Protein AF-0000000077980592 (afdb_homodimer)

Sequence (544 aa):
MLSLLWSFLLSLLRTEGAVSDSLFVTKNKSTDIAPLGNNVTLKCNLTIPADVLQITWQKVQGSIPKNIGTYSSQYGGKIFPPYDERIHHSSAELTSSSMTIYNVTLEDDACYKCLFNVFPDGIHGGQMCFSVQNVSELRIECHPRPDEGILIAICSATGKPAPHINFSHESLLMESPKEHIDENPDGIANVTKWYNISLEAMRSLKLWNVSCDMDHPLKKIKKHVCFPQESKPISYYSSLRVHKYLMASLLMCPLTFIICFLIFKIKRKACEMLSLLWSFLLSLLRTEGAVSDSLFVTKNKSTDIAPLGNNVTLKCNLTIPADVLQITWQKVQGSIPKNIGTYSSQYGGKIFPPYDERIHHSSAELTSSSMTIYNVTLEDDACYKCLFNVFPDGIHGGQMCFSVQNVSELRIECHPRPDEGILIAICSATGKPAPHINFSHESLLMESPKEHIDENPDGIANVTKWYNISLEAMRSLKLWNVSCDMDHPLKKIKKHVCFPQESKPISYYSSLRVHKYLMASLLMCPLTFIICFLIFKIKRKACE

pLDDT: mean 84.66, std 17.69, range [33.97, 98.44]

InterPro domains:
  IPR003599 Immunoglobulin domain subtype [SM00409] (29-133)
  IPR007110 Immunoglobulin-like domain [PS50835] (37-114)
  IPR013106 Immunoglobulin V-set domain [PF07686] (34-118)
  IPR013106 Immunoglobulin V-set domain [SM00406] (39-116)
  IPR013783 Immunoglobulin-like fold [G3DSA:2.60.40.10] (25-134)
  IPR033321 OX-2 membrane glycoprotein, immunoglobulin variable domain [cd05846] (22-132)
  IPR036179 Immunoglobulin-like domain superfamily [SSF48726] (25-116)
  IPR047164 OX-2 membrane glycoprotein-like [PTHR46841] (11-267)

Foldseek 3Di:
DPPVPPPVPPDPVPPPPPPVPDWAKDKDKPDQEAEAQAKIKIKIFTPDDFAFAKKWKWWDDDDDIHTQKMAGPVPGIDGDPPQVVFKDKDDPDLRMIMIMGGRDDLVQQTKMKMWTQGPPPGIYIDIDGHGYKYKDDKDWDWDDDVVVQKIKIKIKIKMAQDKDKDKPDPVQFPDDKDWDWDADPSNMIMIMIITIGGNVVCVVVVPQFMWMWIDDPVDIDTGTDDDPPVSPPPPPVVVVVVVVVVVVVVVVVVVVVVVVVVVVVVVVVVVD/DVVVVPPVVDDPVPPPPPPVPDWAKDKDKPDQEAEAQAKIKIKIFTPDDFAFAKKWKWWDDDDDIHTQWMAGPVPGIDGDPPQVVFKDKDDPDLRMIMIMGGRDDLVQQGKMKMWTQGPPPGIYIDIDGHGYKYKDDKDWDWDDDVVVQKIKIKIKIKMAQDKDKDKPDPVQFPDDKDWDWDADPSNMIMIMIITIGGNVVCVVVVPQFMWMWIDDPVDIDTDTDDDPVVSPPPPPVVVVVVVVVVVVVVVVVVVVVVVVVVVVVVVVVVVD

Nearest PDB structures (foldseek):
  5b22-assembly1_A  TM=8.225E-01  e=1.406E-14  Mus musculus
  3u82-assembly1_B  TM=8.303E-01  e=1.406E-14  Homo sapiens
  4fom-assembly1_A-2  TM=7.868E-01  e=2.258E-14  Homo sapiens
  3sku-assembly2_F  TM=8.530E-01  e=5.325E-13  Homo sapiens
  6dbd-assembly2_B  TM=8.707E-01  e=7.195E-07  Lama glama

Organism: Vombatus ursinus (NCBI:txid29139)

Radius of gyration: 49.46 Å; Cα contacts (8 Å, |Δi|>4): 1020; chains: 2; bounding box: 76×207×112 Å

Solvent-accessible surface area (backbone atoms only — not comparable to full-atom values): 30517 Å² total; per-residue (Å²): 134,74,78,80,64,62,74,72,68,66,77,79,71,69,75,69,67,75,69,71,79,73,88,44,51,46,77,49,59,74,53,60,68,39,54,64,55,37,69,45,40,41,36,40,32,48,76,56,94,69,57,49,60,34,38,32,35,28,40,39,78,72,91,64,68,42,67,38,26,22,37,27,86,88,77,42,72,47,57,35,86,80,43,47,79,45,44,46,76,48,63,92,45,88,48,33,41,32,39,34,38,47,53,36,46,74,84,62,46,36,32,36,33,44,35,40,35,27,68,73,73,22,74,45,52,46,76,48,62,37,41,50,27,44,71,58,68,81,43,76,45,76,47,77,34,72,92,76,42,32,34,36,38,37,41,33,38,39,13,28,65,64,55,41,75,43,64,71,54,66,85,34,41,76,53,81,64,49,76,46,76,54,72,45,96,86,48,42,18,37,34,37,34,41,40,43,32,32,48,62,50,29,62,76,65,67,57,73,87,43,30,46,33,38,46,41,98,90,50,72,46,79,45,70,57,81,70,75,70,84,72,58,78,75,62,66,66,59,58,52,52,54,52,52,56,53,53,52,52,63,59,50,51,61,54,54,51,52,54,53,50,52,53,52,52,55,54,55,56,67,75,97,129,75,74,73,63,63,66,71,69,60,78,78,68,68,74,70,68,74,69,69,80,72,90,44,52,47,76,49,61,75,53,61,68,38,53,62,56,38,68,45,40,40,36,42,32,47,75,54,94,70,57,50,60,36,38,30,34,28,41,39,76,73,90,63,69,40,67,37,26,22,36,26,88,88,78,42,73,46,56,36,84,81,42,47,80,44,44,46,78,48,62,93,45,87,48,32,41,32,38,35,38,47,53,36,46,74,85,61,47,36,33,35,33,45,35,39,34,28,67,72,73,21,74,46,51,46,75,50,63,37,40,51,26,46,72,58,67,80,43,77,46,76,47,78,36,72,91,75,41,31,35,36,38,37,40,35,37,39,14,29,64,63,54,42,76,43,64,72,54,64,85,36,42,74,53,83,64,48,77,46,76,53,72,45,96,86,48,41,17,39,33,37,35,40,39,44,32,31,49,62,49,27,62,75,66,67,55,74,88,43,30,45,35,38,47,42,97,89,50,75,46,78,45,69,58,82,68,72,70,83,71,53,77,72,59,66,65,59,59,51,53,54,50,53,54,53,52,52,54,62,59,48,50,61,54,53,51,52,52,53,50,54,52,52,54,55,54,56,55,66,74,99

Secondary structure (DSSP, 8-state):
--TTSGGGG---------------EEEEES-SEEETT--EEEEEEESS---EEEEEEEEESSSS-EEEEEEETTTEEEE-TTGGGTEEEE-SSTTEEEEEE-S--GGG-EEEEEEEEETTTEEEEEEEEEEEEEE---EEEEEEEGGGTEEEEEEEEEEES--EEEES-GGGBSSPPEEEEEE-TTS-EEEEEEEEEEHHHHHHHT----EEEEE-SS-EEEEEPPPPGGGS---HHHHHHHHHHHHHHHHHHHHHHHHHHHHHHHHHHHH-/--GGGSTT----------------EEEEES-SEEETT--EEEEEEESS---EEEEEEEEESSSS-EEEEEEETTTEEEE-TTGGGTEEEE-SSTTEEEEEE-S--GGG-EEEEEEEEETTTEEEEEEEEEEEEEE---EEEEEEEGGGTEEEEEEEEEEES--EEEES-GGGBSSPPEEEEEE-TTS-EEEEEEEEEEHHHHHHHT----EEEEE-SS-EEEEEPPPPGGGS---HHHHHHHHHHHHHHHHHHHHHHHHHHHHHHHHHHHH-

Structure (mmCIF, N/CA/C/O backbone):
data_AF-0000000077980592-model_v1
#
loop_
_entity.id
_entity.type
_entity.pdbx_description
1 polymer 'Ig-like domain-containing protein'
#
loop_
_atom_site.group_PDB
_atom_site.id
_atom_site.type_symbol
_atom_site.label_atom_id
_atom_site.label_alt_id
_atom_site.label_comp_id
_atom_site.label_asym_id
_atom_site.label_entity_id
_atom_site.label_seq_id
_atom_site.pdbx_PDB_ins_code
_atom_site.Cartn_x
_atom_site.Cartn_y
_atom_site.Cartn_z
_atom_site.occupancy
_atom_site.B_iso_or_equiv
_atom_site.auth_seq_id
_atom_site.auth_comp_id
_atom_site.auth_asym_id
_atom_site.auth_atom_id
_atom_site.pdbx_PDB_model_num
ATOM 1 N N . MET A 1 1 ? 19.172 -39.438 53.812 1 33.97 1 MET A N 1
ATOM 2 C CA . MET A 1 1 ? 18.203 -38.406 53.469 1 33.97 1 MET A CA 1
ATOM 3 C C . MET A 1 1 ? 18.906 -37.188 52.844 1 33.97 1 MET A C 1
ATOM 5 O O . MET A 1 1 ? 18.266 -36.188 52.531 1 33.97 1 MET A O 1
ATOM 9 N N . LEU A 1 2 ? 20.25 -37 53.031 1 39.97 2 LEU A N 1
ATOM 10 C CA . LEU A 1 2 ? 21.172 -35.969 52.531 1 39.97 2 LEU A CA 1
ATOM 11 C C . LEU A 1 2 ? 21.25 -35.969 51.031 1 39.97 2 LEU A C 1
ATOM 13 O O . LEU A 1 2 ? 21.328 -34.906 50.406 1 39.97 2 LEU A O 1
ATOM 17 N N . SER A 1 3 ? 21.516 -37.219 50.375 1 41.66 3 SER A N 1
ATOM 18 C CA . SER A 1 3 ? 22.125 -37.281 49.031 1 41.66 3 SER A CA 1
ATOM 19 C C . SER A 1 3 ? 21.109 -36.969 47.969 1 41.66 3 SER A C 1
ATOM 21 O O . SER A 1 3 ? 21.406 -37.094 46.75 1 41.66 3 SER A O 1
ATOM 23 N N . LEU A 1 4 ? 19.766 -37.031 48.25 1 43.12 4 LEU A N 1
ATOM 24 C CA . LEU A 1 4 ? 18.734 -36.812 47.219 1 43.12 4 LEU A CA 1
ATOM 25 C C . LEU A 1 4 ? 18.719 -35.375 46.781 1 43.12 4 LEU A C 1
ATOM 27 O O . LEU A 1 4 ? 17.891 -34.969 45.938 1 43.12 4 LEU A O 1
ATOM 31 N N . LEU A 1 5 ? 19.406 -34.406 47.594 1 43.72 5 LEU A N 1
ATOM 32 C CA . LEU A 1 5 ? 19.266 -33 47.312 1 43.72 5 LEU A CA 1
ATOM 33 C C . LEU A 1 5 ? 20.062 -32.594 46.094 1 43.72 5 LEU A C 1
ATOM 35 O O . LEU A 1 5 ? 19.859 -31.5 45.531 1 43.72 5 LEU A O 1
ATOM 39 N N . TRP A 1 6 ? 21.203 -33.375 45.75 1 40.56 6 TRP A N 1
ATOM 40 C CA . TRP A 1 6 ? 22.203 -32.781 44.875 1 40.56 6 TRP A CA 1
ATOM 41 C C . TRP A 1 6 ? 21.672 -32.688 43.438 1 40.56 6 TRP A C 1
ATOM 43 O O . TRP A 1 6 ? 22.078 -31.797 42.688 1 40.56 6 TRP A O 1
ATOM 53 N N . SER A 1 7 ? 21.031 -33.781 42.938 1 41 7 SER A N 1
ATOM 54 C CA . SER A 1 7 ? 21.031 -33.875 41.469 1 41 7 SER A CA 1
ATOM 55 C C . SER A 1 7 ? 20.109 -32.812 40.875 1 41 7 SER A C 1
ATOM 57 O O . SER A 1 7 ? 19.812 -32.844 39.656 1 41 7 SER A O 1
ATOM 59 N N . PHE A 1 8 ? 19.203 -32.188 41.719 1 39.88 8 PHE A N 1
ATOM 60 C CA . PHE A 1 8 ? 18.234 -31.297 41.094 1 39.88 8 PHE A CA 1
ATOM 61 C C . PHE A 1 8 ? 18.922 -30.047 40.531 1 39.88 8 PHE A C 1
ATOM 63 O O . PHE A 1 8 ? 18.25 -29.125 40.094 1 39.88 8 PHE A O 1
ATOM 70 N N . LEU A 1 9 ? 20.188 -29.797 40.938 1 37.72 9 LEU A N 1
ATOM 71 C CA . LEU A 1 9 ? 20.75 -28.562 40.406 1 37.72 9 LEU A CA 1
ATOM 72 C C . LEU A 1 9 ? 20.906 -28.641 38.875 1 37.72 9 LEU A C 1
ATOM 74 O O . LEU A 1 9 ? 21.719 -27.906 38.312 1 37.72 9 LEU A O 1
ATOM 78 N N . LEU A 1 10 ? 20.547 -29.766 38.25 1 35.56 10 LEU A N 1
ATOM 79 C CA . LEU A 1 10 ? 20.844 -29.688 36.844 1 35.56 10 LEU A CA 1
ATOM 80 C C . LEU A 1 10 ? 20.422 -28.328 36.281 1 35.56 10 LEU A C 1
ATOM 82 O O . LEU A 1 10 ? 19.438 -27.75 36.719 1 35.56 10 LEU A O 1
ATOM 86 N N . SER A 1 11 ? 21.25 -27.828 35.219 1 37.34 11 SER A N 1
ATOM 87 C CA . SER A 1 11 ? 21.594 -26.75 34.281 1 37.34 11 SER A CA 1
ATOM 88 C C . SER A 1 11 ? 20.375 -26.281 33.5 1 37.34 11 SER A C 1
ATOM 90 O O . SER A 1 11 ? 19.828 -27.031 32.688 1 37.34 11 SER A O 1
ATOM 92 N N . LEU A 1 12 ? 19.406 -25.578 34.188 1 36.91 12 LEU A N 1
ATOM 93 C CA . LEU A 1 12 ? 18.594 -24.625 33.469 1 36.91 12 LEU A CA 1
ATOM 94 C C . LEU A 1 12 ? 19.406 -23.906 32.406 1 36.91 12 LEU A C 1
ATOM 96 O O . LEU A 1 12 ? 20.062 -22.906 32.688 1 36.91 12 LEU A O 1
ATOM 100 N N . LEU A 1 13 ? 20.297 -24.609 31.641 1 35.5 13 LEU A N 1
ATOM 101 C CA . LEU A 1 13 ? 20.75 -23.922 30.438 1 35.5 13 LEU A CA 1
ATOM 102 C C . LEU A 1 13 ? 19.578 -23.297 29.703 1 35.5 13 LEU A C 1
ATOM 104 O O . LEU A 1 13 ? 18.734 -24 29.125 1 35.5 13 LEU A O 1
ATOM 108 N N . ARG A 1 14 ? 19 -22.234 30.266 1 34.66 14 ARG A N 1
ATOM 109 C CA . ARG A 1 14 ? 18.234 -21.25 29.5 1 34.66 14 ARG A CA 1
ATOM 110 C C . ARG A 1 14 ? 18.844 -21.016 28.125 1 34.66 14 ARG A C 1
ATOM 112 O O . ARG A 1 14 ? 19.969 -20.516 28.016 1 34.66 14 ARG A O 1
ATOM 119 N N . THR A 1 15 ? 18.672 -21.859 27.141 1 38.66 15 THR A N 1
ATOM 120 C CA . THR A 1 15 ? 18.812 -21.375 25.766 1 38.66 15 THR A CA 1
ATOM 121 C C . THR A 1 15 ? 18.234 -19.984 25.625 1 38.66 15 THR A C 1
ATOM 123 O O . THR A 1 15 ? 17.031 -19.781 25.781 1 38.66 15 THR A O 1
ATOM 126 N N . GLU A 1 16 ? 18.922 -18.969 26.203 1 39.03 16 GLU A N 1
ATOM 127 C CA . GLU A 1 16 ? 18.672 -17.656 25.609 1 39.03 16 GLU A CA 1
ATOM 128 C C . GLU A 1 16 ? 18.453 -17.766 24.109 1 39.03 16 GLU A C 1
ATOM 130 O O . GLU A 1 16 ? 19.391 -18.047 23.359 1 39.03 16 GLU A O 1
ATOM 135 N N . GLY A 1 17 ? 17.406 -18.359 23.672 1 35.38 17 GLY A N 1
ATOM 136 C CA . GLY A 1 17 ? 17.078 -17.984 22.312 1 35.38 17 GLY A CA 1
ATOM 137 C C . GLY A 1 17 ? 17.406 -16.547 21.984 1 35.38 17 GLY A C 1
ATOM 138 O O . GLY A 1 17 ? 16.922 -15.625 22.656 1 35.38 17 GLY A O 1
ATOM 139 N N . ALA A 1 18 ? 18.641 -16.203 21.562 1 36.25 18 ALA A N 1
ATOM 140 C CA . ALA A 1 18 ? 18.969 -14.898 20.984 1 36.25 18 ALA A CA 1
ATOM 141 C C . ALA A 1 18 ? 17.75 -14.266 20.344 1 36.25 18 ALA A C 1
ATOM 143 O O . ALA A 1 18 ? 17.234 -14.766 19.344 1 36.25 18 ALA A O 1
ATOM 144 N N . VAL A 1 19 ? 16.844 -13.766 21.078 1 40.53 19 VAL A N 1
ATOM 145 C CA . VAL A 1 19 ? 15.906 -12.812 20.484 1 40.53 19 VAL A CA 1
ATOM 146 C C . VAL A 1 19 ? 16.625 -11.977 19.422 1 40.53 19 VAL A C 1
ATOM 148 O O . VAL A 1 19 ? 17.531 -11.211 19.734 1 40.53 19 VAL A O 1
ATOM 151 N N . SER A 1 20 ? 17.047 -12.445 18.359 1 47.38 20 SER A N 1
ATOM 152 C CA . SER A 1 20 ? 17.578 -11.602 17.297 1 47.38 20 SER A CA 1
ATOM 153 C C . SER A 1 20 ? 16.938 -10.219 17.312 1 47.38 20 SER A C 1
ATOM 155 O O . SER A 1 20 ? 15.711 -10.094 17.266 1 47.38 20 SER A O 1
ATOM 157 N N . ASP A 1 21 ? 17.469 -9.398 18.125 1 55.31 21 ASP A N 1
ATOM 158 C CA . ASP A 1 21 ? 17.047 -7.996 18.203 1 55.31 21 ASP A CA 1
ATOM 159 C C . ASP A 1 21 ? 16.609 -7.484 16.828 1 55.31 21 ASP A C 1
ATOM 161 O O . ASP A 1 21 ? 17.406 -7.473 15.883 1 55.31 21 ASP A O 1
ATOM 165 N N . SER A 1 22 ? 15.398 -7.547 16.469 1 70.69 22 SER A N 1
ATOM 166 C CA . SER A 1 22 ? 14.789 -7.16 15.203 1 70.69 22 SER A CA 1
ATOM 167 C C . SER A 1 22 ? 14.984 -5.672 14.93 1 70.69 22 SER A C 1
ATOM 169 O O . SER A 1 22 ? 14.891 -4.848 15.844 1 70.69 22 SER A O 1
ATOM 171 N N . LEU A 1 23 ? 15.75 -5.293 13.859 1 83.44 23 LEU A N 1
ATOM 172 C CA . LEU A 1 23 ? 15.922 -3.92 13.391 1 83.44 23 LEU A CA 1
ATOM 173 C C . LEU A 1 23 ? 14.57 -3.248 13.18 1 83.44 23 LEU A C 1
ATOM 175 O O . LEU A 1 23 ? 13.719 -3.773 12.461 1 83.44 23 LEU A O 1
ATOM 179 N N . PHE A 1 24 ? 14.367 -2.273 14.102 1 86.81 24 PHE A N 1
ATOM 180 C CA . PHE A 1 24 ? 13.133 -1.51 13.969 1 86.81 24 PHE A CA 1
ATOM 181 C C . PHE A 1 24 ? 13.43 -0.021 13.828 1 86.81 24 PHE A C 1
ATOM 183 O O . PHE A 1 24 ? 14.484 0.449 14.266 1 86.81 24 PHE A O 1
ATOM 190 N N . VAL A 1 25 ? 12.57 0.666 13.133 1 91.06 25 VAL A N 1
ATOM 191 C CA . VAL A 1 25 ? 12.734 2.098 12.898 1 91.06 25 VAL A CA 1
ATOM 192 C C . VAL A 1 25 ? 11.633 2.865 13.625 1 91.06 25 VAL A C 1
ATOM 194 O O . VAL A 1 25 ? 10.445 2.564 13.469 1 91.06 25 VAL A O 1
ATOM 197 N N . THR A 1 26 ? 12.07 3.781 14.422 1 92.12 26 THR A N 1
ATOM 198 C CA . THR A 1 26 ? 11.117 4.688 15.055 1 92.12 26 THR A CA 1
ATOM 199 C C . THR A 1 26 ? 10.914 5.938 14.211 1 92.12 26 THR A C 1
ATOM 201 O O . THR A 1 26 ? 11.859 6.438 13.586 1 92.12 26 THR A O 1
ATOM 204 N N . LYS A 1 27 ? 9.711 6.441 14.258 1 94.56 27 LYS A N 1
ATOM 205 C CA . LYS A 1 27 ? 9.344 7.582 13.43 1 94.56 27 LYS A CA 1
ATOM 206 C C . LYS A 1 27 ? 8.75 8.703 14.281 1 94.56 27 LYS A C 1
ATOM 208 O O . LYS A 1 27 ? 8.031 8.445 15.242 1 94.56 27 LYS A O 1
ATOM 213 N N . ASN A 1 28 ? 9.141 9.852 13.898 1 95.31 28 ASN A N 1
ATOM 214 C CA . ASN A 1 28 ? 8.602 11.047 14.539 1 95.31 28 ASN A CA 1
ATOM 215 C C . ASN A 1 28 ? 8.398 12.18 13.539 1 95.31 28 ASN A C 1
ATOM 217 O O . ASN A 1 28 ? 9.219 12.367 12.633 1 95.31 28 ASN A O 1
ATOM 221 N N . LYS A 1 29 ? 7.301 12.844 13.648 1 96.5 29 LYS A N 1
ATOM 222 C CA . LYS A 1 29 ? 7.059 14.031 12.836 1 96.5 29 LYS A CA 1
ATOM 223 C C . LYS A 1 29 ? 6.684 15.227 13.711 1 96.5 29 LYS A C 1
ATOM 225 O O . LYS A 1 29 ? 6.09 15.055 14.781 1 96.5 29 LYS A O 1
ATOM 230 N N . SER A 1 30 ? 6.996 16.391 13.273 1 95.25 30 SER A N 1
ATOM 231 C CA . SER A 1 30 ? 6.766 17.594 14.062 1 95.25 30 SER A CA 1
ATOM 232 C C . SER A 1 30 ? 5.273 17.906 14.172 1 95.25 30 SER A C 1
ATOM 234 O O . SER A 1 30 ? 4.84 18.562 15.125 1 95.25 30 SER A O 1
ATOM 236 N N . THR A 1 31 ? 4.566 17.5 13.156 1 95.81 31 THR A N 1
ATOM 237 C CA . THR A 1 31 ? 3.135 17.766 13.18 1 95.81 31 THR A CA 1
ATOM 238 C C . THR A 1 31 ? 2.385 16.828 12.242 1 95.81 31 THR A C 1
ATOM 240 O O . THR A 1 31 ? 2.951 16.344 11.258 1 95.81 31 THR A O 1
ATOM 243 N N . ASP A 1 32 ? 1.123 16.609 12.594 1 96.56 32 ASP A N 1
ATOM 244 C CA . ASP A 1 32 ? 0.242 15.852 11.719 1 96.56 32 ASP A CA 1
ATOM 245 C C . ASP A 1 32 ? -0.472 16.766 10.727 1 96.56 32 ASP A C 1
ATOM 247 O O . ASP A 1 32 ? -0.877 16.328 9.648 1 96.56 32 ASP A O 1
ATOM 251 N N . ILE A 1 33 ? -0.669 17.969 11.156 1 96.56 33 ILE A N 1
ATOM 252 C CA . ILE A 1 33 ? -1.351 18.969 10.344 1 96.56 33 ILE A CA 1
ATOM 253 C C . ILE A 1 33 ? -0.481 20.219 10.234 1 96.56 33 ILE A C 1
ATOM 255 O O . ILE A 1 33 ? -0.233 20.906 11.234 1 96.56 33 ILE A O 1
ATOM 259 N N . ALA A 1 34 ? -0.073 20.516 8.984 1 97.06 34 ALA A N 1
ATOM 260 C CA . ALA A 1 34 ? 0.78 21.672 8.773 1 97.06 34 ALA A CA 1
ATOM 261 C C . ALA A 1 34 ? 0.03 22.781 8.023 1 97.06 34 ALA A C 1
ATOM 263 O O . ALA A 1 34 ? -0.468 22.562 6.918 1 97.06 34 ALA A O 1
ATOM 264 N N . PRO A 1 35 ? -0.036 23.969 8.688 1 96.81 35 PRO A N 1
ATOM 265 C CA . PRO A 1 35 ? -0.547 25.094 7.91 1 96.81 35 PRO A CA 1
ATOM 266 C C . PRO A 1 35 ? 0.327 25.422 6.703 1 96.81 35 PRO A C 1
ATOM 268 O O . PRO A 1 35 ? 1.554 25.312 6.777 1 96.81 35 PRO A O 1
ATOM 271 N N . LEU A 1 36 ? -0.359 25.891 5.684 1 96.12 36 LEU A N 1
ATOM 272 C CA . LEU A 1 36 ? 0.357 26.312 4.484 1 96.12 36 LEU A CA 1
ATOM 273 C C . LEU A 1 36 ? 1.468 27.297 4.84 1 96.12 36 LEU A C 1
ATOM 275 O O . LEU A 1 36 ? 1.258 28.234 5.629 1 96.12 36 LEU A O 1
ATOM 279 N N . GLY A 1 37 ? 2.654 27.047 4.273 1 96.19 37 GLY A N 1
ATOM 280 C CA . GLY A 1 37 ? 3.766 27.969 4.469 1 96.19 37 GLY A CA 1
ATOM 281 C C . GLY A 1 37 ? 4.633 27.609 5.664 1 96.19 37 GLY A C 1
ATOM 282 O O . GLY A 1 37 ? 5.711 28.188 5.848 1 96.19 37 GLY A O 1
ATOM 283 N N . ASN A 1 38 ? 4.203 26.781 6.469 1 97.31 38 ASN A N 1
ATOM 284 C CA . ASN A 1 38 ? 4.996 26.375 7.625 1 97.31 38 ASN A CA 1
ATOM 285 C C . ASN A 1 38 ? 6.023 25.312 7.25 1 97.31 38 ASN A C 1
ATOM 287 O O . ASN A 1 38 ? 6.145 24.938 6.082 1 97.31 38 ASN A O 1
ATOM 291 N N . ASN A 1 39 ? 6.859 24.969 8.25 1 97.94 39 ASN A N 1
ATOM 292 C CA . ASN A 1 39 ? 7.863 23.922 8.047 1 97.94 39 ASN A CA 1
ATOM 293 C C . ASN A 1 39 ? 7.473 22.625 8.75 1 97.94 39 ASN A C 1
ATOM 295 O O . ASN A 1 39 ? 6.793 22.656 9.781 1 97.94 39 ASN A O 1
ATOM 299 N N . VAL A 1 40 ? 7.824 21.547 8.164 1 98.12 40 VAL A N 1
ATOM 300 C CA . VAL A 1 40 ? 7.574 20.234 8.773 1 98.12 40 VAL A CA 1
ATOM 301 C C . VAL A 1 40 ? 8.875 19.438 8.836 1 98.12 40 VAL A C 1
ATOM 303 O O . VAL A 1 40 ? 9.633 19.391 7.859 1 98.12 40 VAL A O 1
ATOM 306 N N . THR A 1 41 ? 9.117 18.828 9.945 1 98 41 THR A N 1
ATOM 307 C CA . THR A 1 41 ? 10.305 18 10.117 1 98 41 THR A CA 1
ATOM 308 C C . THR A 1 41 ? 9.906 16.547 10.367 1 98 41 THR A C 1
ATOM 310 O O . THR A 1 41 ? 9.055 16.266 11.211 1 98 41 THR A O 1
ATOM 313 N N . LEU A 1 42 ? 10.453 15.68 9.617 1 97.56 42 LEU A N 1
ATOM 314 C CA . LEU A 1 42 ? 10.289 14.234 9.773 1 97.56 42 LEU A CA 1
ATOM 315 C C . LEU A 1 42 ? 11.586 13.586 10.234 1 97.56 42 LEU A C 1
ATOM 317 O O . LEU A 1 42 ? 12.664 13.906 9.719 1 97.56 42 LEU A O 1
ATOM 321 N N . LYS A 1 43 ? 11.445 12.688 11.195 1 96.19 43 LYS A N 1
ATOM 322 C CA . LYS A 1 43 ? 12.633 12.047 11.75 1 96.19 43 LYS A CA 1
ATOM 323 C C . LYS A 1 43 ? 12.453 10.539 11.836 1 96.19 43 LYS A C 1
ATOM 325 O O . LYS A 1 43 ? 11.367 10.055 12.172 1 96.19 43 LYS A O 1
ATOM 330 N N . CYS A 1 44 ? 13.539 9.797 11.508 1 95.06 44 CYS A N 1
ATOM 331 C CA . CYS A 1 44 ? 13.625 8.352 11.648 1 95.06 44 CYS A CA 1
ATOM 332 C C . CYS A 1 44 ? 14.875 7.941 12.414 1 95.06 44 CYS A C 1
ATOM 334 O O . CYS A 1 44 ? 15.938 8.523 12.227 1 95.06 44 CYS A O 1
ATOM 336 N N . ASN A 1 45 ? 14.695 6.926 13.281 1 93.25 45 ASN A N 1
ATOM 337 C CA . ASN A 1 45 ? 15.836 6.418 14.039 1 93.25 45 ASN A CA 1
ATOM 338 C C . ASN A 1 45 ? 15.836 4.891 14.094 1 93.25 45 ASN A C 1
ATOM 340 O O . ASN A 1 45 ? 14.812 4.277 14.398 1 93.25 45 ASN A O 1
ATOM 344 N N . LEU A 1 46 ? 17 4.383 13.688 1 90.69 46 LEU A N 1
ATOM 345 C CA . LEU A 1 46 ? 17.172 2.953 13.906 1 90.69 46 LEU A CA 1
ATOM 346 C C . LEU A 1 46 ? 17.391 2.656 15.391 1 90.69 46 LEU A C 1
ATOM 348 O O . LEU A 1 46 ? 18.141 3.361 16.062 1 90.69 46 LEU A O 1
ATOM 352 N N . THR A 1 47 ? 16.703 1.651 15.953 1 86.12 47 THR A N 1
ATOM 353 C CA . THR A 1 47 ? 16.719 1.377 17.391 1 86.12 47 THR A CA 1
ATOM 354 C C . THR A 1 47 ? 18.047 0.728 17.797 1 86.12 47 THR A C 1
ATOM 356 O O . THR A 1 47 ? 18.453 0.817 18.953 1 86.12 47 THR A O 1
ATOM 359 N N . ILE A 1 48 ? 18.672 0.058 16.953 1 85 48 ILE A N 1
ATOM 360 C CA . ILE A 1 48 ? 19.938 -0.587 17.266 1 85 48 ILE A CA 1
ATOM 361 C C . ILE A 1 48 ? 21 -0.176 16.234 1 85 48 ILE A C 1
ATOM 363 O O . ILE A 1 48 ? 20.672 0.083 15.07 1 85 48 ILE A O 1
ATOM 367 N N . PRO A 1 49 ? 22.234 -0.09 16.766 1 85.69 49 PRO A N 1
ATOM 368 C CA . PRO A 1 49 ? 23.297 0.208 15.812 1 85.69 49 PRO A CA 1
ATOM 369 C C . PRO A 1 49 ? 23.391 -0.838 14.703 1 85.69 49 PRO A C 1
ATOM 371 O O . PRO A 1 49 ? 23.203 -2.029 14.953 1 85.69 49 PRO A O 1
ATOM 374 N N . ALA A 1 50 ? 23.562 -0.416 13.469 1 88.12 50 ALA A N 1
ATOM 375 C CA . ALA A 1 50 ? 23.703 -1.288 12.305 1 88.12 50 ALA A CA 1
ATOM 376 C C . ALA A 1 50 ? 24.594 -0.65 11.242 1 88.12 50 ALA A C 1
ATOM 378 O O . ALA A 1 50 ? 24.875 0.549 11.297 1 88.12 50 ALA A O 1
ATOM 379 N N . ASP A 1 51 ? 25.062 -1.515 10.406 1 87.88 51 ASP A N 1
ATOM 380 C CA . ASP A 1 51 ? 25.891 -1.023 9.312 1 87.88 51 ASP A CA 1
ATOM 381 C C . ASP A 1 51 ? 25.016 -0.477 8.18 1 87.88 51 ASP A C 1
ATOM 383 O O . ASP A 1 51 ? 24.766 -1.171 7.191 1 87.88 51 ASP A O 1
ATOM 387 N N . VAL A 1 52 ? 24.734 0.82 8.367 1 91.31 52 VAL A N 1
ATOM 388 C CA . VAL A 1 52 ? 23.891 1.474 7.383 1 91.31 52 VAL A CA 1
ATOM 389 C C . VAL A 1 52 ? 24.734 1.953 6.203 1 91.31 52 VAL A C 1
ATOM 391 O O . VAL A 1 52 ? 25.688 2.725 6.383 1 91.31 52 VAL A O 1
ATOM 394 N N . LEU A 1 53 ? 24.359 1.48 5.043 1 90.81 53 LEU A N 1
ATOM 395 C CA . LEU A 1 53 ? 25.094 1.862 3.842 1 90.81 53 LEU A CA 1
ATOM 396 C C . LEU A 1 53 ? 24.594 3.191 3.293 1 90.81 53 LEU A C 1
ATOM 398 O O . LEU A 1 53 ? 25.375 4.031 2.857 1 90.81 53 LEU A O 1
ATOM 402 N N . GLN A 1 54 ? 23.344 3.314 3.291 1 92.19 54 GLN A N 1
ATOM 403 C CA . GLN A 1 54 ? 22.688 4.492 2.721 1 92.19 54 GLN A CA 1
ATOM 404 C C . GLN A 1 54 ? 21.297 4.691 3.314 1 92.19 54 GLN A C 1
ATOM 406 O O . GLN A 1 54 ? 20.578 3.723 3.551 1 92.19 54 GLN A O 1
ATOM 411 N N . ILE A 1 55 ? 21.031 5.934 3.541 1 94.56 55 ILE A N 1
ATOM 412 C CA . ILE A 1 55 ? 19.672 6.305 3.912 1 94.56 55 ILE A CA 1
ATOM 413 C C . ILE A 1 55 ? 18.984 6.98 2.729 1 94.56 55 ILE A C 1
ATOM 415 O O . ILE A 1 55 ? 19.562 7.84 2.068 1 94.56 55 ILE A O 1
ATOM 419 N N . THR A 1 56 ? 17.766 6.52 2.422 1 95.38 56 THR A N 1
ATOM 420 C CA . THR A 1 56 ? 17 7.102 1.317 1 95.38 56 THR A CA 1
ATOM 421 C C . THR A 1 56 ? 15.656 7.629 1.801 1 95.38 56 THR A C 1
ATOM 423 O O . THR A 1 56 ? 14.938 6.938 2.527 1 95.38 56 THR A O 1
ATOM 426 N N . TRP A 1 57 ? 15.391 8.875 1.476 1 96.5 57 TRP A N 1
ATOM 427 C CA . TRP A 1 57 ? 14.062 9.445 1.693 1 96.5 57 TRP A CA 1
ATOM 428 C C . TRP A 1 57 ? 13.25 9.43 0.407 1 96.5 57 TRP A C 1
ATOM 430 O O . TRP A 1 57 ? 13.766 9.734 -0.67 1 96.5 57 TRP A O 1
ATOM 440 N N . GLN A 1 58 ? 11.992 9.016 0.593 1 96.94 58 GLN A N 1
ATOM 441 C CA . GLN A 1 58 ? 11.117 8.945 -0.572 1 96.94 58 GLN A CA 1
ATOM 442 C C . GLN A 1 58 ? 9.766 9.602 -0.283 1 96.94 58 GLN A C 1
ATOM 444 O O . GLN A 1 58 ? 9.297 9.586 0.854 1 96.94 58 GLN A O 1
ATOM 449 N N . LYS A 1 59 ? 9.234 10.211 -1.369 1 96.88 59 LYS A N 1
ATOM 450 C CA . LYS A 1 59 ? 7.859 10.695 -1.349 1 96.88 59 LYS A CA 1
ATOM 451 C C . LYS A 1 59 ? 6.902 9.664 -1.947 1 96.88 59 LYS A C 1
ATOM 453 O O . LYS A 1 59 ? 7.184 9.086 -3 1 96.88 59 LYS A O 1
ATOM 458 N N . VAL A 1 60 ? 5.832 9.43 -1.181 1 94.69 60 VAL A N 1
ATOM 459 C CA . VAL A 1 60 ? 4.867 8.422 -1.622 1 94.69 60 VAL A CA 1
ATOM 460 C C . VAL A 1 60 ? 3.555 9.102 -1.998 1 94.69 60 VAL A C 1
ATOM 462 O O . VAL A 1 60 ? 2.754 9.445 -1.125 1 94.69 60 VAL A O 1
ATOM 465 N N . GLN A 1 61 ? 3.338 9.438 -3.219 1 87 61 GLN A N 1
ATOM 466 C CA . GLN A 1 61 ? 2.096 9.992 -3.74 1 87 61 GLN A CA 1
ATOM 467 C C . GLN A 1 61 ? 1.496 9.102 -4.816 1 87 61 GLN A C 1
ATOM 469 O O . GLN A 1 61 ? 1.812 9.242 -6 1 87 61 GLN A O 1
ATOM 474 N N . GLY A 1 62 ? 1.217 7.816 -4.719 1 77.5 62 GLY A N 1
ATOM 475 C CA . GLY A 1 62 ? 0.743 6.828 -5.672 1 77.5 62 GLY A CA 1
ATOM 476 C C . GLY A 1 62 ? 1.382 5.465 -5.484 1 77.5 62 GLY A C 1
ATOM 477 O O . GLY A 1 62 ? 1.69 5.066 -4.359 1 77.5 62 GLY A O 1
ATOM 478 N N . SER A 1 63 ? 1.518 4.809 -6.605 1 77.38 63 SER A N 1
ATOM 479 C CA . SER A 1 63 ? 1.961 3.424 -6.512 1 77.38 63 SER A CA 1
ATOM 480 C C . SER A 1 63 ? 3.482 3.332 -6.461 1 77.38 63 SER A C 1
ATOM 482 O O . SER A 1 63 ? 4.035 2.43 -5.828 1 77.38 63 SER A O 1
ATOM 484 N N . ILE A 1 64 ? 4.137 4.32 -7.055 1 82.75 64 ILE A N 1
ATOM 485 C CA . ILE A 1 64 ? 5.59 4.25 -7.121 1 82.75 64 ILE A CA 1
ATOM 486 C C . ILE A 1 64 ? 6.203 5.387 -6.305 1 82.75 64 ILE A C 1
ATOM 488 O O . ILE A 1 64 ? 5.969 6.562 -6.594 1 82.75 64 ILE A O 1
ATOM 492 N N . PRO A 1 65 ? 6.906 5.023 -5.348 1 92.44 65 PRO A N 1
ATOM 493 C CA . PRO A 1 65 ? 7.586 6.059 -4.562 1 92.44 65 PRO A CA 1
ATOM 494 C C . PRO A 1 65 ? 8.656 6.793 -5.363 1 92.44 65 PRO A C 1
ATOM 496 O O . PRO A 1 65 ? 9.305 6.199 -6.227 1 92.44 65 PRO A O 1
ATOM 499 N N . LYS A 1 66 ? 8.82 8.117 -5.062 1 94.31 66 LYS A N 1
ATOM 500 C CA . LYS A 1 66 ? 9.852 8.93 -5.703 1 94.31 66 LYS A CA 1
ATOM 501 C C . LYS A 1 66 ? 10.984 9.25 -4.73 1 94.31 66 LYS A C 1
ATOM 503 O O . LYS A 1 66 ? 10.734 9.656 -3.596 1 94.31 66 LYS A O 1
ATOM 508 N N . ASN A 1 67 ? 12.227 9.109 -5.203 1 95.88 67 ASN A N 1
ATOM 509 C CA . ASN A 1 67 ? 13.383 9.414 -4.371 1 95.88 67 ASN A CA 1
ATOM 510 C C . ASN A 1 67 ? 13.539 10.914 -4.145 1 95.88 67 ASN A C 1
ATOM 512 O O . ASN A 1 67 ? 13.523 11.695 -5.098 1 95.88 67 ASN A O 1
ATOM 516 N N . ILE A 1 68 ? 13.703 11.281 -2.949 1 96.88 68 ILE A N 1
ATOM 517 C CA . ILE A 1 68 ? 13.906 12.68 -2.59 1 96.88 68 ILE A CA 1
ATOM 518 C C . ILE A 1 68 ? 15.398 12.961 -2.436 1 96.88 68 ILE A C 1
ATOM 520 O O . ILE A 1 68 ? 15.891 13.992 -2.906 1 96.88 68 ILE A O 1
ATOM 524 N N . GLY A 1 69 ? 16.031 12.055 -1.709 1 94.94 69 GLY A N 1
ATOM 525 C CA . GLY A 1 69 ? 17.453 12.227 -1.46 1 94.94 69 GLY A CA 1
ATOM 526 C C . GLY A 1 69 ? 18.078 11.039 -0.759 1 94.94 69 GLY A C 1
ATOM 527 O O . GLY A 1 69 ? 17.391 10.102 -0.362 1 94.94 69 GLY A O 1
ATOM 528 N N . THR A 1 70 ? 19.438 11.094 -0.705 1 94 70 THR A N 1
ATOM 529 C CA . THR A 1 70 ? 20.203 10.008 -0.085 1 94 70 THR A CA 1
ATOM 530 C C . THR A 1 70 ? 21.297 10.562 0.809 1 94 70 THR A C 1
ATOM 532 O O . THR A 1 70 ? 21.719 11.711 0.645 1 94 70 THR A O 1
ATOM 535 N N . TYR A 1 71 ? 21.609 9.758 1.77 1 91.94 71 TYR A N 1
ATOM 536 C CA . TYR A 1 71 ? 22.75 10.07 2.643 1 91.94 71 TYR A CA 1
ATOM 537 C C . TYR A 1 71 ? 23.578 8.828 2.916 1 91.94 71 TYR A C 1
ATOM 539 O O . TYR A 1 71 ? 23.031 7.75 3.186 1 91.94 71 TYR A O 1
ATOM 547 N N . SER A 1 72 ? 24.875 8.93 2.775 1 88.69 72 SER 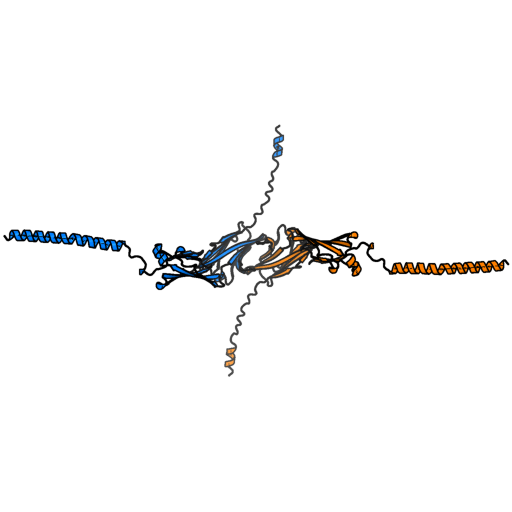A N 1
ATOM 548 C CA . SER A 1 72 ? 25.812 7.863 3.107 1 88.69 72 SER A CA 1
ATOM 549 C C . SER A 1 72 ? 27 8.398 3.902 1 88.69 72 SER A C 1
ATOM 551 O O . SER A 1 72 ? 27.328 9.586 3.797 1 88.69 72 SER A O 1
ATOM 553 N N . SER A 1 73 ? 27.547 7.613 4.766 1 81.31 73 SER A N 1
ATOM 554 C CA . SER A 1 73 ? 28.672 8.047 5.578 1 81.31 73 SER A CA 1
ATOM 555 C C . SER A 1 73 ? 29.875 8.383 4.707 1 81.31 73 SER A C 1
ATOM 557 O O . SER A 1 73 ? 30.625 9.32 5.008 1 81.31 73 SER A O 1
ATOM 559 N N . GLN A 1 74 ? 29.953 7.695 3.697 1 78.88 74 GLN A N 1
ATOM 560 C CA . GLN A 1 74 ? 31.141 7.836 2.857 1 78.88 74 GLN A CA 1
ATOM 561 C C . GLN A 1 74 ? 31.016 9.055 1.946 1 78.88 74 GLN A C 1
ATOM 563 O O . GLN A 1 74 ? 32 9.758 1.713 1 78.88 74 GLN A O 1
ATOM 568 N N . TYR A 1 75 ? 29.844 9.375 1.484 1 81.56 75 TYR A N 1
ATOM 569 C CA . TYR A 1 75 ? 29.75 10.336 0.396 1 81.56 75 TYR A CA 1
ATOM 570 C C . TYR A 1 75 ? 28.906 11.539 0.804 1 81.56 75 TYR A C 1
ATOM 572 O O . TYR A 1 75 ? 28.781 12.508 0.052 1 81.56 75 TYR A O 1
ATOM 580 N N . GLY A 1 76 ? 28.328 11.445 1.953 1 86 76 GLY A N 1
ATOM 581 C CA . GLY A 1 76 ? 27.5 12.547 2.398 1 86 76 GLY A CA 1
ATOM 582 C C . GLY A 1 76 ? 26.078 12.469 1.878 1 86 76 GLY A C 1
ATOM 583 O O . GLY A 1 76 ? 25.531 11.375 1.688 1 86 76 GLY A O 1
ATOM 584 N N . GLY A 1 77 ? 25.391 13.688 1.837 1 88.5 77 GLY A N 1
ATOM 585 C CA . GLY A 1 77 ? 23.984 13.727 1.457 1 88.5 77 GLY A CA 1
ATOM 586 C C . GLY A 1 77 ? 23.75 14.461 0.154 1 88.5 77 GLY A C 1
ATOM 587 O O . GLY A 1 77 ? 24.516 15.359 -0.211 1 88.5 77 GLY A O 1
ATOM 588 N N . LYS A 1 78 ? 22.719 13.969 -0.548 1 91.06 78 LYS A N 1
ATOM 589 C CA . LYS A 1 78 ? 22.266 14.617 -1.774 1 91.06 78 LYS A CA 1
ATOM 590 C C . LYS A 1 78 ? 20.734 14.672 -1.838 1 91.06 78 LYS A C 1
ATOM 592 O O . LYS A 1 78 ? 20.078 13.648 -1.687 1 91.06 78 LYS A O 1
ATOM 597 N N . ILE A 1 79 ? 20.188 15.812 -2.041 1 94.81 79 ILE A N 1
ATOM 598 C CA . ILE A 1 79 ? 18.766 15.984 -2.301 1 94.81 79 ILE A CA 1
ATOM 599 C C . ILE A 1 79 ? 18.547 16.266 -3.785 1 94.81 79 ILE A C 1
ATOM 601 O O . ILE A 1 79 ? 19.25 17.078 -4.387 1 94.81 79 ILE A O 1
ATOM 605 N N . PHE A 1 80 ? 17.594 15.609 -4.352 1 94.5 80 PHE A N 1
ATOM 606 C CA . PHE A 1 80 ? 17.391 15.688 -5.793 1 94.5 80 PHE A CA 1
ATOM 607 C C . PHE A 1 80 ? 16.422 16.812 -6.141 1 94.5 80 PHE A C 1
ATOM 609 O O . PHE A 1 80 ? 15.516 17.125 -5.363 1 94.5 80 PHE A O 1
ATOM 616 N N . PRO A 1 81 ? 16.688 17.359 -7.379 1 92.62 81 PRO A N 1
ATOM 617 C CA . PRO A 1 81 ? 15.633 18.25 -7.871 1 92.62 81 PRO A CA 1
ATOM 618 C C . PRO A 1 81 ? 14.289 17.531 -8.047 1 92.62 81 PRO A C 1
ATOM 620 O O . PRO A 1 81 ? 14.258 16.359 -8.43 1 92.62 81 PRO A O 1
ATOM 623 N N . PRO A 1 82 ? 13.273 18.344 -7.766 1 93.62 82 PRO A N 1
ATOM 624 C CA . PRO A 1 82 ? 13.102 19.75 -7.355 1 93.62 82 PRO A CA 1
ATOM 625 C C . PRO A 1 82 ? 13.094 19.922 -5.84 1 93.62 82 PRO A C 1
ATOM 627 O O . PRO A 1 82 ? 12.82 21.016 -5.34 1 93.62 82 PRO A O 1
ATOM 630 N N . TYR A 1 83 ? 13.414 18.859 -5.164 1 94.62 83 TYR A N 1
ATOM 631 C CA . TYR A 1 83 ? 13.297 18.859 -3.709 1 94.62 83 TYR A CA 1
ATOM 632 C C . TYR A 1 83 ? 14.414 19.672 -3.064 1 94.62 83 TYR A C 1
ATOM 634 O O . TYR A 1 83 ? 14.281 20.141 -1.935 1 94.62 83 TYR A O 1
ATOM 642 N N . ASP A 1 84 ? 15.445 19.828 -3.713 1 94.75 84 ASP A N 1
ATOM 643 C CA . ASP A 1 84 ? 16.641 20.438 -3.154 1 94.75 84 ASP A CA 1
ATOM 644 C C . ASP A 1 84 ? 16.438 21.922 -2.867 1 94.75 84 ASP A C 1
ATOM 646 O O . ASP A 1 84 ? 17.219 22.531 -2.141 1 94.75 84 ASP A O 1
ATOM 650 N N . GLU A 1 85 ? 15.414 22.484 -3.338 1 93.19 85 GLU A N 1
ATOM 651 C CA . GLU A 1 85 ? 15.125 23.891 -3.117 1 93.19 85 GLU A CA 1
ATOM 652 C C . GLU A 1 85 ? 14.578 24.141 -1.715 1 93.19 85 GLU A C 1
ATOM 654 O O . GLU A 1 85 ? 14.883 25.156 -1.088 1 93.19 85 GLU A O 1
ATOM 659 N N . ARG A 1 86 ? 13.797 23.188 -1.213 1 96.12 86 ARG A N 1
ATOM 660 C CA . ARG A 1 86 ? 13.07 23.5 0.015 1 96.12 86 ARG A CA 1
ATOM 661 C C . ARG A 1 86 ? 13.25 22.391 1.054 1 96.12 86 ARG A C 1
ATOM 663 O O . ARG A 1 86 ? 12.742 22.5 2.172 1 96.12 86 ARG A O 1
ATOM 670 N N . ILE A 1 87 ? 13.938 21.359 0.677 1 95 87 ILE A N 1
ATOM 671 C CA . ILE A 1 87 ? 14.094 20.25 1.611 1 95 87 ILE A CA 1
ATOM 672 C C . ILE A 1 87 ? 15.547 20.172 2.068 1 95 87 ILE A C 1
ATOM 674 O O . ILE A 1 87 ? 16.469 20.25 1.252 1 95 87 ILE A O 1
ATOM 678 N N . HIS A 1 88 ? 15.68 20.094 3.35 1 93.25 88 HIS A N 1
ATOM 679 C CA . HIS A 1 88 ? 17 19.938 3.951 1 93.25 88 HIS A CA 1
ATOM 680 C C . HIS A 1 88 ? 17.078 18.656 4.781 1 93.25 88 HIS A C 1
ATOM 682 O O . HIS A 1 88 ? 16.125 18.312 5.484 1 93.25 88 HIS A O 1
ATOM 688 N N . HIS A 1 89 ? 18.188 18.016 4.559 1 89.88 89 HIS A N 1
ATOM 689 C CA . HIS A 1 89 ? 18.422 16.781 5.293 1 89.88 89 HIS A CA 1
ATOM 690 C C . HIS A 1 89 ? 19.531 16.969 6.336 1 89.88 89 HIS A C 1
ATOM 692 O O . HIS A 1 89 ? 20.453 17.734 6.129 1 89.88 89 HIS A O 1
ATOM 698 N N . SER A 1 90 ? 19.234 16.406 7.496 1 85.19 90 SER A N 1
ATOM 699 C CA . SER A 1 90 ? 20.281 16.344 8.516 1 85.19 90 SER A CA 1
ATOM 700 C C . SER A 1 90 ? 20.391 14.961 9.125 1 85.19 90 SER A C 1
ATOM 702 O O . SER A 1 90 ? 19.375 14.281 9.336 1 85.19 90 SER A O 1
ATOM 704 N N . SER A 1 91 ? 21.656 14.453 9.172 1 78.94 91 SER A N 1
ATOM 705 C CA . SER A 1 91 ? 21.922 13.18 9.82 1 78.94 91 SER A CA 1
ATOM 706 C C . SER A 1 91 ? 23.078 13.289 10.812 1 78.94 91 SER A C 1
ATOM 708 O O . SER A 1 91 ? 24.125 13.859 10.492 1 78.94 91 SER A O 1
ATOM 710 N N . ALA A 1 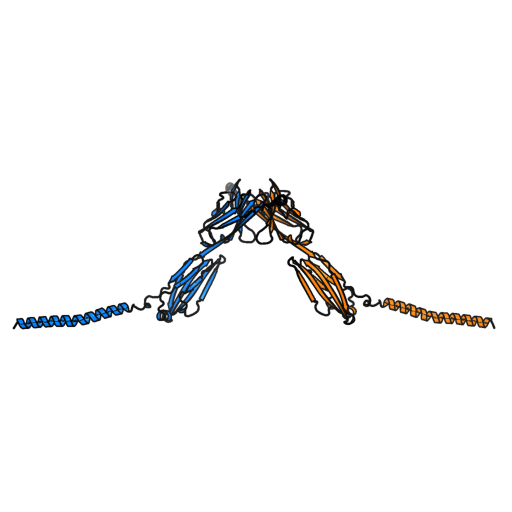92 ? 22.688 13.141 12.156 1 68.56 92 ALA A N 1
ATOM 711 C CA . ALA A 1 92 ? 23.75 13.156 13.156 1 68.56 92 ALA A CA 1
ATOM 712 C C . ALA A 1 92 ? 24.625 11.906 13.047 1 68.56 92 ALA A C 1
ATOM 714 O O . ALA A 1 92 ? 25.844 11.984 13.109 1 68.56 92 ALA A O 1
ATOM 715 N N . GLU A 1 93 ? 23.969 10.758 13.023 1 78.5 93 GLU A N 1
ATOM 716 C CA . GLU A 1 93 ? 24.578 9.438 12.828 1 78.5 93 GLU A CA 1
ATOM 717 C C . GLU A 1 93 ? 23.844 8.656 11.742 1 78.5 93 GLU A C 1
ATOM 719 O O . GLU A 1 93 ? 22.781 9.055 11.289 1 78.5 93 GLU A O 1
ATOM 724 N N . LEU A 1 94 ? 24.516 7.648 11.203 1 82.75 94 LEU A N 1
ATOM 725 C CA . LEU A 1 94 ? 23.906 6.863 10.133 1 82.75 94 LEU A CA 1
ATOM 726 C C . LEU A 1 94 ? 22.719 6.078 10.648 1 82.75 94 LEU A C 1
ATOM 728 O O . LEU A 1 94 ? 22 5.438 9.867 1 82.75 94 LEU A O 1
ATOM 732 N N . THR A 1 95 ? 22.406 6.227 11.898 1 88.06 95 THR A N 1
ATOM 733 C CA . THR A 1 95 ? 21.25 5.535 12.445 1 88.06 95 THR A CA 1
ATOM 734 C C . THR A 1 95 ? 20.094 6.508 12.695 1 88.06 95 THR A C 1
ATOM 736 O O . THR A 1 95 ? 19.047 6.117 13.195 1 88.06 95 THR A O 1
ATOM 739 N N . SER A 1 96 ? 20.391 7.738 12.406 1 91.06 96 SER A N 1
ATOM 740 C CA . SER A 1 96 ? 19.359 8.766 12.586 1 91.06 96 SER A CA 1
ATOM 741 C C . SER A 1 96 ? 19.312 9.719 11.398 1 91.06 96 SER A C 1
ATOM 743 O O . SER A 1 96 ? 20.359 10.109 10.867 1 91.06 96 SER A O 1
ATOM 745 N N . SER A 1 97 ? 18.109 9.984 10.977 1 93.44 97 SER A N 1
ATOM 746 C CA . SER A 1 97 ? 17.938 10.891 9.844 1 93.44 97 SER A CA 1
ATOM 747 C C . SER A 1 97 ? 16.719 11.789 10.031 1 93.44 97 SER A C 1
ATOM 749 O O . SER A 1 97 ? 15.688 11.344 10.547 1 93.44 97 SER A O 1
ATOM 751 N N . SER A 1 98 ? 17 13.055 9.648 1 95 98 SER A N 1
ATOM 752 C CA . SER A 1 98 ? 15.898 14.016 9.719 1 95 98 SER A CA 1
ATOM 753 C C . SER A 1 98 ? 15.781 14.812 8.43 1 95 98 SER A C 1
ATOM 755 O O . SER A 1 98 ? 16.781 15.156 7.809 1 95 98 SER A O 1
ATOM 757 N N . MET A 1 99 ? 14.617 15.016 8.078 1 95.88 99 MET A N 1
ATOM 758 C CA . MET A 1 99 ? 14.328 15.82 6.891 1 95.88 99 MET A CA 1
ATOM 759 C C . MET A 1 99 ? 13.328 16.922 7.211 1 95.88 99 MET A C 1
ATOM 761 O O . MET A 1 99 ? 12.281 16.672 7.805 1 95.88 99 MET A O 1
ATOM 765 N N . THR A 1 100 ? 13.711 18.141 6.832 1 97.5 100 THR A N 1
ATOM 766 C CA . THR A 1 100 ? 12.828 19.281 7.051 1 97.5 100 THR A CA 1
ATOM 767 C C . THR A 1 100 ? 12.344 19.859 5.723 1 97.5 100 THR A C 1
ATOM 769 O O . THR A 1 100 ? 13.156 20.156 4.84 1 97.5 100 THR A O 1
ATOM 772 N N . ILE A 1 101 ? 11.109 19.938 5.578 1 97.88 101 ILE A N 1
ATOM 773 C CA . ILE A 1 101 ? 10.492 20.578 4.43 1 97.88 101 ILE A CA 1
ATOM 774 C C . ILE A 1 101 ? 10.117 22.016 4.793 1 97.88 101 ILE A C 1
ATOM 776 O O . ILE A 1 101 ? 9.25 22.25 5.641 1 97.88 101 ILE A O 1
ATOM 780 N N . TYR A 1 102 ? 10.672 22.922 4.117 1 97.56 102 TYR A N 1
ATOM 781 C CA . TYR A 1 102 ? 10.43 24.328 4.418 1 97.56 102 TYR A CA 1
ATOM 782 C C . TYR A 1 102 ? 9.312 24.891 3.553 1 97.56 102 TYR A C 1
ATOM 784 O O . TYR A 1 102 ? 9.211 24.562 2.369 1 97.56 102 TYR A O 1
ATOM 792 N N . ASN A 1 103 ? 8.5 25.734 4.125 1 97.5 103 ASN A N 1
ATOM 793 C CA . ASN A 1 103 ? 7.438 26.422 3.395 1 97.5 103 ASN A CA 1
ATOM 794 C C . ASN A 1 103 ? 6.555 25.438 2.631 1 97.5 103 ASN A C 1
ATOM 796 O O . ASN A 1 103 ? 6.426 25.531 1.409 1 97.5 103 ASN A O 1
ATOM 800 N N . VAL A 1 104 ? 5.938 24.578 3.352 1 97.5 104 VAL A N 1
ATOM 801 C CA . VAL A 1 104 ? 5.188 23.484 2.752 1 97.5 104 VAL A CA 1
ATOM 802 C C . VAL A 1 104 ? 4.07 24.031 1.872 1 97.5 104 VAL A C 1
ATOM 804 O O . VAL A 1 104 ? 3.455 25.047 2.207 1 97.5 104 VAL A O 1
ATOM 807 N N . THR A 1 105 ? 3.875 23.453 0.769 1 96.12 105 THR A N 1
ATOM 808 C CA . THR A 1 105 ? 2.789 23.734 -0.164 1 96.12 105 THR A CA 1
ATOM 809 C C . THR A 1 105 ? 1.778 22.594 -0.177 1 96.12 105 THR A C 1
ATOM 811 O O . THR A 1 105 ? 1.986 21.562 0.469 1 96.12 105 THR A O 1
ATOM 814 N N . LEU A 1 106 ? 0.742 22.766 -0.993 1 94.75 106 LEU A N 1
ATOM 815 C CA . LEU A 1 106 ? -0.276 21.719 -1.084 1 94.75 106 LEU A CA 1
ATOM 816 C C . LEU A 1 106 ? 0.301 20.453 -1.697 1 94.75 106 LEU A C 1
ATOM 818 O O . LEU A 1 106 ? -0.184 19.344 -1.425 1 94.75 106 LEU A O 1
ATOM 822 N N . GLU A 1 107 ? 1.341 20.562 -2.447 1 93.06 107 GLU A N 1
ATOM 823 C CA . GLU A 1 107 ? 1.967 19.422 -3.107 1 93.06 107 GLU A CA 1
ATOM 824 C C . GLU A 1 107 ? 2.729 18.562 -2.107 1 93.06 107 GLU A C 1
ATOM 826 O O . GLU A 1 107 ? 3.055 17.406 -2.396 1 93.06 107 GLU A O 1
ATOM 831 N N . ASP A 1 108 ? 2.961 19.109 -0.999 1 96.06 108 ASP A N 1
ATOM 832 C CA . ASP A 1 108 ? 3.719 18.391 0.011 1 96.06 108 ASP A CA 1
ATOM 833 C C . ASP A 1 108 ? 2.801 17.5 0.851 1 96.06 108 ASP A C 1
ATOM 835 O O . ASP A 1 108 ? 3.273 16.703 1.672 1 96.06 108 ASP A O 1
ATOM 839 N N . ASP A 1 109 ? 1.463 17.703 0.644 1 95.69 109 ASP A N 1
ATOM 840 C CA . ASP A 1 109 ? 0.49 16.828 1.28 1 95.69 109 ASP A CA 1
ATOM 841 C C . ASP A 1 109 ? 0.626 15.398 0.766 1 95.69 109 ASP A C 1
ATOM 843 O O . ASP A 1 109 ? 0.034 15.039 -0.254 1 95.69 109 ASP A O 1
ATOM 847 N N . ALA A 1 110 ? 1.38 14.578 1.51 1 96.31 110 ALA A N 1
ATOM 848 C CA . ALA A 1 110 ? 1.718 13.219 1.084 1 96.31 110 ALA A CA 1
ATOM 849 C C . ALA A 1 110 ? 2.301 12.414 2.24 1 96.31 110 ALA A C 1
ATOM 851 O O . ALA A 1 110 ? 2.307 12.867 3.385 1 96.31 110 ALA A O 1
ATOM 852 N N . CYS A 1 111 ? 2.568 11.203 1.873 1 96.56 111 CYS A N 1
ATOM 853 C CA . CYS A 1 111 ? 3.35 10.375 2.785 1 96.56 111 CYS A CA 1
ATOM 854 C C . CYS A 1 111 ? 4.812 10.336 2.369 1 96.56 111 CYS A C 1
ATOM 856 O O . CYS A 1 111 ? 5.137 10.523 1.194 1 96.56 111 CYS A O 1
ATOM 858 N N . TYR A 1 112 ? 5.633 10.086 3.375 1 97 112 TYR A N 1
ATOM 859 C CA . TYR A 1 112 ? 7.074 10.055 3.168 1 97 112 TYR A CA 1
ATOM 860 C C . TYR A 1 112 ? 7.695 8.836 3.848 1 97 112 TYR A C 1
ATOM 862 O O . TYR A 1 112 ? 7.266 8.438 4.934 1 97 112 TYR A O 1
ATOM 870 N N . LYS A 1 113 ? 8.734 8.312 3.197 1 95.81 113 LYS A N 1
ATOM 871 C CA . LYS A 1 113 ? 9.406 7.129 3.719 1 95.81 113 LYS A CA 1
ATOM 872 C C . LYS A 1 113 ? 10.883 7.398 3.969 1 95.81 113 LYS A C 1
ATOM 874 O O . LYS A 1 113 ? 11.539 8.07 3.168 1 95.81 113 LYS A O 1
ATOM 879 N N . CYS A 1 114 ? 11.328 6.926 5.098 1 96.12 114 CYS A N 1
ATOM 880 C CA . CYS A 1 114 ? 12.766 6.801 5.332 1 96.12 114 CYS A CA 1
ATOM 881 C C . CYS A 1 114 ? 13.203 5.344 5.258 1 96.12 114 CYS A C 1
ATOM 883 O O . CYS A 1 114 ? 12.547 4.465 5.812 1 96.12 114 CYS A O 1
ATOM 885 N N . LEU A 1 115 ? 14.258 5.113 4.516 1 95.62 115 LEU A N 1
ATOM 886 C CA . LEU A 1 115 ? 14.711 3.748 4.281 1 95.62 115 LEU A CA 1
ATOM 887 C C . LEU A 1 115 ? 16.188 3.604 4.621 1 95.62 115 LEU A C 1
ATOM 889 O O . LEU A 1 115 ? 17.047 4.223 3.984 1 95.62 115 LEU A O 1
ATOM 893 N N . PHE A 1 116 ? 16.438 2.803 5.609 1 94.88 116 PHE A N 1
ATOM 894 C CA . PHE A 1 116 ? 17.812 2.457 5.973 1 94.88 116 PHE A CA 1
ATOM 895 C C . PHE A 1 116 ? 18.25 1.188 5.254 1 94.88 116 PHE A C 1
ATOM 897 O O . PHE A 1 116 ? 17.688 0.115 5.469 1 94.88 116 PHE A O 1
ATOM 904 N N . ASN A 1 117 ? 19.172 1.351 4.328 1 93.81 117 ASN A N 1
ATOM 905 C CA . ASN A 1 117 ? 19.781 0.188 3.699 1 93.81 117 ASN A CA 1
ATOM 906 C C . ASN A 1 117 ? 20.906 -0.392 4.566 1 93.81 117 ASN A C 1
ATOM 908 O O . ASN A 1 117 ? 21.984 0.188 4.66 1 93.81 117 ASN A O 1
ATOM 912 N N . VAL A 1 118 ? 20.578 -1.593 5.113 1 91.69 118 VAL A N 1
ATOM 913 C CA . VAL A 1 118 ? 21.484 -2.189 6.082 1 91.69 118 VAL A CA 1
ATOM 914 C C . VAL A 1 118 ? 22.062 -3.486 5.52 1 91.69 118 VAL A C 1
ATOM 916 O O . VAL A 1 118 ? 21.328 -4.352 5.047 1 91.69 118 VAL A O 1
ATOM 919 N N . PHE A 1 119 ? 23.391 -3.617 5.594 1 87.44 119 PHE A N 1
ATOM 920 C CA . PHE A 1 119 ? 24 -4.879 5.18 1 87.44 119 PHE A CA 1
ATOM 921 C C . PHE A 1 119 ? 24.266 -5.77 6.387 1 87.44 119 PHE A C 1
ATOM 923 O O . PHE A 1 119 ? 24.844 -5.32 7.383 1 87.44 119 PHE A O 1
ATOM 930 N N . PRO A 1 120 ? 23.953 -6.926 6.262 1 89.62 120 PRO A N 1
ATOM 931 C CA . PRO A 1 120 ? 23.234 -7.664 5.215 1 89.62 120 PRO A CA 1
ATOM 932 C C . PRO A 1 120 ? 21.734 -7.793 5.504 1 89.62 120 PRO A C 1
ATOM 934 O O . PRO A 1 120 ? 21.078 -8.703 4.992 1 89.62 120 PRO A O 1
ATOM 937 N N . ASP A 1 121 ? 21.234 -6.902 6.309 1 91.69 121 ASP A N 1
ATOM 938 C CA . ASP A 1 121 ? 19.922 -7.145 6.867 1 91.69 121 ASP A CA 1
ATOM 939 C C . ASP A 1 121 ? 18.828 -6.59 5.957 1 91.69 121 ASP A C 1
ATOM 941 O O . ASP A 1 121 ? 17.641 -6.777 6.219 1 91.69 121 ASP A O 1
ATOM 945 N N . GLY A 1 122 ? 19.188 -5.91 4.914 1 93.69 122 GLY A N 1
ATOM 946 C CA . GLY A 1 122 ? 18.188 -5.438 3.971 1 93.69 122 GLY A CA 1
ATOM 947 C C . GLY A 1 122 ? 17.703 -4.027 4.258 1 93.69 122 GLY A C 1
ATOM 948 O O . GLY A 1 122 ? 18.5 -3.174 4.676 1 93.69 122 GLY A O 1
ATOM 949 N N . ILE A 1 123 ? 16.5 -3.752 3.904 1 94.81 123 ILE A N 1
ATOM 950 C CA . ILE A 1 123 ? 15.953 -2.404 4.004 1 94.81 123 ILE A CA 1
ATOM 951 C C . ILE A 1 123 ? 14.977 -2.33 5.176 1 94.81 123 ILE A C 1
ATOM 953 O O . ILE A 1 123 ? 14.094 -3.182 5.312 1 94.81 123 ILE A O 1
ATOM 957 N N . HIS A 1 124 ? 15.219 -1.337 6 1 94.06 124 HIS A N 1
ATOM 958 C CA . HIS A 1 124 ? 14.32 -1.046 7.113 1 94.06 124 HIS A CA 1
ATOM 959 C C . HIS A 1 124 ? 13.891 0.416 7.105 1 94.06 124 HIS A C 1
ATOM 961 O O . HIS A 1 124 ? 14.695 1.303 6.805 1 94.06 124 HIS A O 1
ATOM 967 N N . GLY A 1 125 ? 12.617 0.594 7.391 1 93.25 125 GLY A N 1
ATOM 968 C CA . GLY A 1 125 ? 12.195 1.984 7.352 1 93.25 125 GLY A CA 1
ATOM 969 C C . GLY A 1 125 ? 10.797 2.199 7.895 1 93.25 125 GLY A C 1
ATOM 970 O O . GLY A 1 125 ? 10.266 1.348 8.609 1 93.25 125 GLY A O 1
ATOM 971 N N . GLY A 1 126 ? 10.391 3.385 7.727 1 90.94 126 GLY A N 1
ATOM 972 C CA . GLY A 1 126 ? 9.062 3.781 8.156 1 90.94 126 GLY A CA 1
ATOM 973 C C . GLY A 1 126 ? 8.406 4.793 7.234 1 90.94 126 GLY A C 1
ATOM 974 O O . GLY A 1 126 ? 9.094 5.438 6.434 1 90.94 126 GLY A O 1
ATOM 975 N N . GLN A 1 127 ? 7.137 4.836 7.426 1 93.62 127 GLN A N 1
ATOM 976 C CA . GLN A 1 127 ? 6.352 5.781 6.637 1 93.62 127 GLN A CA 1
ATOM 977 C C . GLN A 1 127 ? 5.594 6.754 7.535 1 93.62 127 GLN A C 1
ATOM 979 O O . GLN A 1 127 ? 5.047 6.355 8.562 1 93.62 127 GLN A O 1
ATOM 984 N N . MET A 1 128 ? 5.691 8.023 7.188 1 96.5 128 MET A N 1
ATOM 985 C CA . MET A 1 128 ? 4.961 9.078 7.891 1 96.5 128 MET A CA 1
ATOM 986 C C . MET A 1 128 ? 4.172 9.938 6.91 1 96.5 128 MET A C 1
ATOM 988 O O . MET A 1 128 ? 4.641 10.227 5.809 1 96.5 128 MET A O 1
ATOM 992 N N . CYS A 1 129 ? 2.992 10.289 7.438 1 96.88 129 CYS A N 1
ATOM 993 C CA . CYS A 1 129 ? 2.164 11.141 6.594 1 96.88 129 CYS A CA 1
ATOM 994 C C . CYS A 1 129 ? 1.731 12.391 7.34 1 96.88 129 CYS A C 1
ATOM 996 O O . CYS A 1 129 ? 1.593 12.375 8.562 1 96.88 129 CYS A O 1
ATOM 998 N N . PHE A 1 130 ? 1.668 13.477 6.699 1 97.19 130 PHE A N 1
ATOM 999 C CA . PHE A 1 130 ? 1.068 14.672 7.27 1 97.19 130 PHE A CA 1
ATOM 1000 C C . PHE A 1 130 ? 0.187 15.375 6.242 1 97.19 130 PHE A C 1
ATOM 1002 O O . PHE A 1 130 ? 0.273 15.094 5.047 1 97.19 130 PHE A O 1
ATOM 1009 N N . SER A 1 131 ? -0.644 16.203 6.773 1 96.69 131 SER A N 1
ATOM 1010 C CA . SER A 1 131 ? -1.549 16.938 5.898 1 96.69 131 SER A CA 1
ATOM 1011 C C . SER A 1 131 ? -1.206 18.422 5.879 1 96.69 131 SER A C 1
ATOM 1013 O O . SER A 1 131 ? -0.81 18.984 6.902 1 96.69 131 SER A O 1
ATOM 1015 N N . VAL A 1 132 ? -1.336 19.016 4.742 1 97.5 132 VAL A N 1
ATOM 1016 C CA . VAL A 1 132 ? -1.204 20.453 4.605 1 97.5 132 VAL A CA 1
ATOM 1017 C C . VAL A 1 132 ? -2.588 21.094 4.508 1 97.5 132 VAL A C 1
ATOM 1019 O O . VAL A 1 132 ? -3.391 20.719 3.648 1 97.5 132 VAL A O 1
ATOM 1022 N N . GLN A 1 133 ? -2.758 22.047 5.336 1 97.88 133 GLN A N 1
ATOM 1023 C CA . GLN A 1 133 ? -4.082 22.656 5.402 1 97.88 133 GLN A CA 1
ATOM 1024 C C . GLN A 1 133 ? -3.984 24.172 5.387 1 97.88 133 GLN A C 1
ATOM 1026 O O . GLN A 1 133 ? -2.898 24.734 5.555 1 97.88 133 GLN A O 1
ATOM 1031 N N . ASN A 1 134 ? -5.074 24.781 5.031 1 96.06 134 ASN A N 1
ATOM 1032 C CA . ASN A 1 134 ? -5.219 26.234 5.004 1 96.06 134 ASN A CA 1
ATOM 1033 C C . ASN A 1 134 ? -6.668 26.656 5.23 1 96.06 134 ASN A C 1
ATOM 1035 O O . ASN A 1 134 ? -7.594 25.953 4.836 1 96.06 134 ASN A O 1
ATOM 1039 N N . VAL A 1 135 ? -6.773 27.797 5.957 1 97.12 135 VAL A N 1
ATOM 1040 C CA . VAL A 1 135 ? -8.125 28.328 6.164 1 97.12 135 VAL A CA 1
ATOM 1041 C C . VAL A 1 135 ? -8.094 29.844 6.148 1 97.12 135 VAL A C 1
ATOM 1043 O O . VAL A 1 135 ? -7.172 30.469 6.68 1 97.12 135 VAL A O 1
ATOM 1046 N N . SER A 1 136 ? -8.992 30.484 5.508 1 97 136 SER A N 1
ATOM 1047 C CA . SER A 1 136 ? -9.102 31.938 5.406 1 97 136 SER A CA 1
ATOM 1048 C C . SER A 1 136 ? -9.797 32.531 6.621 1 97 136 SER A C 1
ATOM 1050 O O . SER A 1 136 ? -10.164 31.797 7.547 1 97 136 SER A O 1
ATOM 1052 N N . GLU A 1 137 ? -9.93 33.781 6.547 1 96.56 137 GLU A N 1
ATOM 1053 C CA . GLU A 1 137 ? -10.789 34.469 7.508 1 96.56 137 GLU A CA 1
ATOM 1054 C C . GLU A 1 137 ? -12.266 34.219 7.203 1 96.56 137 GLU A C 1
ATOM 1056 O O . GLU A 1 137 ? -12.609 33.812 6.094 1 96.56 137 GLU A O 1
ATOM 1061 N N . LEU A 1 138 ? -12.992 34.312 8.266 1 98.06 138 LEU A N 1
ATOM 1062 C CA . LEU A 1 138 ? -14.438 34.25 8.125 1 98.06 138 LEU A CA 1
ATOM 1063 C C . LEU A 1 138 ? -15.016 35.594 7.695 1 98.06 138 LEU A C 1
ATOM 1065 O O . LEU A 1 138 ? -14.773 36.625 8.344 1 98.06 138 LEU A O 1
ATOM 1069 N N . ARG A 1 139 ? -15.727 35.594 6.582 1 97.38 139 ARG A N 1
ATOM 1070 C CA . ARG A 1 139 ? -16.344 36.812 6.062 1 97.38 139 ARG A CA 1
ATOM 1071 C C . ARG A 1 139 ? -17.859 36.781 6.301 1 97.38 139 ARG A C 1
ATOM 1073 O O . ARG A 1 139 ? -18.516 35.781 6.125 1 97.38 139 ARG A O 1
ATOM 1080 N N . ILE A 1 140 ? -18.312 37.969 6.691 1 96.94 140 ILE A N 1
ATOM 1081 C CA . ILE A 1 140 ? -19.734 38.094 6.906 1 96.94 140 ILE A CA 1
ATOM 1082 C C . ILE A 1 140 ? -20.266 39.281 6.094 1 96.94 140 ILE A C 1
ATOM 1084 O O . ILE A 1 140 ? -19.672 40.375 6.113 1 96.94 140 ILE A O 1
ATOM 1088 N N . GLU A 1 141 ? -21.234 39.094 5.398 1 95 141 GLU A N 1
ATOM 1089 C CA . GLU A 1 141 ? -21.984 40.156 4.711 1 95 141 GLU A CA 1
ATOM 1090 C C . GLU A 1 141 ? -23.422 40.219 5.191 1 95 141 GLU A C 1
ATOM 1092 O O . GLU A 1 141 ? -24.125 39.188 5.215 1 95 141 GLU A O 1
ATOM 1097 N N . CYS A 1 142 ? -23.859 41.406 5.551 1 93.25 142 CYS A N 1
ATOM 1098 C CA . CYS A 1 142 ? -25.219 41.562 6.047 1 93.25 142 CYS A CA 1
ATOM 1099 C C . CYS A 1 142 ? -26.062 42.344 5.055 1 93.25 142 CYS A C 1
ATOM 1101 O O . CYS A 1 142 ? -25.641 43.375 4.535 1 93.25 142 CYS A O 1
ATOM 1103 N N . HIS A 1 143 ? -27.234 41.812 4.883 1 91.62 143 HIS A N 1
ATOM 1104 C CA . HIS A 1 143 ? -28.219 42.438 4.004 1 91.62 143 HIS A CA 1
ATOM 1105 C C . HIS A 1 143 ? -29.562 42.562 4.695 1 91.62 143 HIS A C 1
ATOM 1107 O O . HIS A 1 143 ? -30.406 41.688 4.617 1 91.62 143 HIS A O 1
ATOM 1113 N N . PRO A 1 144 ? -29.75 43.75 5.254 1 90.94 144 PRO A N 1
ATOM 1114 C CA . PRO A 1 144 ? -31.047 43.938 5.93 1 90.94 144 PRO A CA 1
ATOM 1115 C C . PRO A 1 144 ? -32.188 44.125 4.957 1 90.94 144 PRO A C 1
ATOM 1117 O O . PRO A 1 144 ? -32.031 44.75 3.906 1 90.94 144 PRO A O 1
ATOM 1120 N N . ARG A 1 145 ? -33.188 43.5 5.355 1 90 145 ARG A N 1
ATOM 1121 C CA . ARG A 1 145 ? -34.469 43.688 4.684 1 90 145 ARG A CA 1
ATOM 1122 C C . ARG A 1 145 ? -35.562 44.031 5.684 1 90 145 ARG A C 1
ATOM 1124 O O . ARG A 1 145 ? -36.469 43.219 5.945 1 90 145 ARG A O 1
ATOM 1131 N N . PRO A 1 146 ? -35.594 45.25 6.102 1 86.5 146 PRO A N 1
ATOM 1132 C CA . PRO A 1 146 ? -36.531 45.656 7.172 1 86.5 146 PRO A CA 1
ATOM 1133 C C . PRO A 1 146 ? -38 45.469 6.785 1 86.5 146 PRO A C 1
ATOM 1135 O O . PRO A 1 146 ? -38.812 45.156 7.633 1 86.5 146 PRO A O 1
ATOM 1138 N N . ASP A 1 147 ? -38.25 45.688 5.551 1 89.62 147 ASP A N 1
ATOM 1139 C CA . ASP A 1 147 ? -39.656 45.562 5.105 1 89.62 147 ASP A CA 1
ATOM 1140 C C . ASP A 1 147 ? -40.125 44.125 5.297 1 89.62 147 ASP A C 1
ATOM 1142 O O . ASP A 1 147 ? -41.312 43.875 5.57 1 89.62 147 ASP A O 1
ATOM 1146 N N . GLU A 1 148 ? -39.219 43.25 5.191 1 90.75 148 GLU A N 1
ATOM 1147 C CA . GLU A 1 148 ? -39.562 41.844 5.355 1 90.75 148 GLU A CA 1
ATOM 1148 C C . GLU A 1 148 ? -39.312 41.344 6.781 1 90.75 148 GLU A C 1
ATOM 1150 O O . GLU A 1 148 ? -39.625 40.219 7.137 1 90.75 148 GLU A O 1
ATOM 1155 N N . GLY A 1 149 ? -38.844 42.219 7.602 1 88.94 149 GLY A N 1
ATOM 1156 C CA . GLY A 1 149 ? -38.531 41.875 8.977 1 88.94 149 GLY A CA 1
ATOM 1157 C C . GLY A 1 149 ? -37.375 40.906 9.109 1 88.94 149 GLY A C 1
ATOM 1158 O O . GLY A 1 149 ? -37.312 40.125 10.055 1 88.94 149 GLY A O 1
ATOM 1159 N N . ILE A 1 150 ? -36.531 40.906 8.055 1 92.44 150 ILE A N 1
ATOM 1160 C CA . ILE A 1 150 ? -35.469 39.906 8.102 1 92.44 150 ILE A CA 1
ATOM 1161 C C . ILE A 1 150 ? -34.125 40.562 7.855 1 92.44 150 ILE A C 1
ATOM 1163 O O . ILE A 1 150 ? -34.062 41.688 7.305 1 92.44 150 ILE A O 1
ATOM 1167 N N . LEU A 1 151 ? -33.125 39.875 8.438 1 93.25 151 LEU A N 1
ATOM 1168 C CA . LEU A 1 151 ? -31.719 40.156 8.109 1 93.25 151 LEU A CA 1
ATOM 1169 C C . LEU A 1 151 ? -31.047 38.938 7.465 1 93.25 151 LEU A C 1
ATOM 1171 O O . LEU A 1 151 ? -31.078 37.844 8.023 1 93.25 151 LEU A O 1
ATOM 1175 N N . ILE A 1 152 ? -30.531 39.219 6.281 1 95 152 ILE A N 1
ATOM 1176 C CA . ILE A 1 152 ? -29.812 38.125 5.625 1 95 152 ILE A CA 1
ATOM 1177 C C . ILE A 1 152 ? -28.328 38.25 5.914 1 95 152 ILE A C 1
ATOM 1179 O O . ILE A 1 152 ? -27.703 39.25 5.562 1 95 152 ILE A O 1
ATOM 1183 N N . ALA A 1 153 ? -27.828 37.188 6.574 1 95.81 153 ALA A N 1
ATOM 1184 C CA . ALA A 1 153 ? -26.391 37.125 6.82 1 95.81 153 ALA A CA 1
ATOM 1185 C C . ALA A 1 153 ? -25.734 36.062 5.934 1 95.81 153 ALA A C 1
ATOM 1187 O O . ALA A 1 153 ? -26.156 34.906 5.902 1 95.81 153 ALA A O 1
ATOM 1188 N N . ILE A 1 154 ? -24.781 36.531 5.195 1 97.31 154 ILE A N 1
ATOM 1189 C CA . ILE A 1 154 ? -24 35.625 4.359 1 97.31 154 ILE A CA 1
ATOM 1190 C C . ILE A 1 154 ? -22.625 35.438 4.969 1 97.31 154 ILE A C 1
ATOM 1192 O O . ILE A 1 154 ? -21.844 36.375 5.09 1 97.31 154 ILE A O 1
ATOM 1196 N N . CYS A 1 155 ? -22.344 34.156 5.348 1 98.19 155 CYS A N 1
ATOM 1197 C CA . CYS A 1 155 ? -21.062 33.844 5.945 1 98.19 155 CYS A CA 1
ATOM 1198 C C . CYS A 1 155 ? -20.25 32.938 5.016 1 98.19 155 CYS A C 1
ATOM 1200 O O . CYS A 1 155 ? -20.766 31.938 4.504 1 98.19 155 CYS A O 1
ATOM 1202 N N . SER A 1 156 ? -19.031 33.281 4.805 1 98.19 156 SER A N 1
ATOM 1203 C CA . SER A 1 156 ? -18.234 32.5 3.863 1 98.19 156 SER A CA 1
ATOM 1204 C C . SER A 1 156 ? -16.797 32.375 4.348 1 98.19 156 SER A C 1
ATOM 1206 O O . SER A 1 156 ? -16.297 33.219 5.094 1 98.19 156 SER A O 1
ATOM 1208 N N . ALA A 1 157 ? -16.203 31.266 3.967 1 98.25 157 ALA A N 1
ATOM 1209 C CA . ALA A 1 157 ? -14.797 30.984 4.262 1 98.25 157 ALA A CA 1
ATOM 1210 C C . ALA A 1 157 ? -14.219 29.969 3.27 1 98.25 157 ALA A C 1
ATOM 1212 O O . ALA A 1 157 ? -14.961 29.219 2.639 1 98.25 157 ALA A O 1
ATOM 1213 N N . THR A 1 158 ? -12.938 30.062 3.076 1 97.62 158 THR A N 1
ATOM 1214 C CA . THR A 1 158 ? -12.211 29.188 2.178 1 97.62 158 THR A CA 1
ATOM 1215 C C . THR A 1 158 ? -11.133 28.406 2.938 1 97.62 158 THR A C 1
ATOM 1217 O O . THR A 1 158 ? -10.461 28.969 3.807 1 97.62 158 THR A O 1
ATOM 1220 N N . GLY A 1 159 ? -11.078 27.062 2.566 1 97.69 159 GLY A N 1
ATOM 1221 C CA . GLY A 1 159 ? -10.023 26.328 3.242 1 97.69 159 GLY A CA 1
ATOM 1222 C C . GLY A 1 159 ? -9.875 24.891 2.744 1 97.69 159 GLY A C 1
ATOM 1223 O O . GLY A 1 159 ? -10.656 24.438 1.907 1 97.69 159 GLY A O 1
ATOM 1224 N N . LYS A 1 160 ? -8.883 24.219 3.227 1 97.25 160 LYS A N 1
ATOM 1225 C CA . LYS A 1 160 ? -8.617 22.781 3.078 1 97.25 160 LYS A CA 1
ATOM 1226 C C . LYS A 1 160 ? -8.367 22.125 4.434 1 97.25 160 LYS A C 1
ATOM 1228 O O . LYS A 1 160 ? -7.355 22.406 5.082 1 97.25 160 LYS A O 1
ATOM 1233 N N . PRO A 1 161 ? -9.094 21.266 4.922 1 96.62 161 PRO A N 1
ATOM 1234 C CA . PRO A 1 161 ? -10.359 20.859 4.312 1 96.62 161 PRO A CA 1
ATOM 1235 C C . PRO A 1 161 ? -11.414 21.969 4.363 1 96.62 161 PRO A C 1
ATOM 1237 O O . PRO A 1 161 ? -11.164 23.047 4.902 1 96.62 161 PRO A O 1
ATOM 1240 N N . ALA A 1 162 ? -12.508 21.672 3.781 1 97.69 162 ALA A N 1
ATOM 1241 C CA . ALA A 1 162 ? -13.586 22.656 3.754 1 97.69 162 ALA A CA 1
ATOM 1242 C C . ALA A 1 162 ? -14.016 23.031 5.168 1 97.69 162 ALA A C 1
ATOM 1244 O O . ALA A 1 162 ? -14.328 22.156 5.984 1 97.69 162 ALA A O 1
ATOM 1245 N N . PRO A 1 163 ? -14.07 24.359 5.441 1 97.75 163 PRO A N 1
ATOM 1246 C CA . PRO A 1 163 ? -14.5 24.766 6.785 1 97.75 163 PRO A CA 1
ATOM 1247 C C . PRO A 1 163 ? -15.977 24.5 7.039 1 97.75 163 PRO A C 1
ATOM 1249 O O . PRO A 1 163 ? -16.781 24.5 6.102 1 97.75 163 PRO A O 1
ATOM 1252 N N . HIS A 1 164 ? -16.266 24.422 8.289 1 98 164 HIS A N 1
ATOM 1253 C CA . HIS A 1 164 ? -17.656 24.312 8.719 1 98 164 HIS A CA 1
ATOM 1254 C C . HIS A 1 164 ? -18.141 25.609 9.328 1 98 164 HIS A C 1
ATOM 1256 O O . HIS A 1 164 ? -17.531 26.156 10.242 1 98 164 HIS A O 1
ATOM 1262 N N . ILE A 1 165 ? -19.219 26.031 8.82 1 97.94 165 ILE A N 1
ATOM 1263 C CA . ILE A 1 165 ? -19.766 27.297 9.297 1 97.94 165 ILE A CA 1
ATOM 1264 C C . ILE A 1 165 ? -21.141 27.047 9.922 1 97.94 165 ILE A C 1
ATOM 1266 O O . ILE A 1 165 ? -22 26.391 9.328 1 97.94 165 ILE A O 1
ATOM 1270 N N . ASN A 1 166 ? -21.281 27.594 11.102 1 97.25 166 ASN A N 1
ATOM 1271 C CA . ASN A 1 166 ? -22.547 27.5 11.82 1 97.25 166 ASN A CA 1
ATOM 1272 C C . ASN A 1 166 ? -23 28.859 12.352 1 97.25 166 ASN A C 1
ATOM 1274 O O . ASN A 1 166 ? -22.172 29.766 12.508 1 97.25 166 ASN A O 1
ATOM 1278 N N . PHE A 1 167 ? -24.297 28.875 12.602 1 96.44 167 PHE A N 1
ATOM 1279 C CA . PHE A 1 167 ? -24.891 30.062 13.211 1 96.44 167 PHE A CA 1
ATOM 1280 C C . PHE A 1 167 ? -25.156 29.828 14.695 1 96.44 167 PHE A C 1
ATOM 1282 O O . PHE A 1 167 ? -25.594 28.75 15.094 1 96.44 167 PHE A O 1
ATOM 1289 N N . SER A 1 168 ? -24.828 30.812 15.461 1 94.81 168 SER A N 1
ATOM 1290 C CA . SER A 1 168 ? -24.797 30.641 16.906 1 94.81 168 SER A CA 1
ATOM 1291 C C . SER A 1 168 ? -26.188 30.375 17.469 1 94.81 168 SER A C 1
ATOM 1293 O O . SER A 1 168 ? -26.328 29.703 18.5 1 94.81 168 SER A O 1
ATOM 1295 N N . HIS A 1 169 ? -27.266 30.969 16.891 1 93.69 169 HIS A N 1
ATOM 1296 C CA . HIS A 1 169 ? -28.625 30.859 17.406 1 93.69 169 HIS A CA 1
ATOM 1297 C C . HIS A 1 169 ? -29.609 30.438 16.312 1 93.69 169 HIS A C 1
ATOM 1299 O O . HIS A 1 169 ? -30.328 31.266 15.766 1 93.69 169 HIS A O 1
ATOM 1305 N N . GLU A 1 170 ? -29.703 29.219 16.344 1 92.12 170 GLU A N 1
ATOM 1306 C CA . GLU A 1 170 ? -30.531 28.672 15.266 1 92.12 170 GLU A CA 1
ATOM 1307 C C . GLU A 1 170 ? -32 29 15.469 1 92.12 170 GLU A C 1
ATOM 1309 O O . GLU A 1 170 ? -32.781 29.016 14.516 1 92.12 170 GLU A O 1
ATOM 1314 N N . SER A 1 171 ? -32.312 29.281 16.625 1 92 171 SER A N 1
ATOM 1315 C CA . SER A 1 171 ? -33.719 29.594 16.938 1 92 171 SER A CA 1
ATOM 1316 C C . SER A 1 171 ? -34.156 30.875 16.25 1 92 171 SER A C 1
ATOM 1318 O O . SER A 1 171 ? -35.344 31.125 16.078 1 92 171 SER A O 1
ATOM 1320 N N . LEU A 1 172 ? -33.25 31.656 15.836 1 94.06 172 LEU A N 1
ATOM 1321 C CA . LEU A 1 172 ? -33.562 32.938 15.219 1 94.06 172 LEU A CA 1
ATOM 1322 C C . LEU A 1 172 ? -33.781 32.781 13.719 1 94.06 172 LEU A C 1
ATOM 1324 O O . LEU A 1 172 ? -34.219 33.719 13.047 1 94.06 172 LEU A O 1
ATOM 1328 N N . LEU A 1 173 ? -33.562 31.609 13.18 1 95.38 173 LEU A N 1
ATOM 1329 C CA . LEU A 1 173 ? -33.594 31.422 11.734 1 95.38 173 LEU A CA 1
ATOM 1330 C C . LEU A 1 173 ? -35 31.141 11.242 1 95.38 173 LEU A C 1
ATOM 1332 O O . LEU A 1 173 ? -35.75 30.406 11.883 1 95.38 173 LEU A O 1
ATOM 1336 N N . MET A 1 174 ? -35.25 31.797 10.109 1 93.38 174 MET A N 1
ATOM 1337 C CA . MET A 1 174 ? -36.594 31.625 9.508 1 93.38 174 MET A CA 1
ATOM 1338 C C . MET A 1 174 ? -36.656 30.281 8.781 1 93.38 174 MET A C 1
ATOM 1340 O O . MET A 1 174 ? -37.75 29.688 8.68 1 93.38 174 MET A O 1
ATOM 1344 N N . GLU A 1 175 ? -35.719 29.859 8.234 1 93.44 175 GLU A N 1
ATOM 1345 C CA . GLU A 1 175 ? -35.594 28.609 7.48 1 93.44 175 GLU A CA 1
ATOM 1346 C C . GLU A 1 175 ? -34.219 28 7.625 1 93.44 175 GLU A C 1
ATOM 1348 O O . GLU A 1 175 ? -33.312 28.609 8.188 1 93.44 175 GLU A O 1
ATOM 1353 N N . SER A 1 176 ? -34.188 26.781 7.172 1 94.5 176 SER A N 1
ATOM 1354 C CA . SER A 1 176 ? -32.875 26.125 7.184 1 94.5 176 SER A CA 1
ATOM 1355 C C . SER A 1 176 ? -31.875 26.875 6.305 1 94.5 176 SER A C 1
ATOM 1357 O O . SER A 1 176 ? -32.219 27.344 5.219 1 94.5 176 SER A O 1
ATOM 1359 N N . PRO A 1 177 ? -30.766 26.922 6.793 1 95.75 177 PRO A N 1
ATOM 1360 C CA . PRO A 1 177 ? -29.766 27.672 6.035 1 95.75 177 PRO A CA 1
ATOM 1361 C C . PRO A 1 177 ? -29.422 27.016 4.695 1 95.75 177 PRO A C 1
ATOM 1363 O O . PRO A 1 177 ? -29.438 25.797 4.582 1 95.75 177 PRO A O 1
ATOM 1366 N N . LYS A 1 178 ? -29.078 27.797 3.721 1 95.81 178 LYS A N 1
ATOM 1367 C CA . LYS A 1 178 ? -28.562 27.328 2.441 1 95.81 178 LYS A CA 1
ATOM 1368 C C . LYS A 1 178 ? -27.031 27.312 2.438 1 95.81 178 LYS A C 1
ATOM 1370 O O . LYS A 1 178 ? -26.391 28.219 2.977 1 95.81 178 LYS A O 1
ATOM 1375 N N . GLU A 1 179 ? -26.484 26.203 1.838 1 97 179 GLU A N 1
ATOM 1376 C CA . GLU A 1 179 ? -25.031 26.062 1.787 1 97 179 GLU A CA 1
ATOM 1377 C C . GLU A 1 179 ? -24.547 25.797 0.362 1 97 179 GLU A C 1
ATOM 1379 O O . GLU A 1 179 ? -25.156 25.031 -0.375 1 97 179 GLU A O 1
ATOM 1384 N N . HIS A 1 180 ? -23.531 26.531 -0.033 1 97.5 180 HIS A N 1
ATOM 1385 C CA . HIS A 1 180 ? -22.844 26.281 -1.301 1 97.5 180 HIS A CA 1
ATOM 1386 C C . HIS A 1 180 ? -21.359 26.016 -1.088 1 97.5 180 HIS A C 1
ATOM 1388 O O . HIS A 1 180 ? -20.672 26.797 -0.433 1 97.5 180 HIS A O 1
ATOM 1394 N N . ILE A 1 181 ? -20.891 24.859 -1.652 1 97.31 181 ILE A N 1
ATOM 1395 C CA . ILE A 1 181 ? -19.484 24.5 -1.527 1 97.31 181 ILE A CA 1
ATOM 1396 C C . ILE A 1 181 ? -18.859 24.391 -2.914 1 97.31 181 ILE A C 1
ATOM 1398 O O . ILE A 1 181 ? -19.281 23.594 -3.742 1 97.31 181 ILE A O 1
ATOM 1402 N N . ASP A 1 182 ? -17.906 25.234 -3.225 1 96.62 182 ASP A N 1
ATOM 1403 C CA . ASP A 1 182 ? -17.109 25.172 -4.441 1 96.62 182 ASP A CA 1
ATOM 1404 C C . ASP A 1 182 ? -15.734 24.562 -4.164 1 96.62 182 ASP A C 1
ATOM 1406 O O . ASP A 1 182 ? -14.852 25.234 -3.635 1 96.62 182 ASP A O 1
ATOM 1410 N N . GLU A 1 183 ? -15.562 23.266 -4.641 1 94.12 183 GLU A N 1
ATOM 1411 C CA . GLU A 1 183 ? -14.328 22.531 -4.328 1 94.12 183 GLU A CA 1
ATOM 1412 C C . GLU A 1 183 ? -13.391 22.5 -5.531 1 94.12 183 GLU A C 1
ATOM 1414 O O . GLU A 1 183 ? -13.812 22.141 -6.637 1 94.12 183 GLU A O 1
ATOM 1419 N N . ASN A 1 184 ? -12.242 22.781 -5.309 1 92.38 184 ASN A N 1
ATOM 1420 C CA . ASN A 1 184 ? -11.203 22.734 -6.336 1 92.38 184 ASN A CA 1
ATOM 1421 C C . ASN A 1 184 ? -10.438 21.422 -6.293 1 92.38 184 ASN A C 1
ATOM 1423 O O . ASN A 1 184 ? -10.477 20.703 -5.293 1 92.38 184 ASN A O 1
ATOM 1427 N N . PRO A 1 185 ? -9.68 21.062 -7.375 1 89.81 185 PRO A N 1
ATOM 1428 C CA . PRO A 1 185 ? -8.93 19.797 -7.43 1 89.81 185 PRO A CA 1
ATOM 1429 C C . PRO A 1 185 ? -7.832 19.719 -6.367 1 89.81 185 PRO A C 1
ATOM 1431 O O . PRO A 1 185 ? -7.43 18.625 -5.969 1 89.81 185 PRO A O 1
ATOM 1434 N N . ASP A 1 186 ? -7.434 20.891 -5.926 1 89 186 ASP A N 1
ATOM 1435 C CA . ASP A 1 186 ? -6.348 20.891 -4.949 1 89 186 ASP A CA 1
ATOM 1436 C C . ASP A 1 186 ? -6.875 20.641 -3.539 1 89 186 ASP A C 1
ATOM 1438 O O . ASP A 1 186 ? -6.094 20.547 -2.588 1 89 186 ASP A O 1
ATOM 1442 N N . GLY A 1 187 ? -8.102 20.562 -3.434 1 92.06 187 GLY A N 1
ATOM 1443 C CA . GLY A 1 187 ? -8.703 20.266 -2.143 1 92.06 187 GLY A CA 1
ATOM 1444 C C . GLY A 1 187 ? -9.227 21.5 -1.433 1 92.06 187 GLY A C 1
ATOM 1445 O O . GLY A 1 187 ? -9.898 21.391 -0.407 1 92.06 187 GLY A O 1
ATOM 1446 N N . ILE A 1 188 ? -8.914 22.656 -2.02 1 95.38 188 ILE A N 1
ATOM 1447 C CA . ILE A 1 188 ? -9.406 23.891 -1.442 1 95.38 188 ILE A CA 1
ATOM 1448 C C . ILE A 1 188 ? -10.883 24.078 -1.785 1 95.38 188 ILE A C 1
ATOM 1450 O O . ILE A 1 188 ? -11.281 23.906 -2.939 1 95.38 188 ILE A O 1
ATOM 1454 N N . ALA A 1 189 ? -11.602 24.453 -0.745 1 97.69 189 ALA A N 1
ATOM 1455 C CA . ALA A 1 189 ? -13.039 24.609 -0.945 1 97.69 189 ALA A CA 1
ATOM 1456 C C . ALA A 1 189 ? -13.523 25.953 -0.39 1 97.69 189 ALA A C 1
ATOM 1458 O O . ALA A 1 189 ? -13.078 26.391 0.669 1 97.69 189 ALA A O 1
ATOM 1459 N N . ASN A 1 190 ? -14.414 26.562 -1.176 1 97.81 190 ASN A N 1
ATOM 1460 C CA . ASN A 1 190 ? -15.125 27.75 -0.716 1 97.81 190 ASN A CA 1
ATOM 1461 C C . ASN A 1 190 ? -16.516 27.406 -0.192 1 97.81 190 ASN A C 1
ATOM 1463 O O . ASN A 1 190 ? -17.328 26.844 -0.914 1 97.81 190 ASN A O 1
ATOM 1467 N N . VAL A 1 191 ? -16.719 27.781 1.002 1 98.44 191 VAL A N 1
ATOM 1468 C CA . VAL A 1 191 ? -18.016 27.5 1.615 1 98.44 191 VAL A CA 1
ATOM 1469 C C . VAL A 1 191 ? -18.766 28.797 1.866 1 98.44 191 VAL A C 1
ATOM 1471 O O . VAL A 1 191 ? -18.219 29.734 2.443 1 98.44 191 VAL A O 1
ATOM 1474 N N . THR A 1 192 ? -19.953 28.844 1.411 1 98.19 192 THR A N 1
ATOM 1475 C CA . THR A 1 192 ? -20.844 29.984 1.635 1 98.19 192 THR A CA 1
ATOM 1476 C C . THR A 1 192 ? -22.172 29.516 2.234 1 98.19 192 THR A C 1
ATOM 1478 O O . THR A 1 192 ? -22.797 28.578 1.729 1 98.19 192 THR A O 1
ATOM 1481 N N . LYS A 1 193 ? -22.578 30.156 3.258 1 97.94 193 LYS A N 1
ATOM 1482 C CA . LYS A 1 193 ? -23.859 29.859 3.896 1 97.94 193 LYS A CA 1
ATOM 1483 C C . LYS A 1 193 ? -24.719 31.109 4.02 1 97.94 193 LYS A C 1
ATOM 1485 O O . LYS A 1 193 ? -24.219 32.188 4.32 1 97.94 193 LYS A O 1
ATOM 1490 N N . TRP A 1 194 ? -25.969 30.891 3.848 1 96.69 194 TRP A N 1
ATOM 1491 C CA . TRP A 1 194 ? -26.953 31.969 3.961 1 96.69 194 TRP A CA 1
ATOM 1492 C C . TRP A 1 194 ? -27.859 31.734 5.164 1 96.69 194 TRP A C 1
ATOM 1494 O O . TRP A 1 194 ? -28.469 30.672 5.301 1 96.69 194 TRP A O 1
ATOM 1504 N N . TYR A 1 195 ? -27.938 32.781 5.93 1 96.31 195 TYR A N 1
ATOM 1505 C CA . TYR A 1 195 ? -28.797 32.719 7.098 1 96.31 195 TYR A CA 1
ATOM 1506 C C . TYR A 1 195 ? -29.859 33.812 7.055 1 96.31 195 TYR A C 1
ATOM 1508 O O . TYR A 1 195 ? -29.531 35 7.031 1 96.31 195 TYR A O 1
ATOM 1516 N N . ASN A 1 196 ? -31.062 33.344 7.09 1 95.81 196 ASN A N 1
ATOM 1517 C CA . ASN A 1 196 ? -32.188 34.281 7.195 1 95.81 196 ASN A CA 1
ATOM 1518 C C . ASN A 1 196 ? -32.625 34.469 8.648 1 95.81 196 ASN A C 1
ATOM 1520 O O . ASN A 1 196 ? -33.312 33.594 9.211 1 95.81 196 ASN A O 1
ATOM 1524 N N . ILE A 1 197 ? -32.375 35.656 9.133 1 94.81 197 ILE A N 1
ATOM 1525 C CA . ILE A 1 197 ? -32.562 35.906 10.562 1 94.81 197 ILE A CA 1
ATOM 1526 C C . ILE A 1 197 ? -33.844 36.719 10.758 1 94.81 197 ILE A C 1
ATOM 1528 O O . ILE A 1 197 ? -34.031 37.75 10.102 1 94.81 197 ILE A O 1
ATOM 1532 N N . SER A 1 198 ? -34.594 36.312 11.758 1 93.56 198 SER A N 1
ATOM 1533 C CA . SER A 1 198 ? -35.812 37.062 12.109 1 93.56 198 SER A CA 1
ATOM 1534 C C . SER A 1 198 ? -35.5 38.188 13.078 1 93.56 198 SER A C 1
ATOM 1536 O O . SER A 1 198 ? -35.062 37.969 14.211 1 93.56 198 SER A O 1
ATOM 1538 N N . LEU A 1 199 ? -35.875 39.312 12.609 1 89.81 199 LEU A N 1
ATOM 1539 C CA . LEU A 1 199 ? -35.688 40.469 13.484 1 89.81 199 LEU A CA 1
ATOM 1540 C C . LEU A 1 199 ? -36.688 40.469 14.641 1 89.81 199 LEU A C 1
ATOM 1542 O O . LEU A 1 199 ? -36.344 40.875 15.75 1 89.81 199 LEU A O 1
ATOM 1546 N N . GLU A 1 200 ? -37.781 40 14.406 1 90.81 200 GLU A N 1
ATOM 1547 C CA . GLU A 1 200 ? -38.781 39.875 15.453 1 90.81 200 GLU A CA 1
ATOM 1548 C C . GLU A 1 200 ? -38.312 38.906 16.547 1 90.81 200 GLU A C 1
ATOM 1550 O O . GLU A 1 200 ? -38.438 39.219 17.734 1 90.81 200 GLU A O 1
ATOM 1555 N N . ALA A 1 201 ? -37.844 37.812 16.047 1 91.94 201 ALA A N 1
ATOM 1556 C CA . ALA A 1 201 ? -37.344 36.812 17 1 91.94 201 ALA A CA 1
ATOM 1557 C C . ALA A 1 201 ? -36.188 37.375 17.812 1 91.94 201 ALA A C 1
ATOM 1559 O O . ALA A 1 201 ? -36.062 37.094 19.016 1 91.94 201 ALA A O 1
ATOM 1560 N N . MET A 1 202 ? -35.406 38.094 17.203 1 89.62 202 MET A N 1
ATOM 1561 C CA . MET A 1 202 ? -34.25 38.688 17.891 1 89.62 202 MET A CA 1
ATOM 1562 C C . MET A 1 202 ? -34.719 39.625 19.016 1 89.62 202 MET A C 1
ATOM 1564 O O . MET A 1 202 ? -34.156 39.594 20.109 1 89.62 202 MET A O 1
ATOM 1568 N N . ARG A 1 203 ? -35.688 40.375 18.781 1 88.19 203 ARG A N 1
ATOM 1569 C CA . ARG A 1 203 ? -36.25 41.312 19.781 1 88.19 203 ARG A CA 1
ATOM 1570 C C . ARG A 1 203 ? -36.938 40.562 20.891 1 88.19 203 ARG A C 1
ATOM 1572 O O . ARG A 1 203 ? -36.719 40.844 22.078 1 88.19 203 ARG A O 1
ATOM 1579 N N . SER A 1 204 ? -37.688 39.656 20.516 1 90.56 204 SER A N 1
ATOM 1580 C CA . SER A 1 204 ? -38.5 38.906 21.484 1 90.56 204 SER A CA 1
ATOM 1581 C C . SER A 1 204 ? -37.594 38.125 22.438 1 90.56 204 SER A C 1
ATOM 1583 O O . SER A 1 204 ? -37.875 38.062 23.641 1 90.56 204 SER A O 1
ATOM 1585 N N . LEU A 1 205 ? -36.562 37.625 21.922 1 92.12 205 LEU A N 1
ATOM 1586 C CA . LEU A 1 205 ? -35.719 36.75 22.719 1 92.12 205 LEU A CA 1
ATOM 1587 C C . LEU A 1 205 ? -34.531 37.531 23.297 1 92.12 205 LEU A C 1
ATOM 1589 O O . LEU A 1 205 ? -33.75 37 24.078 1 92.12 205 LEU A O 1
ATOM 1593 N N . LYS A 1 206 ? -34.344 38.719 22.984 1 88.44 206 LYS A N 1
ATOM 1594 C CA . LYS A 1 206 ? -33.281 39.594 23.453 1 88.44 206 LYS A CA 1
ATOM 1595 C C . LYS A 1 206 ? -31.906 39.031 23.125 1 88.44 206 LYS A C 1
ATOM 1597 O O . LYS A 1 206 ? -31.031 39 23.984 1 88.44 206 LYS A O 1
ATOM 1602 N N . LEU A 1 207 ? -31.859 38.5 22 1 88.56 207 LEU A N 1
ATOM 1603 C CA . LEU A 1 207 ? -30.594 37.938 21.516 1 88.56 207 LEU A CA 1
ATOM 1604 C C . LEU A 1 207 ? -29.953 38.875 20.5 1 88.56 207 LEU A C 1
ATOM 1606 O O . LEU A 1 207 ? -30.281 38.812 19.312 1 88.56 207 LEU A O 1
ATOM 1610 N N . TRP A 1 208 ? -29.031 39.625 20.984 1 83.88 208 TRP A N 1
ATOM 1611 C CA . TRP A 1 208 ? -28.438 40.625 20.109 1 83.88 208 TRP A CA 1
ATOM 1612 C C . TRP A 1 208 ? -27.016 40.219 19.719 1 83.88 208 TRP A C 1
ATOM 1614 O O . TRP A 1 208 ? -26.469 40.75 18.75 1 83.88 208 TRP A O 1
ATOM 1624 N N . ASN A 1 209 ? -26.547 39.344 20.531 1 88.62 209 ASN A N 1
ATOM 1625 C CA . ASN A 1 209 ? -25.172 38.906 20.297 1 88.62 209 ASN A CA 1
ATOM 1626 C C . ASN A 1 209 ? -25.109 37.594 19.531 1 88.62 209 ASN A C 1
ATOM 1628 O O . ASN A 1 209 ? -24.844 36.562 20.125 1 88.62 209 ASN A O 1
ATOM 1632 N N . VAL A 1 210 ? -25.375 37.688 18.172 1 94 210 VAL A N 1
ATOM 1633 C CA . VAL A 1 210 ? -25.344 36.5 17.359 1 94 210 VAL A CA 1
ATOM 1634 C C . VAL A 1 210 ? -24.062 36.469 16.516 1 94 210 VAL A C 1
ATOM 1636 O O . VAL A 1 210 ? -23.453 37.5 16.297 1 94 210 VAL A O 1
ATOM 1639 N N . SER A 1 211 ? -23.641 35.25 16.141 1 96.06 211 SER A N 1
ATOM 1640 C CA . SER A 1 211 ? -22.375 35.125 15.422 1 96.06 211 SER A CA 1
ATOM 1641 C C . SER A 1 211 ? -22.406 34 14.414 1 96.06 211 SER A C 1
ATOM 1643 O O . SER A 1 211 ? -23.234 33.094 14.523 1 96.06 211 SER A O 1
ATOM 1645 N N . CYS A 1 212 ? -21.656 34.188 13.367 1 97.25 212 CYS A N 1
ATOM 1646 C CA . CYS A 1 212 ? -21.25 33.062 12.555 1 97.25 212 CYS A CA 1
ATOM 1647 C C . CYS A 1 212 ? -19.984 32.406 13.125 1 97.25 212 CYS A C 1
ATOM 1649 O O . CYS A 1 212 ? -19.016 33.094 13.422 1 97.25 212 CYS A O 1
ATOM 1651 N N . ASP A 1 213 ? -20.062 31.125 13.266 1 98 213 ASP A N 1
ATOM 1652 C CA . ASP A 1 213 ? -18.953 30.375 13.852 1 98 213 ASP A CA 1
ATOM 1653 C C . ASP A 1 213 ? -18.328 29.422 12.828 1 98 213 ASP A C 1
ATOM 1655 O O . ASP A 1 213 ? -19.031 28.594 12.242 1 98 213 ASP A O 1
ATOM 1659 N N . MET A 1 214 ? -17.031 29.562 12.648 1 98 214 MET A N 1
ATOM 1660 C CA . MET A 1 214 ? -16.297 28.688 11.742 1 98 214 MET A CA 1
ATOM 1661 C C . MET A 1 214 ? -15.477 27.672 12.516 1 98 214 MET A C 1
ATOM 1663 O O . MET A 1 214 ? -14.75 28.031 13.445 1 98 214 MET A O 1
ATOM 1667 N N . ASP A 1 215 ? -15.672 26.469 12.125 1 97.75 215 ASP A N 1
ATOM 1668 C CA . ASP A 1 215 ? -14.891 25.375 12.703 1 97.75 215 ASP A CA 1
ATOM 1669 C C . ASP A 1 215 ? -13.953 24.75 11.664 1 97.75 215 ASP A C 1
ATOM 1671 O O . ASP A 1 215 ? -14.406 24.312 10.602 1 97.75 215 ASP A O 1
ATOM 1675 N N . HIS A 1 216 ? -12.688 24.781 11.969 1 97.19 216 HIS A N 1
ATOM 1676 C CA . HIS A 1 216 ? -11.633 24.188 11.148 1 97.19 216 HIS A CA 1
ATOM 1677 C C . HIS A 1 216 ? -10.523 23.609 12.016 1 97.19 216 HIS A C 1
ATOM 1679 O O . HIS A 1 216 ? -10.242 24.125 13.102 1 97.19 216 HIS A O 1
ATOM 1685 N N . PRO A 1 217 ? -9.836 22.5 11.539 1 95.62 217 PRO A N 1
ATOM 1686 C CA . PRO A 1 217 ? -8.797 21.875 12.359 1 95.62 217 PRO A CA 1
ATOM 1687 C C . PRO A 1 217 ? -7.68 22.844 12.734 1 95.62 217 PRO A C 1
ATOM 1689 O O . PRO A 1 217 ? -7.078 22.719 13.805 1 95.62 217 PRO A O 1
ATOM 1692 N N . LEU A 1 218 ? -7.422 23.828 11.93 1 95.44 218 LEU A N 1
ATOM 1693 C CA . LEU A 1 218 ? -6.348 24.781 12.211 1 95.44 218 LEU A CA 1
ATOM 1694 C C . LEU A 1 218 ? -6.805 25.844 13.203 1 95.44 218 LEU A C 1
ATOM 1696 O O . LEU A 1 218 ? -6.008 26.344 14 1 95.44 218 LEU A O 1
ATOM 1700 N N . LYS A 1 219 ? -8.094 26.219 13.078 1 94 219 LYS A N 1
ATOM 1701 C CA . LYS A 1 219 ? -8.57 27.281 13.945 1 94 219 LYS A CA 1
ATOM 1702 C C . LYS A 1 219 ? -10.094 27.328 13.984 1 94 219 LYS A C 1
ATOM 1704 O O . LYS A 1 219 ? -10.758 26.875 13.055 1 94 219 LYS A O 1
ATOM 1709 N N . LYS A 1 220 ? -10.555 27.891 15.062 1 96.5 220 LYS A N 1
ATOM 1710 C CA . LYS A 1 220 ? -11.961 28.219 15.242 1 96.5 220 LYS A CA 1
ATOM 1711 C C . LYS A 1 220 ? -12.156 29.734 15.328 1 96.5 220 LYS A C 1
ATOM 1713 O O . LYS A 1 220 ? -11.391 30.422 16 1 96.5 220 LYS A O 1
ATOM 1718 N N . ILE A 1 221 ? -13.148 30.172 14.594 1 96.81 221 ILE A N 1
ATOM 1719 C CA . ILE A 1 221 ? -13.375 31.609 14.562 1 96.81 221 ILE A CA 1
ATOM 1720 C C . ILE A 1 221 ? -14.852 31.906 14.812 1 96.81 221 ILE A C 1
ATOM 1722 O O . ILE A 1 221 ? -15.727 31.281 14.227 1 96.81 221 ILE A O 1
ATOM 1726 N N . LYS A 1 222 ? -15.055 32.844 15.672 1 96.12 222 LYS A N 1
ATOM 1727 C CA . LYS A 1 222 ? -16.391 33.375 15.914 1 96.12 222 LYS A CA 1
ATOM 1728 C C . LYS A 1 222 ? -16.469 34.844 15.5 1 96.12 222 LYS A C 1
ATOM 1730 O O . LYS A 1 222 ? -15.68 35.688 15.961 1 96.12 222 LYS A O 1
ATOM 1735 N N . LYS A 1 223 ? -17.344 35.125 14.625 1 96.25 223 LYS A N 1
ATOM 1736 C CA . LYS A 1 223 ? -17.516 36.531 14.18 1 96.25 223 LYS A CA 1
ATOM 1737 C C . LYS A 1 223 ? -18.953 36.969 14.383 1 96.25 223 LYS A C 1
ATOM 1739 O O . LYS A 1 223 ? -19.891 36.312 13.93 1 96.25 223 LYS A O 1
ATOM 1744 N N . HIS A 1 224 ? -19.125 38.125 14.922 1 94.62 224 HIS A N 1
ATOM 1745 C CA . HIS A 1 224 ? -20.453 38.625 15.258 1 94.62 224 HIS A CA 1
ATOM 1746 C C . HIS A 1 224 ? -21.109 39.281 14.062 1 94.62 224 HIS A C 1
ATOM 1748 O O . HIS A 1 224 ? -20.453 39.969 13.289 1 94.62 224 HIS A O 1
ATOM 1754 N N . VAL A 1 225 ? -22.344 39.062 14.062 1 91.19 225 VAL A N 1
ATOM 1755 C CA . VAL A 1 225 ? -23.156 39.688 13.039 1 91.19 225 VAL A CA 1
ATOM 1756 C C . VAL A 1 225 ? -23.547 41.094 13.5 1 91.19 225 VAL A C 1
ATOM 1758 O O . VAL A 1 225 ? -23.922 41.312 14.656 1 91.19 225 VAL A O 1
ATOM 1761 N N . CYS A 1 226 ? -23.312 42.156 12.648 1 78.94 226 CYS A N 1
ATOM 1762 C CA . CYS A 1 226 ? -23.625 43.531 13.008 1 78.94 226 CYS A CA 1
ATOM 1763 C C . CYS A 1 226 ? -25.062 43.875 12.602 1 78.94 226 CYS A C 1
ATOM 1765 O O . CYS A 1 226 ? -25.5 43.562 11.5 1 78.94 226 CYS A O 1
ATOM 1767 N N . PHE A 1 227 ? -25.781 44.312 13.586 1 77.06 227 PHE A N 1
ATOM 1768 C CA . PHE A 1 227 ? -27.156 44.719 13.336 1 77.06 227 PHE A CA 1
ATOM 1769 C C . PHE A 1 227 ? -27.234 46.25 13.18 1 77.06 227 PHE A C 1
ATOM 1771 O O . PHE A 1 227 ? -26.453 46.969 13.805 1 77.06 227 PHE A O 1
ATOM 1778 N N . PRO A 1 228 ? -27.875 46.844 12.258 1 62.03 228 PRO A N 1
ATOM 1779 C CA . PRO A 1 228 ? -28.047 48.312 12.195 1 62.03 228 PRO A CA 1
ATOM 1780 C C . PRO A 1 228 ? -28.547 48.906 13.508 1 62.03 228 PRO A C 1
ATOM 1782 O O . PRO A 1 228 ? -29.266 48.219 14.258 1 62.03 228 PRO A O 1
ATOM 1785 N N . GLN A 1 229 ? -27.844 49.875 14.18 1 56.75 229 GLN A N 1
ATOM 1786 C CA . GLN A 1 229 ? -28.031 50.625 15.422 1 56.75 229 GLN A CA 1
ATOM 1787 C C . GLN A 1 229 ? -29.516 50.812 15.727 1 56.75 229 GLN A C 1
ATOM 1789 O O . GLN A 1 229 ? -29.906 50.812 16.891 1 56.75 229 GLN A O 1
ATOM 1794 N N . GLU A 1 230 ? -30.328 51.125 14.898 1 53.91 230 GLU A N 1
ATOM 1795 C CA . GLU A 1 230 ? -31.641 51.562 15.359 1 53.91 230 GLU A CA 1
ATOM 1796 C C . GLU A 1 230 ? -32.344 50.438 16.109 1 53.91 230 GLU A C 1
ATOM 1798 O O . GLU A 1 230 ? -33.375 50.656 16.75 1 53.91 230 GLU A O 1
ATOM 1803 N N . SER A 1 231 ? -31.969 49.312 16.047 1 51.75 231 SER A N 1
ATOM 1804 C CA . SER A 1 231 ? -32.781 48.188 16.531 1 51.75 231 SER A CA 1
ATOM 1805 C C . SER A 1 231 ? -32.438 47.812 17.969 1 51.75 231 SER A C 1
ATOM 1807 O O . SER A 1 231 ? -33 46.906 18.547 1 51.75 231 SER A O 1
ATOM 1809 N N . LYS A 1 232 ? -31.312 48.281 18.625 1 50.41 232 LYS A N 1
ATOM 1810 C CA . LYS A 1 232 ? -31.078 48.125 20.047 1 50.41 232 LYS A CA 1
ATOM 1811 C C . LYS A 1 232 ? -32.062 48.938 20.859 1 50.41 232 LYS A C 1
ATOM 1813 O O . LYS A 1 232 ? -32.25 50.125 20.578 1 50.41 232 LYS A O 1
ATOM 1818 N N . PRO A 1 233 ? -33 48.406 21.641 1 46.12 233 PRO A N 1
ATOM 1819 C CA . PRO A 1 233 ? -33.812 49.312 22.484 1 46.12 233 PRO A CA 1
ATOM 1820 C C . PRO A 1 233 ? -32.969 50.344 23.219 1 46.12 233 PRO A C 1
ATOM 1822 O O . PRO A 1 233 ? -31.859 50.031 23.656 1 46.12 233 PRO A O 1
ATOM 1825 N N . ILE A 1 234 ? -33.062 51.656 23.031 1 42.56 234 ILE A N 1
ATOM 1826 C CA . ILE A 1 234 ? -32.625 52.719 23.938 1 42.56 234 ILE A CA 1
ATOM 1827 C C . ILE A 1 234 ? -32.75 52.25 25.375 1 42.56 234 ILE A C 1
ATOM 1829 O O . ILE A 1 234 ? -33.812 51.844 25.812 1 42.56 234 ILE A O 1
ATOM 1833 N N . SER A 1 235 ? -31.688 51.875 26.109 1 44.41 235 SER A N 1
ATOM 1834 C CA . SER A 1 235 ? -31.766 51.469 27.516 1 44.41 235 SER A CA 1
ATOM 1835 C C . SER A 1 235 ? -32.812 52.281 28.266 1 44.41 235 SER A C 1
ATOM 1837 O O . SER A 1 235 ? -32.844 53.531 28.188 1 44.41 235 SER A O 1
ATOM 1839 N N . TYR A 1 236 ? -33.938 51.719 28.594 1 41.94 236 TYR A N 1
ATOM 1840 C CA . TYR A 1 236 ? -34.938 52.219 29.516 1 41.94 236 TYR A CA 1
ATOM 1841 C C . TYR A 1 236 ? -34.281 53 30.656 1 41.94 236 TYR A C 1
ATOM 1843 O O . TYR A 1 236 ? -34.906 53.938 31.188 1 41.94 236 TYR A O 1
ATOM 1851 N N . TYR A 1 237 ? -33.031 52.75 31.016 1 45.88 237 TYR A N 1
ATOM 1852 C CA . TYR A 1 237 ? -32.406 53.406 32.125 1 45.88 237 TYR A CA 1
ATOM 1853 C C . TYR A 1 237 ? -32.125 54.875 31.812 1 45.88 237 TYR A C 1
ATOM 1855 O O . TYR A 1 237 ? -32.125 55.75 32.688 1 45.88 237 TYR A O 1
ATOM 1863 N N . SER A 1 238 ? -31.938 55.156 30.562 1 49.28 238 SER A N 1
ATOM 1864 C CA . SER A 1 238 ? -31.703 56.562 30.25 1 49.28 238 SER A CA 1
ATOM 1865 C C . SER A 1 238 ? -33 57.375 30.297 1 49.28 238 SER A C 1
ATOM 1867 O O . SER A 1 238 ? -33 58.562 30.656 1 49.28 238 SER A O 1
ATOM 1869 N N . SER A 1 239 ? -34.094 56.688 29.938 1 51.28 239 SER A N 1
ATOM 1870 C CA . SER A 1 239 ? -35.375 57.375 30.047 1 51.28 239 SER A CA 1
ATOM 1871 C C . SER A 1 239 ? -35.75 57.625 31.516 1 51.28 239 SER A C 1
ATOM 1873 O O . SER A 1 239 ? -36.344 58.656 31.844 1 51.28 239 SER A O 1
ATOM 1875 N N . LEU A 1 240 ? -35.344 56.688 32.375 1 53.84 240 LEU A N 1
ATOM 1876 C CA . LEU A 1 240 ? -35.625 56.844 33.781 1 53.84 240 LEU A CA 1
ATOM 1877 C C . LEU A 1 240 ? -34.812 57.969 34.406 1 53.84 240 LEU A C 1
ATOM 1879 O O . LEU A 1 240 ? -35.281 58.719 35.281 1 53.84 240 LEU A O 1
ATOM 1883 N N . ARG A 1 241 ? -33.594 58.312 33.875 1 52.28 241 ARG A N 1
ATOM 1884 C CA . ARG A 1 241 ? -32.781 59.406 34.375 1 52.28 241 ARG A CA 1
ATOM 1885 C C . ARG A 1 241 ? -33.375 60.75 33.969 1 52.28 241 ARG A C 1
ATOM 1887 O O . ARG A 1 241 ? -33.375 61.688 34.781 1 52.28 241 ARG A O 1
ATOM 1894 N N . VAL A 1 242 ? -34 60.812 32.844 1 55.22 242 VAL A N 1
ATOM 1895 C CA . VAL A 1 242 ? -34.625 62.062 32.406 1 55.22 242 VAL A CA 1
ATOM 1896 C C . VAL A 1 242 ? -35.875 62.344 33.25 1 55.22 242 VAL A C 1
ATOM 1898 O O . VAL A 1 242 ? -36.125 63.469 33.656 1 55.22 242 VAL A O 1
ATOM 1901 N N . HIS A 1 243 ? -36.594 61.219 33.688 1 58.53 243 HIS A N 1
ATOM 1902 C CA . HIS A 1 243 ? -37.781 61.406 34.531 1 58.53 243 HIS A CA 1
ATOM 1903 C C . HIS A 1 243 ? -37.375 61.875 35.938 1 58.53 243 HIS A C 1
ATOM 1905 O O . HIS A 1 243 ? -38.094 62.688 36.531 1 58.53 243 HIS A O 1
ATOM 1911 N N . LYS A 1 244 ? -36.188 61.531 36.562 1 60.34 244 LYS A N 1
ATOM 1912 C CA . LYS A 1 244 ? -35.75 61.969 37.875 1 60.34 244 LYS A CA 1
ATOM 1913 C C . LYS A 1 244 ? -35.375 63.438 37.875 1 60.34 244 LYS A C 1
ATOM 1915 O O . LYS A 1 244 ? -35.719 64.188 38.812 1 60.34 244 LYS A O 1
ATOM 1920 N N . TYR A 1 245 ? -34.75 63.875 36.75 1 62.22 245 TYR A N 1
ATOM 1921 C CA . TYR A 1 245 ? -34.375 65.312 36.688 1 62.22 245 TYR A CA 1
ATOM 1922 C C . TYR A 1 245 ? -35.594 66.188 36.469 1 62.22 245 TYR A C 1
ATOM 1924 O O . TYR A 1 245 ? -35.688 67.25 37.031 1 62.22 245 TYR A O 1
ATOM 1932 N N . LEU A 1 246 ? -36.656 65.625 35.781 1 63.44 246 LEU A N 1
ATOM 1933 C CA . LEU A 1 246 ? -37.906 66.375 35.594 1 63.44 246 LEU A CA 1
ATOM 1934 C C . LEU A 1 246 ? -38.688 66.438 36.875 1 63.44 246 LEU A C 1
ATOM 1936 O O . LEU A 1 246 ? -39.219 67.5 37.219 1 63.44 246 LEU A O 1
ATOM 1940 N N . MET A 1 247 ? -38.719 65.438 37.719 1 68.75 247 MET A N 1
ATOM 1941 C CA . MET A 1 247 ? -39.406 65.438 39.031 1 68.75 247 MET A CA 1
ATOM 1942 C C . MET A 1 247 ? -38.656 66.375 40 1 68.75 247 MET A C 1
ATOM 1944 O O . MET A 1 247 ? -39.312 67.125 40.75 1 68.75 247 MET A O 1
ATOM 1948 N N . ALA A 1 248 ? -37.281 66.438 40.062 1 73.25 248 ALA A N 1
ATOM 1949 C CA . ALA A 1 248 ? -36.5 67.312 40.938 1 73.25 248 ALA A CA 1
ATOM 1950 C C . ALA A 1 248 ? -36.688 68.812 40.562 1 73.25 248 ALA A C 1
ATOM 1952 O O . ALA A 1 248 ? -36.812 69.625 41.438 1 73.25 248 ALA A O 1
ATOM 1953 N N . SER A 1 249 ? -36.906 69.125 39.281 1 70.38 249 SER A N 1
ATOM 1954 C CA . SER A 1 249 ? -37.156 70.438 38.812 1 70.38 249 SER A CA 1
ATOM 1955 C C . SER A 1 249 ? -38.562 70.938 39.219 1 70.38 249 SER A C 1
ATOM 1957 O O . SER A 1 249 ? -38.75 72.062 39.625 1 70.38 249 SER A O 1
ATOM 1959 N N . LEU A 1 250 ? -39.562 70.062 39.344 1 72.31 250 LEU A N 1
ATOM 1960 C CA . LEU A 1 250 ? -40.938 70.375 39.75 1 72.31 250 LEU A CA 1
ATOM 1961 C C . LEU A 1 250 ? -41 70.625 41.25 1 72.31 250 LEU A C 1
ATOM 1963 O O . LEU A 1 250 ? -41.781 71.5 41.688 1 72.31 250 LEU A O 1
ATOM 1967 N N . LEU A 1 251 ? -40.094 70 42.062 1 74.38 251 LEU A N 1
ATOM 1968 C CA . LEU A 1 251 ? -40.062 70.188 43.5 1 74.38 251 LEU A CA 1
ATOM 1969 C C . LEU A 1 251 ? -39.312 71.438 43.875 1 74.38 251 LEU A C 1
ATOM 1971 O O . LEU A 1 251 ? -39.656 72.125 44.844 1 74.38 251 LEU A O 1
ATOM 1975 N N . MET A 1 252 ? -38.344 71.875 43.094 1 73.56 252 MET A N 1
ATOM 1976 C CA . MET A 1 252 ? -37.531 73.062 43.406 1 73.56 252 MET A CA 1
ATOM 1977 C C . MET A 1 252 ? -38.25 74.375 43.031 1 73.56 252 MET A C 1
ATOM 1979 O O . MET A 1 252 ? -38.062 75.375 43.688 1 73.56 252 MET A O 1
ATOM 1983 N N . CYS A 1 253 ? -39.25 74.375 42.156 1 74.12 253 CYS A N 1
ATOM 1984 C CA . CYS A 1 253 ? -39.969 75.562 41.719 1 74.12 253 CYS A CA 1
ATOM 1985 C C . CYS A 1 253 ? -40.875 76.062 42.844 1 74.12 253 CYS A C 1
ATOM 1987 O O . CYS A 1 253 ? -40.844 77.312 43.125 1 74.12 253 CYS A O 1
ATOM 1989 N N . PRO A 1 254 ? -41.719 75.25 43.531 1 80.12 254 PRO A N 1
ATOM 1990 C CA . PRO A 1 254 ? -42.531 75.875 44.625 1 80.12 254 PRO A CA 1
ATOM 1991 C C . PRO A 1 254 ? -41.656 76.375 45.75 1 80.12 254 PRO A C 1
ATOM 1993 O O . PRO A 1 254 ? -42 77.375 46.375 1 80.12 254 PRO A O 1
ATOM 1996 N N . LEU A 1 255 ? -40.469 75.812 46.062 1 76.88 255 LEU A N 1
ATOM 1997 C CA . LEU A 1 255 ? -39.594 76.188 47.156 1 76.88 255 LEU A CA 1
ATOM 1998 C C . LEU A 1 255 ? -38.969 77.562 46.844 1 76.88 255 LEU A C 1
ATOM 2000 O O . LEU A 1 255 ? -38.906 78.438 47.75 1 76.88 255 LEU A O 1
ATOM 2004 N N . THR A 1 256 ? -38.625 77.875 45.656 1 78.31 256 THR A N 1
ATOM 2005 C CA . THR A 1 256 ? -38.094 79.188 45.281 1 78.31 256 THR A CA 1
ATOM 2006 C C . THR A 1 256 ? -39.219 80.25 45.312 1 78.31 256 THR A C 1
ATOM 2008 O O . THR A 1 256 ? -39 81.375 45.75 1 78.31 256 THR A O 1
ATOM 2011 N N . PHE A 1 257 ? -40.469 79.875 45.031 1 78.56 257 PHE A N 1
ATOM 2012 C CA . PHE A 1 257 ? -41.594 80.812 45.094 1 78.56 257 PHE A CA 1
ATOM 2013 C C . PHE A 1 257 ? -41.906 81.125 46.531 1 78.56 257 PHE A C 1
ATOM 2015 O O . PHE A 1 257 ? -42.188 82.312 46.844 1 78.56 257 PHE A O 1
ATOM 2022 N N . ILE A 1 258 ? -41.812 80.188 47.469 1 80.25 258 ILE A N 1
ATOM 2023 C CA . ILE A 1 258 ? -42.062 80.438 48.875 1 80.25 258 ILE A CA 1
ATOM 2024 C C . ILE A 1 258 ? -41 81.312 49.469 1 80.25 258 ILE A C 1
ATOM 2026 O O . ILE A 1 258 ? -41.281 82.25 50.219 1 80.25 258 ILE A O 1
ATOM 2030 N N . ILE A 1 259 ? -39.75 81.188 49.031 1 82 259 ILE A N 1
ATOM 2031 C CA . ILE A 1 259 ? -38.625 82 49.531 1 82 259 ILE A CA 1
ATOM 2032 C C . ILE A 1 259 ? -38.781 83.438 49 1 82 259 ILE A C 1
ATOM 2034 O O . ILE A 1 259 ? -38.656 84.438 49.75 1 82 259 ILE A O 1
ATOM 2038 N N . CYS A 1 260 ? -39.219 83.625 47.781 1 80.56 260 CYS A N 1
ATOM 2039 C CA . CYS A 1 260 ? -39.438 84.938 47.219 1 80.56 260 CYS A CA 1
ATOM 2040 C C . CYS A 1 260 ? -40.625 85.688 47.875 1 80.56 260 CYS A C 1
ATOM 2042 O O . CYS A 1 260 ? -40.562 86.875 48.156 1 80.56 260 CYS A O 1
ATOM 2044 N N . PHE A 1 261 ? -41.656 84.875 48.25 1 81.25 261 PHE A N 1
ATOM 2045 C CA . PHE A 1 261 ? -42.844 85.438 48.938 1 81.25 261 PHE A CA 1
ATOM 2046 C C . PHE A 1 261 ? -42.5 85.875 50.344 1 81.25 261 PHE A C 1
ATOM 2048 O O . PHE A 1 261 ? -42.938 86.938 50.812 1 81.25 261 PHE A O 1
ATOM 2055 N N . LEU A 1 262 ? -41.688 85.125 51.094 1 84.44 262 LEU A N 1
ATO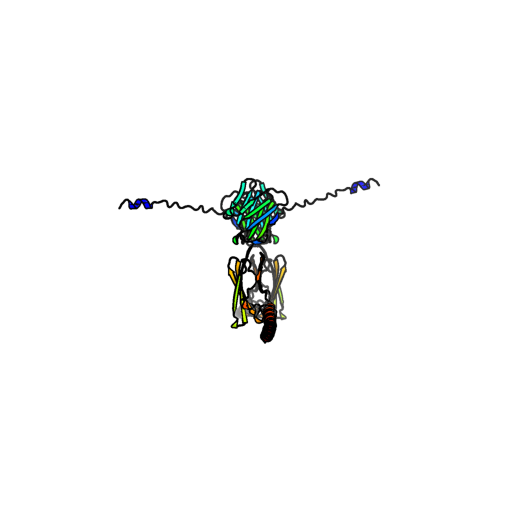M 2056 C CA . LEU A 1 262 ? -41.281 85.438 52.469 1 84.44 262 LEU A CA 1
ATOM 2057 C C . LEU A 1 262 ? -40.375 86.688 52.469 1 84.44 262 LEU A C 1
ATOM 2059 O O . LEU A 1 262 ? -40.5 87.562 53.344 1 84.44 262 LEU A O 1
ATOM 2063 N N . ILE A 1 263 ? -39.562 86.812 51.469 1 84.12 263 ILE A N 1
ATOM 2064 C CA . ILE A 1 263 ? -38.688 88 51.344 1 84.12 263 ILE A CA 1
ATOM 2065 C C . ILE A 1 263 ? -39.531 89.188 51.031 1 84.12 263 ILE A C 1
ATOM 2067 O O . ILE A 1 263 ? -39.344 90.25 51.594 1 84.12 263 ILE A O 1
ATOM 2071 N N . PHE A 1 264 ? -40.594 89 50.219 1 83.62 264 PHE A N 1
ATOM 2072 C CA . PHE A 1 264 ? -41.5 90.125 49.844 1 83.62 264 PHE A CA 1
ATOM 2073 C C . PHE A 1 264 ? -42.312 90.562 51.062 1 83.62 264 PHE A C 1
ATOM 2075 O O . PHE A 1 264 ? -42.469 91.75 51.281 1 83.62 264 PHE A O 1
ATOM 2082 N N . LYS A 1 265 ? -42.719 89.562 52 1 84.44 265 LYS A N 1
ATOM 2083 C CA . LYS A 1 265 ? -43.469 89.938 53.188 1 84.44 265 LYS A CA 1
ATOM 2084 C C . LYS A 1 265 ? -42.594 90.625 54.219 1 84.44 265 LYS A C 1
ATOM 2086 O O . LYS A 1 265 ? -43.031 91.562 54.875 1 84.44 265 LYS A O 1
ATOM 2091 N N . ILE A 1 266 ? -41.375 90.312 54.312 1 83.19 266 ILE A N 1
ATOM 2092 C CA . ILE A 1 266 ? -40.469 90.875 55.281 1 83.19 266 ILE A CA 1
ATOM 2093 C C . ILE A 1 266 ? -40.094 92.312 54.844 1 83.19 266 ILE A C 1
ATOM 2095 O O . ILE A 1 266 ? -40.094 93.25 55.656 1 83.19 266 ILE A O 1
ATOM 2099 N N . LYS A 1 267 ? -40.062 92.562 53.594 1 80.88 267 LYS A N 1
ATOM 2100 C CA . LYS A 1 267 ? -39.75 93.875 53.094 1 80.88 267 LYS A CA 1
ATOM 2101 C C . LYS A 1 267 ? -40.969 94.812 53.219 1 80.88 267 LYS A C 1
ATOM 2103 O O . LYS A 1 267 ? -40.812 96 53.469 1 80.88 267 LYS A O 1
ATOM 2108 N N . ARG A 1 268 ? -42.219 94.312 53.125 1 76.44 268 ARG A N 1
ATOM 2109 C CA . ARG A 1 268 ? -43.406 95.125 53.281 1 76.44 268 ARG A CA 1
ATOM 2110 C C . ARG A 1 268 ? -43.594 95.562 54.75 1 76.44 268 ARG A C 1
ATOM 2112 O O . ARG A 1 268 ? -44.094 96.625 55.031 1 76.44 268 ARG A O 1
ATOM 2119 N N . LYS A 1 269 ? -43.188 94.625 55.625 1 71.75 269 LYS A N 1
ATOM 2120 C CA . LYS A 1 269 ? -43.344 95 57.031 1 71.75 269 LYS A CA 1
ATOM 2121 C C . LYS A 1 269 ? -42.312 96.062 57.438 1 71.75 269 LYS A C 1
ATOM 2123 O O . LYS A 1 269 ? -42.562 96.875 58.281 1 71.75 269 LYS A O 1
ATOM 2128 N N . ALA A 1 270 ? -41.219 96.188 56.75 1 68.19 270 ALA A N 1
ATOM 2129 C CA . ALA A 1 270 ? -40.219 97.188 57.094 1 68.19 270 ALA A CA 1
ATOM 2130 C C . ALA A 1 270 ? -40.594 98.562 56.562 1 68.19 270 ALA A C 1
ATOM 2132 O O . ALA A 1 270 ? -40.094 99.625 57.062 1 68.19 270 ALA A O 1
ATOM 2133 N N . CYS A 1 271 ? -41.281 98.625 55.531 1 64.88 271 CYS A N 1
ATOM 2134 C CA . CYS A 1 271 ? -41.625 99.938 55 1 64.88 271 CYS A CA 1
ATOM 2135 C C . CYS A 1 271 ? -42.844 100.562 55.719 1 64.88 271 CYS A C 1
ATOM 2137 O O . CYS A 1 271 ? -43.125 101.75 55.594 1 64.88 271 CYS A O 1
ATOM 2139 N N . GLU A 1 272 ? -43.594 99.75 56.438 1 58.19 272 GLU A N 1
ATOM 2140 C CA . GLU A 1 272 ? -44.562 100.438 57.281 1 58.19 272 GLU A CA 1
ATOM 2141 C C . GLU A 1 272 ? -44 100.75 58.656 1 58.19 272 GLU A C 1
ATOM 2143 O O . GLU A 1 272 ? -43.219 100 59.219 1 58.19 272 GLU A O 1
ATOM 2148 N N . MET B 1 1 ? 29.234 40.688 -50.969 1 35.5 1 MET B N 1
ATOM 2149 C CA . MET B 1 1 ? 28.141 39.719 -50.781 1 35.5 1 MET B CA 1
ATOM 2150 C C . MET B 1 1 ? 28.625 38.5 -50.031 1 35.5 1 MET B C 1
ATOM 2152 O O . MET B 1 1 ? 27.828 37.594 -49.75 1 35.5 1 MET B O 1
ATOM 2156 N N . LEU B 1 2 ? 29.953 38.219 -50.031 1 44.97 2 LEU B N 1
ATOM 2157 C CA . LEU B 1 2 ? 30.578 37.062 -49.406 1 44.97 2 LEU B CA 1
ATOM 2158 C C . LEU B 1 2 ? 30.484 37.156 -47.875 1 44.97 2 LEU B C 1
ATOM 2160 O O . LEU B 1 2 ? 30.578 36.125 -47.188 1 44.97 2 LEU B O 1
ATOM 2164 N N . SER B 1 3 ? 30.578 38.406 -47.281 1 45.75 3 SER B N 1
ATOM 2165 C CA . SER B 1 3 ? 30.797 38.594 -45.875 1 45.75 3 SER B CA 1
ATOM 2166 C C . SER B 1 3 ? 29.562 38.188 -45.062 1 45.75 3 SER B C 1
ATOM 2168 O O . SER B 1 3 ? 29.641 38.094 -43.844 1 45.75 3 SER B O 1
ATOM 2170 N N . LEU B 1 4 ? 28.344 38.375 -45.625 1 44.12 4 LEU B N 1
ATOM 2171 C CA . LEU B 1 4 ? 27.141 38.188 -44.844 1 44.12 4 LEU B CA 1
ATOM 2172 C C . LEU B 1 4 ? 26.922 36.719 -44.5 1 44.12 4 LEU B C 1
ATOM 2174 O O . LEU B 1 4 ? 25.984 36.375 -43.781 1 44.12 4 LEU B O 1
ATOM 2178 N N . LEU B 1 5 ? 27.641 35.812 -45.281 1 45.12 5 LEU B N 1
ATOM 2179 C CA . LEU B 1 5 ? 27.312 34.406 -45.062 1 45.12 5 LEU B CA 1
ATOM 2180 C C . LEU B 1 5 ? 27.906 33.906 -43.781 1 45.12 5 LEU B C 1
ATOM 2182 O O . LEU B 1 5 ? 27.578 32.812 -43.312 1 45.12 5 LEU B O 1
ATOM 2186 N N . TRP B 1 6 ? 29.016 34.594 -43.281 1 44.69 6 TRP B N 1
ATOM 2187 C CA . TRP B 1 6 ? 29.719 33.969 -42.156 1 44.69 6 TRP B CA 1
ATOM 2188 C C . TRP B 1 6 ? 28.875 33.969 -40.906 1 44.69 6 TRP B C 1
ATOM 2190 O O . TRP B 1 6 ? 29.094 33.188 -39.969 1 44.69 6 TRP B O 1
ATOM 2200 N N . SER B 1 7 ? 28.109 35.094 -40.688 1 43.91 7 SER B N 1
ATOM 2201 C CA . SER B 1 7 ? 27.609 35.219 -39.312 1 43.91 7 SER B CA 1
ATOM 2202 C C . SER B 1 7 ? 26.578 34.156 -39 1 43.91 7 SER B C 1
ATOM 2204 O O . SER B 1 7 ? 26.062 34.094 -37.875 1 43.91 7 SER B O 1
ATOM 2206 N N . PHE B 1 8 ? 25.875 33.719 -40.062 1 40.69 8 PHE B N 1
ATOM 2207 C CA . PHE B 1 8 ? 24.75 32.875 -39.656 1 40.69 8 PHE B CA 1
ATOM 2208 C C . PHE B 1 8 ? 25.234 31.531 -39.125 1 40.69 8 PHE B C 1
ATOM 2210 O O . PHE B 1 8 ? 24.438 30.625 -38.906 1 40.69 8 PHE B O 1
ATOM 2217 N N . LEU B 1 9 ? 26.562 31.234 -39.281 1 39.69 9 LEU B N 1
ATOM 2218 C CA . LEU B 1 9 ? 26.906 29.969 -38.656 1 39.69 9 LEU B CA 1
ATOM 2219 C C . LEU B 1 9 ? 26.719 30.031 -37.156 1 39.69 9 LEU B C 1
ATOM 2221 O O . LEU B 1 9 ? 27.688 30 -36.406 1 39.69 9 LEU B O 1
ATOM 2225 N N . LEU B 1 10 ? 26.141 31.109 -36.594 1 34.56 10 LEU B N 1
ATOM 2226 C CA . LEU B 1 10 ? 25.969 31.047 -35.156 1 34.56 10 LEU B CA 1
ATOM 2227 C C . LEU B 1 10 ? 25.5 29.656 -34.75 1 34.56 10 LEU B C 1
ATOM 2229 O O . LEU B 1 10 ? 24.891 28.922 -35.531 1 34.56 10 LEU B O 1
ATOM 2233 N N . SER B 1 11 ? 25.75 29.359 -33.344 1 37.94 11 SER B N 1
ATOM 2234 C CA . SER B 1 11 ? 25.797 28.391 -32.281 1 37.94 11 SER B CA 1
ATOM 2235 C C . SER B 1 11 ? 24.438 27.703 -32.094 1 37.94 11 SER B C 1
ATOM 2237 O O . SER B 1 11 ? 23.484 28.312 -31.594 1 37.94 11 SER B O 1
ATOM 2239 N N . LEU B 1 12 ? 23.906 27.109 -33.156 1 36.94 12 LEU B N 1
ATOM 2240 C CA . LEU B 1 12 ? 23 26.047 -32.688 1 36.94 12 LEU B CA 1
ATOM 2241 C C . LEU B 1 12 ? 23.594 25.281 -3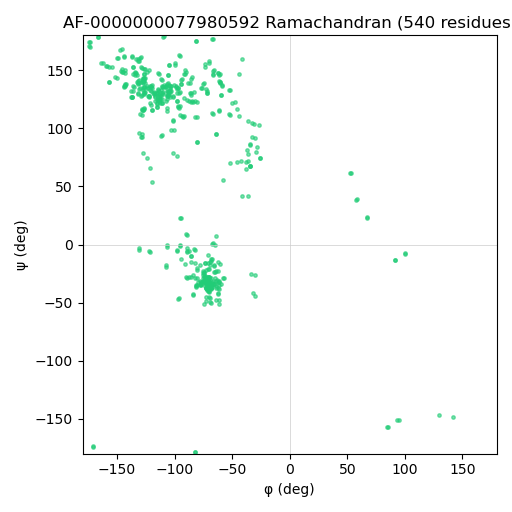1.516 1 36.94 12 LEU B C 1
ATOM 2243 O O . LEU B 1 12 ? 24.359 24.344 -31.719 1 36.94 12 LEU B O 1
ATOM 2247 N N . LEU B 1 13 ? 24.25 25.969 -30.531 1 36.12 13 LEU B N 1
ATOM 2248 C CA . LEU B 1 13 ? 24.391 25.234 -29.266 1 36.12 13 LEU B CA 1
ATOM 2249 C C . LEU B 1 13 ? 23.094 24.516 -28.922 1 36.12 13 LEU B C 1
ATOM 2251 O O . LEU B 1 13 ? 22.094 25.141 -28.594 1 36.12 13 LEU B O 1
ATOM 2255 N N . ARG B 1 14 ? 22.797 23.469 -29.656 1 35.34 14 ARG B N 1
ATOM 2256 C CA . ARG B 1 14 ? 21.922 22.438 -29.109 1 35.34 14 ARG B CA 1
ATOM 2257 C C . ARG B 1 14 ? 22.188 22.219 -27.625 1 35.34 14 ARG B C 1
ATOM 2259 O O . ARG B 1 14 ? 23.281 21.797 -27.25 1 35.34 14 ARG B O 1
ATOM 2266 N N . THR B 1 15 ? 21.688 22.984 -26.703 1 38.84 15 THR B N 1
ATOM 2267 C CA . THR B 1 15 ? 21.469 22.469 -25.359 1 38.84 15 THR B CA 1
ATOM 2268 C C . THR B 1 15 ? 20.984 21.016 -25.422 1 38.84 15 THR B C 1
ATOM 2270 O O . THR B 1 15 ? 19.875 20.75 -25.859 1 38.84 15 THR B O 1
ATOM 2273 N N . GLU B 1 16 ? 21.844 20.125 -25.922 1 39.22 16 GLU B N 1
ATOM 2274 C CA . GLU B 1 16 ? 21.516 18.781 -25.422 1 39.22 16 GLU B CA 1
ATOM 2275 C C . GLU B 1 16 ? 21.031 18.844 -23.984 1 39.22 16 GLU B C 1
ATOM 2277 O O . GLU B 1 16 ? 21.797 19.156 -23.062 1 39.22 16 GLU B O 1
ATOM 2282 N N . GLY B 1 17 ? 19.891 19.328 -23.734 1 35.34 17 GLY B N 1
ATOM 2283 C CA . GLY B 1 17 ? 19.328 18.891 -22.469 1 35.34 17 GLY B CA 1
ATOM 2284 C C . GLY B 1 17 ? 19.703 17.453 -22.125 1 35.34 17 GLY B C 1
ATOM 2285 O O . GLY B 1 17 ? 19.438 16.531 -22.891 1 35.34 17 GLY B O 1
ATOM 2286 N N . ALA B 1 18 ? 20.875 17.203 -21.5 1 36.41 18 ALA B N 1
ATOM 2287 C CA . ALA B 1 18 ? 21.156 15.906 -20.891 1 36.41 18 ALA B CA 1
ATOM 2288 C C . ALA B 1 18 ? 19.859 15.188 -20.5 1 36.41 18 ALA B C 1
ATOM 2290 O O . ALA B 1 18 ? 19.141 15.641 -19.609 1 36.41 18 ALA B O 1
ATOM 2291 N N . VAL B 1 19 ? 19.141 14.664 -21.406 1 41.16 19 VAL B N 1
ATOM 2292 C CA . VAL B 1 19 ? 18.188 13.641 -20.984 1 41.16 19 VAL B CA 1
ATOM 2293 C C . VAL B 1 19 ? 18.781 12.836 -19.828 1 41.16 19 VAL B C 1
ATOM 2295 O O . VAL B 1 19 ? 19.781 12.133 -20 1 41.16 19 VAL B O 1
ATOM 2298 N N . SER B 1 20 ? 18.984 13.305 -18.703 1 47.47 20 SER B N 1
ATOM 2299 C CA . SER B 1 20 ? 19.375 12.469 -17.562 1 47.47 20 SER B CA 1
ATOM 2300 C C . SER B 1 20 ? 18.828 11.055 -17.703 1 47.47 20 SER B C 1
ATOM 2302 O O . SER B 1 20 ? 17.609 10.875 -17.859 1 47.47 20 SER B O 1
ATOM 2304 N N . ASP B 1 21 ? 19.453 10.258 -18.469 1 55.56 21 ASP B N 1
ATOM 2305 C CA . ASP B 1 21 ? 19.109 8.844 -18.578 1 55.56 21 ASP B CA 1
ATOM 2306 C C . ASP B 1 21 ? 18.531 8.305 -17.281 1 55.56 21 ASP B C 1
ATOM 2308 O O . ASP B 1 21 ? 19.203 8.32 -16.25 1 55.56 21 ASP B O 1
ATOM 2312 N N . SER B 1 22 ? 17.266 8.305 -17.062 1 71.25 22 SER B N 1
ATOM 2313 C CA . SER B 1 22 ? 16.516 7.883 -15.883 1 71.25 22 SER B CA 1
ATOM 2314 C C . SER B 1 22 ? 16.734 6.402 -15.586 1 71.25 22 SER B C 1
ATOM 2316 O O . SER B 1 22 ? 16.797 5.582 -16.5 1 71.25 22 SER B O 1
ATOM 2318 N N . LEU B 1 23 ? 17.359 6.047 -14.406 1 83.5 23 LEU B N 1
ATOM 2319 C CA . LEU B 1 23 ? 17.516 4.68 -13.922 1 83.5 23 LEU B CA 1
ATOM 2320 C C . LEU B 1 23 ? 16.188 3.953 -13.891 1 83.5 23 LEU B C 1
ATOM 2322 O O . LEU B 1 23 ? 15.219 4.441 -13.289 1 83.5 23 LEU B O 1
ATOM 2326 N N . PHE B 1 24 ? 16.156 2.941 -14.828 1 86.94 24 PHE B N 1
ATOM 2327 C CA . PHE B 1 24 ? 14.945 2.129 -14.852 1 86.94 24 PHE B CA 1
ATOM 2328 C C . PHE B 1 24 ? 15.281 0.653 -14.68 1 86.94 24 PHE B C 1
ATOM 2330 O O . PHE B 1 24 ? 16.391 0.224 -14.984 1 86.94 24 PHE B O 1
ATOM 2337 N N . VAL B 1 25 ? 14.352 -0.057 -14.055 1 91.31 25 VAL B N 1
ATOM 2338 C CA . VAL B 1 25 ? 14.539 -1.48 -13.797 1 91.31 25 VAL B CA 1
ATOM 2339 C C . VAL B 1 25 ? 13.57 -2.295 -14.656 1 91.31 25 VAL B C 1
ATOM 2341 O O . VAL B 1 25 ? 12.367 -2.041 -14.656 1 91.31 25 VAL B O 1
ATOM 2344 N N . THR B 1 26 ? 14.141 -3.197 -15.406 1 92.12 26 THR B N 1
ATOM 2345 C CA . THR B 1 26 ? 13.32 -4.141 -16.156 1 92.12 26 THR B CA 1
ATOM 2346 C C . THR B 1 26 ? 13.055 -5.398 -15.336 1 92.12 26 THR B C 1
ATOM 2348 O O . THR B 1 26 ? 13.93 -5.855 -14.594 1 92.12 26 THR B O 1
ATOM 2351 N N . LYS B 1 27 ? 11.906 -5.973 -15.531 1 94.81 27 LYS B N 1
ATOM 2352 C CA . LYS B 1 27 ? 11.484 -7.133 -14.75 1 94.81 27 LYS B CA 1
ATOM 2353 C C . LYS B 1 27 ? 11.055 -8.281 -15.664 1 94.81 27 LYS B C 1
ATOM 2355 O O . LYS B 1 27 ? 10.453 -8.055 -16.719 1 94.81 27 LYS B O 1
ATOM 2360 N N . ASN B 1 28 ? 11.438 -9.414 -15.234 1 95.56 28 ASN B N 1
ATOM 2361 C CA . ASN B 1 28 ? 11.039 -10.633 -15.938 1 95.56 28 ASN B CA 1
ATOM 2362 C C . ASN B 1 28 ? 10.766 -11.773 -14.961 1 95.56 28 ASN B C 1
ATOM 2364 O O . ASN B 1 28 ? 11.469 -11.922 -13.961 1 95.56 28 ASN B O 1
ATOM 2368 N N . LYS B 1 29 ? 9.703 -12.492 -15.195 1 96.56 29 LYS B N 1
ATOM 2369 C CA . LYS B 1 29 ? 9.414 -13.695 -14.414 1 96.56 29 LYS B CA 1
ATOM 2370 C C . LYS B 1 29 ? 9.211 -14.898 -15.32 1 96.56 29 LYS B C 1
ATOM 2372 O O . LYS B 1 29 ? 8.75 -14.758 -16.453 1 96.56 29 LYS B O 1
ATOM 2377 N N . SER B 1 30 ? 9.523 -16.062 -14.844 1 95.38 30 SER B N 1
ATOM 2378 C CA . SER B 1 30 ? 9.453 -17.266 -15.641 1 95.38 30 SER B CA 1
ATOM 2379 C C . SER B 1 30 ? 8 -17.656 -15.938 1 95.38 30 SER B C 1
ATOM 2381 O O . SER B 1 30 ? 7.723 -18.328 -16.922 1 95.38 30 SER B O 1
ATOM 2383 N N . THR B 1 31 ? 7.148 -17.266 -15.023 1 95.88 31 THR B N 1
ATOM 2384 C CA . THR B 1 31 ? 5.746 -17.609 -15.227 1 95.88 31 THR B CA 1
ATOM 2385 C C . THR B 1 31 ? 4.84 -16.703 -14.398 1 95.88 31 THR B C 1
ATOM 2387 O O . THR B 1 31 ? 5.258 -16.188 -13.359 1 95.88 31 THR B O 1
ATOM 2390 N N . ASP B 1 32 ? 3.623 -16.562 -14.914 1 96.56 32 ASP B N 1
ATOM 2391 C CA . ASP B 1 32 ? 2.609 -15.836 -14.156 1 96.56 32 ASP B CA 1
ATOM 2392 C C . ASP B 1 32 ? 1.816 -16.781 -13.258 1 96.56 32 ASP B C 1
ATOM 2394 O O . ASP B 1 32 ? 1.255 -16.344 -12.242 1 96.56 32 ASP B O 1
ATOM 2398 N N . ILE B 1 33 ? 1.727 -18 -13.68 1 96.56 33 ILE B N 1
ATOM 2399 C CA . ILE B 1 33 ? 0.992 -19.031 -12.953 1 96.56 33 ILE B CA 1
ATOM 2400 C C . ILE B 1 33 ? 1.895 -20.234 -12.719 1 96.56 33 ILE B C 1
ATOM 2402 O O . ILE B 1 33 ? 2.293 -20.922 -13.672 1 96.56 33 ILE B O 1
ATOM 2406 N N . ALA B 1 34 ? 2.137 -20.5 -11.422 1 97.06 34 ALA B N 1
ATOM 2407 C CA . ALA B 1 34 ? 3.006 -21.625 -11.094 1 97.06 34 ALA B CA 1
ATOM 2408 C C . ALA B 1 34 ? 2.219 -22.75 -10.438 1 97.06 34 ALA B C 1
ATOM 2410 O O . ALA B 1 34 ? 1.585 -22.547 -9.398 1 97.06 34 ALA B O 1
ATOM 2411 N N . PRO B 1 35 ? 2.295 -23.953 -11.109 1 96.88 35 PRO B N 1
ATOM 2412 C CA . PRO B 1 35 ? 1.741 -25.109 -10.383 1 96.88 35 PRO B CA 1
ATOM 2413 C C . PRO B 1 35 ? 2.475 -25.391 -9.078 1 96.88 35 PRO B C 1
ATOM 2415 O O . PRO B 1 35 ? 3.695 -25.234 -9 1 96.88 35 PRO B O 1
ATOM 2418 N N . LEU B 1 36 ? 1.688 -25.891 -8.125 1 96.06 36 LEU B N 1
ATOM 2419 C CA . LEU B 1 36 ? 2.271 -26.281 -6.848 1 96.06 36 LEU B CA 1
ATOM 2420 C C . LEU B 1 36 ? 3.459 -27.219 -7.055 1 96.06 36 LEU B C 1
ATOM 2422 O O . LEU B 1 36 ? 3.391 -28.141 -7.855 1 96.06 36 LEU B O 1
ATOM 2426 N N . GLY B 1 37 ? 4.543 -26.906 -6.355 1 96.19 37 GLY B N 1
ATOM 2427 C CA . GLY B 1 37 ? 5.711 -27.766 -6.406 1 96.19 37 GLY B CA 1
ATOM 2428 C C . GLY B 1 37 ? 6.703 -27.375 -7.484 1 96.19 37 GLY B C 1
ATOM 2429 O O . GLY B 1 37 ? 7.816 -27.906 -7.531 1 96.19 37 GLY B O 1
ATOM 2430 N N . ASN B 1 38 ? 6.348 -26.562 -8.367 1 97.31 38 ASN B N 1
ATOM 2431 C CA . ASN B 1 38 ? 7.258 -26.125 -9.414 1 97.31 38 ASN B CA 1
ATOM 2432 C C . ASN B 1 38 ? 8.18 -25.016 -8.922 1 97.31 38 ASN B C 1
ATOM 2434 O O . ASN B 1 38 ? 8.141 -24.641 -7.746 1 97.31 38 ASN B O 1
ATOM 2438 N N . ASN B 1 39 ? 9.117 -24.625 -9.805 1 97.94 39 ASN B N 1
ATOM 2439 C CA . ASN B 1 39 ? 10.039 -23.547 -9.484 1 97.94 39 ASN B CA 1
ATOM 2440 C C . ASN B 1 39 ? 9.688 -22.266 -10.242 1 97.94 39 ASN B C 1
ATOM 2442 O O . ASN B 1 39 ? 9.148 -22.328 -11.352 1 97.94 39 ASN B O 1
ATOM 2446 N N . VAL B 1 40 ? 9.914 -21.172 -9.625 1 98.12 40 VAL B N 1
ATOM 2447 C CA . VAL B 1 40 ? 9.688 -19.875 -10.273 1 98.12 40 VAL B CA 1
ATOM 2448 C C . VAL B 1 40 ? 10.945 -19.016 -10.172 1 98.12 40 VAL B C 1
ATOM 2450 O O . VAL B 1 40 ? 11.57 -18.938 -9.109 1 98.12 40 VAL B O 1
ATOM 2453 N N . THR B 1 41 ? 11.297 -18.391 -11.266 1 98 41 THR B N 1
ATOM 2454 C CA . THR B 1 41 ? 12.461 -17.516 -11.289 1 98 41 THR B CA 1
ATOM 2455 C C . THR B 1 41 ? 12.039 -16.078 -11.594 1 98 41 THR B C 1
ATOM 2457 O O . THR B 1 41 ? 11.281 -15.836 -12.539 1 98 41 THR B O 1
ATOM 2460 N N . LEU B 1 42 ? 12.453 -15.188 -10.758 1 97.5 42 LEU B N 1
ATOM 2461 C CA . LEU B 1 42 ? 12.25 -13.758 -10.945 1 97.5 42 LEU B CA 1
ATOM 2462 C C . LEU B 1 42 ? 13.562 -13.047 -11.242 1 97.5 42 LEU B C 1
ATOM 2464 O O . LEU B 1 42 ? 14.578 -13.328 -10.594 1 97.5 42 LEU B O 1
ATOM 2468 N N . LYS B 1 43 ? 13.492 -12.141 -12.258 1 96.25 43 LYS B N 1
ATOM 2469 C CA . LYS B 1 43 ? 14.711 -11.453 -12.656 1 96.25 43 LYS B CA 1
ATOM 2470 C C . LYS B 1 43 ? 14.484 -9.945 -12.773 1 96.25 43 LYS B C 1
ATOM 2472 O O . LYS B 1 43 ? 13.43 -9.508 -13.234 1 96.25 43 LYS B O 1
ATOM 2477 N N . CYS B 1 44 ? 15.5 -9.172 -12.289 1 95.12 44 CYS B N 1
ATOM 2478 C CA . CYS B 1 44 ? 15.539 -7.715 -12.422 1 95.12 44 CYS B CA 1
ATOM 2479 C C . CYS B 1 44 ? 16.859 -7.258 -13.031 1 95.12 44 CYS B C 1
ATOM 2481 O O . CYS B 1 44 ? 17.922 -7.801 -12.703 1 95.12 44 CYS B O 1
ATOM 2483 N N . ASN B 1 45 ? 16.734 -6.234 -13.93 1 93.38 45 ASN B N 1
ATOM 2484 C CA . ASN B 1 45 ? 17.938 -5.676 -14.531 1 93.38 45 ASN B CA 1
ATOM 2485 C C . ASN B 1 45 ? 17.891 -4.152 -14.594 1 93.38 45 ASN B C 1
ATOM 2487 O O . ASN B 1 45 ? 16.891 -3.578 -15.039 1 93.38 45 ASN B O 1
ATOM 2491 N N . LEU B 1 46 ? 18.969 -3.592 -14.039 1 90.88 46 LEU B N 1
ATOM 2492 C CA . LEU B 1 46 ? 19.125 -2.154 -14.234 1 90.88 46 LEU B CA 1
ATOM 2493 C C . LEU B 1 46 ? 19.516 -1.84 -15.672 1 90.88 46 LEU B C 1
ATOM 2495 O O . LEU B 1 46 ? 20.391 -2.504 -16.234 1 90.88 46 LEU B O 1
ATOM 2499 N N . THR B 1 47 ? 18.844 -0.874 -16.328 1 86.12 47 THR B N 1
ATOM 2500 C CA . THR B 1 47 ? 19.047 -0.596 -17.75 1 86.12 47 THR B CA 1
ATOM 2501 C C . THR B 1 47 ? 20.375 0.111 -17.984 1 86.12 47 THR B C 1
ATOM 2503 O O . THR B 1 47 ? 20.938 0.039 -19.078 1 86.12 47 THR B O 1
ATOM 2506 N N . ILE B 1 48 ? 20.859 0.813 -17.078 1 85 48 ILE B N 1
ATOM 2507 C CA . ILE B 1 48 ? 22.141 1.515 -17.219 1 85 48 ILE B CA 1
ATOM 2508 C C . ILE B 1 48 ? 23.062 1.15 -16.062 1 85 48 ILE B C 1
ATOM 2510 O O . ILE B 1 48 ? 22.609 0.873 -14.953 1 85 48 ILE B O 1
ATOM 2514 N N . PRO B 1 49 ? 24.344 1.136 -16.438 1 85.88 49 PRO B N 1
ATOM 2515 C CA . PRO B 1 49 ? 25.297 0.889 -15.344 1 85.88 49 PRO B CA 1
ATOM 2516 C C . PRO B 1 49 ? 25.203 1.935 -14.234 1 85.88 49 PRO B C 1
ATOM 2518 O O . PRO B 1 49 ? 24.969 3.115 -14.516 1 85.88 49 PRO B O 1
ATOM 2521 N N . ALA B 1 50 ? 25.25 1.491 -12.992 1 88.19 50 ALA B N 1
ATOM 2522 C CA . ALA B 1 50 ? 25.188 2.365 -11.82 1 88.19 50 ALA B CA 1
ATOM 2523 C C . ALA B 1 50 ? 25.969 1.763 -10.648 1 88.19 50 ALA B C 1
ATOM 2525 O O . ALA B 1 50 ? 26.297 0.578 -10.664 1 88.19 50 ALA B O 1
ATOM 2526 N N . ASP B 1 51 ? 26.281 2.662 -9.758 1 88.06 51 ASP B N 1
ATOM 2527 C CA . ASP B 1 51 ? 26.969 2.205 -8.562 1 88.06 51 ASP B CA 1
ATOM 2528 C C . ASP B 1 51 ? 25.984 1.619 -7.547 1 88.06 51 ASP B C 1
ATOM 2530 O O . ASP B 1 51 ? 25.578 2.301 -6.602 1 88.06 51 ASP B O 1
ATOM 2534 N N . VAL B 1 52 ? 25.797 0.316 -7.766 1 91.31 52 VAL B N 1
ATOM 2535 C CA . VAL B 1 52 ? 24.859 -0.376 -6.895 1 91.31 52 VAL B CA 1
ATOM 2536 C C . VAL B 1 52 ? 25.562 -0.821 -5.617 1 91.31 52 VAL B C 1
ATOM 2538 O O . VAL B 1 52 ? 26.547 -1.552 -5.672 1 91.31 52 VAL B O 1
ATOM 2541 N N . LEU B 1 53 ? 25.016 -0.383 -4.523 1 90.81 53 LEU B N 1
ATOM 2542 C CA . LEU B 1 53 ? 25.594 -0.735 -3.236 1 90.81 53 LEU B CA 1
ATOM 2543 C C . LEU B 1 53 ? 25.094 -2.092 -2.76 1 90.81 53 LEU B C 1
ATOM 2545 O O . LEU B 1 53 ? 25.859 -2.895 -2.227 1 90.81 53 LEU B O 1
ATOM 2549 N N . GLN B 1 54 ? 23.859 -2.27 -2.918 1 92.31 54 GLN B N 1
ATOM 2550 C CA . GLN B 1 54 ? 23.203 -3.477 -2.434 1 92.31 54 GLN B CA 1
ATOM 2551 C C . GLN B 1 54 ? 21.906 -3.738 -3.197 1 92.31 54 GLN B C 1
ATOM 2553 O O . GLN B 1 54 ? 21.172 -2.803 -3.525 1 92.31 54 GLN B O 1
ATOM 2558 N N . ILE B 1 55 ? 21.719 -4.973 -3.459 1 94.56 55 ILE B N 1
ATOM 2559 C CA . ILE B 1 55 ? 20.438 -5.402 -4 1 94.56 55 ILE B CA 1
ATOM 2560 C C . ILE B 1 55 ? 19.625 -6.109 -2.912 1 94.56 55 ILE B C 1
ATOM 2562 O O . ILE B 1 55 ? 20.156 -6.941 -2.178 1 94.56 55 ILE B O 1
ATOM 2566 N N . THR B 1 56 ? 18.359 -5.711 -2.768 1 95.44 56 THR B N 1
ATOM 2567 C CA . THR B 1 56 ? 17.484 -6.328 -1.767 1 95.44 56 THR B CA 1
ATOM 2568 C C . THR B 1 56 ? 16.234 -6.914 -2.418 1 95.44 56 THR B C 1
ATOM 2570 O O . THR B 1 56 ? 15.594 -6.25 -3.23 1 95.44 56 THR B O 1
ATOM 2573 N N . TRP B 1 57 ? 16 -8.148 -2.117 1 96.5 57 TRP B N 1
ATOM 2574 C CA . TRP B 1 57 ? 14.742 -8.773 -2.5 1 96.5 57 TRP B CA 1
ATOM 2575 C C . TRP B 1 57 ? 13.758 -8.797 -1.329 1 96.5 57 TRP B C 1
ATOM 2577 O O . TRP B 1 57 ? 14.148 -9.078 -0.193 1 96.5 57 TRP B O 1
ATOM 2587 N N . GLN B 1 58 ? 12.523 -8.453 -1.684 1 96.94 58 GLN B N 1
ATOM 2588 C CA . GLN B 1 58 ? 11.508 -8.43 -0.639 1 96.94 58 GLN B CA 1
ATOM 2589 C C . GLN B 1 58 ? 10.234 -9.141 -1.092 1 96.94 58 GLN B C 1
ATOM 2591 O O . GLN B 1 58 ? 9.906 -9.141 -2.279 1 96.94 58 GLN B O 1
ATOM 2596 N N . LYS B 1 59 ? 9.594 -9.758 -0.074 1 96.75 59 LYS B N 1
ATOM 2597 C CA . LYS B 1 59 ? 8.258 -10.305 -0.266 1 96.75 59 LYS B CA 1
ATOM 2598 C C . LYS B 1 59 ? 7.191 -9.312 0.203 1 96.75 59 LYS B C 1
ATOM 2600 O O . LYS B 1 59 ? 7.309 -8.727 1.281 1 96.75 59 LYS B O 1
ATOM 2605 N N . VAL B 1 60 ? 6.238 -9.125 -0.697 1 94.56 60 VAL B N 1
ATOM 2606 C CA . VAL B 1 60 ? 5.18 -8.164 -0.388 1 94.56 60 VAL B CA 1
ATOM 2607 C C . VAL B 1 60 ? 3.859 -8.906 -0.173 1 94.56 60 VAL B C 1
ATOM 2609 O O . VAL B 1 60 ? 3.191 -9.289 -1.136 1 94.56 60 VAL B O 1
ATOM 2612 N N . GLN B 1 61 ? 3.543 -9.211 1.014 1 87.06 61 GLN B N 1
ATOM 2613 C CA . GLN B 1 61 ? 2.271 -9.812 1.393 1 87.06 61 GLN B CA 1
ATOM 2614 C C . GLN B 1 61 ? 1.526 -8.945 2.402 1 87.06 61 GLN B C 1
ATOM 2616 O O . GLN B 1 61 ? 1.866 -8.938 3.588 1 87.06 61 GLN B O 1
ATOM 2621 N N . GLY B 1 62 ? 1.037 -7.75 2.166 1 77.44 62 GLY B N 1
ATOM 2622 C CA . GLY B 1 62 ? 0.407 -6.785 3.055 1 77.44 62 GLY B CA 1
ATOM 2623 C C . GLY B 1 62 ? 1.009 -5.395 2.953 1 77.44 62 GLY B C 1
ATOM 2624 O O . GLY B 1 62 ? 1.452 -4.984 1.879 1 77.44 62 GLY B O 1
ATOM 2625 N N . SER B 1 63 ? 1.004 -4.746 4.086 1 77.25 63 SER B N 1
ATOM 2626 C CA . SER B 1 63 ? 1.392 -3.34 4.047 1 77.25 63 SER B CA 1
ATOM 2627 C C . SER B 1 63 ? 2.9 -3.18 4.195 1 77.25 63 SER B C 1
ATOM 2629 O O . SER B 1 63 ? 3.488 -2.246 3.641 1 77.25 63 SER B O 1
ATOM 2631 N N . ILE B 1 64 ? 3.523 -4.117 4.867 1 82.62 64 ILE B N 1
ATOM 2632 C CA . ILE B 1 64 ? 4.953 -3.975 5.121 1 82.62 64 ILE B CA 1
ATOM 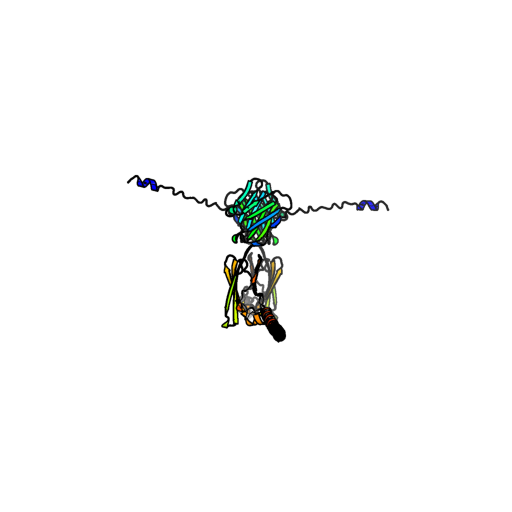2633 C C . ILE B 1 64 ? 5.715 -5.082 4.398 1 82.62 64 ILE B C 1
ATOM 2635 O O . ILE B 1 64 ? 5.504 -6.27 4.668 1 82.62 64 ILE B O 1
ATOM 2639 N N . PRO B 1 65 ? 6.531 -4.715 3.539 1 92.31 65 PRO B N 1
ATOM 2640 C CA . PRO B 1 65 ? 7.352 -5.715 2.854 1 92.31 65 PRO B CA 1
ATOM 2641 C C . PRO B 1 65 ? 8.352 -6.398 3.787 1 92.31 65 PRO B C 1
ATOM 2643 O O . PRO B 1 65 ? 8.852 -5.773 4.723 1 92.31 65 PRO B O 1
ATOM 2646 N N . LYS B 1 66 ? 8.617 -7.68 3.518 1 94.19 66 LYS B N 1
ATOM 2647 C CA . LYS B 1 66 ? 9.586 -8.453 4.285 1 94.19 66 LYS B CA 1
ATOM 2648 C C . LYS B 1 66 ? 10.852 -8.719 3.467 1 94.19 66 LYS B C 1
ATOM 2650 O O . LYS B 1 66 ? 10.766 -9.141 2.312 1 94.19 66 LYS B O 1
ATOM 2655 N N . ASN B 1 67 ? 12.023 -8.531 4.109 1 95.69 67 ASN B N 1
ATOM 2656 C CA . ASN B 1 67 ? 13.289 -8.781 3.43 1 95.69 67 ASN B CA 1
ATOM 2657 C C . ASN B 1 67 ? 13.531 -10.273 3.232 1 95.69 67 ASN B C 1
ATOM 2659 O O . ASN B 1 67 ? 13.438 -11.055 4.184 1 95.69 67 ASN B O 1
ATOM 2663 N N . ILE B 1 68 ? 13.859 -10.664 2.035 1 96.88 68 ILE B N 1
ATOM 2664 C CA . ILE B 1 68 ? 14.164 -12.055 1.713 1 96.88 68 ILE B CA 1
ATOM 2665 C C . ILE B 1 68 ? 15.672 -12.273 1.758 1 96.88 68 ILE B C 1
ATOM 2667 O O . ILE B 1 68 ? 16.141 -13.281 2.295 1 96.88 68 ILE B O 1
ATOM 2671 N N . GLY B 1 69 ? 16.344 -11.312 1.132 1 94.94 69 GLY B N 1
ATOM 2672 C CA . GLY B 1 69 ? 17.797 -11.422 1.067 1 94.94 69 GLY B CA 1
ATOM 2673 C C . GLY B 1 69 ? 18.453 -10.211 0.447 1 94.94 69 GLY B C 1
ATOM 2674 O O . GLY B 1 69 ? 17.781 -9.305 -0.039 1 94.94 69 GLY B O 1
ATOM 2675 N N . THR B 1 70 ? 19.828 -10.219 0.566 1 93.94 70 THR B N 1
ATOM 2676 C CA . THR B 1 70 ? 20.609 -9.102 0.043 1 93.94 70 THR B CA 1
ATOM 2677 C C . THR B 1 70 ? 21.844 -9.602 -0.702 1 93.94 70 THR B C 1
ATOM 2679 O O . THR B 1 70 ? 22.281 -10.734 -0.485 1 93.94 70 THR B O 1
ATOM 2682 N N . TYR B 1 71 ? 22.234 -8.781 -1.626 1 92.12 71 TYR B N 1
ATOM 2683 C CA . TYR B 1 71 ? 23.484 -9.031 -2.342 1 92.12 71 TYR B CA 1
ATOM 2684 C C . TYR B 1 71 ? 24.297 -7.754 -2.502 1 92.12 71 TYR B C 1
ATOM 2686 O O . TYR B 1 71 ? 23.734 -6.703 -2.842 1 92.12 71 TYR B O 1
ATOM 2694 N N . SER B 1 72 ? 25.562 -7.805 -2.203 1 88.75 72 SER B N 1
ATOM 2695 C CA . SER B 1 72 ? 26.5 -6.703 -2.418 1 88.75 72 SER B CA 1
ATOM 2696 C C . SER B 1 72 ? 27.797 -7.191 -3.049 1 88.75 72 SER B C 1
ATOM 2698 O O . SER B 1 72 ? 28.172 -8.359 -2.893 1 88.75 72 SER B O 1
ATOM 2700 N N . SER B 1 73 ? 28.391 -6.367 -3.842 1 81.5 73 SER B N 1
ATOM 2701 C CA . SER B 1 73 ? 29.641 -6.75 -4.496 1 81.5 73 SER B CA 1
ATOM 2702 C C . SER B 1 73 ? 30.734 -7.039 -3.477 1 81.5 73 SER B C 1
ATOM 2704 O O . SER B 1 73 ? 31.547 -7.941 -3.674 1 81.5 73 SER B O 1
ATOM 2706 N N . GLN B 1 74 ? 30.656 -6.348 -2.449 1 79 74 GLN B N 1
ATOM 2707 C CA . GLN B 1 74 ? 31.719 -6.438 -1.461 1 79 74 GLN B CA 1
ATOM 2708 C C . GLN B 1 74 ? 31.547 -7.664 -0.571 1 79 74 GLN B C 1
ATOM 2710 O O . GLN B 1 74 ? 32.531 -8.32 -0.211 1 79 74 GLN B O 1
ATOM 2715 N N . TYR B 1 75 ? 30.328 -8.039 -0.272 1 81.81 75 TYR B N 1
ATOM 2716 C CA . TYR B 1 75 ? 30.141 -9.016 0.794 1 81.81 75 TYR B CA 1
ATOM 2717 C C . TYR B 1 75 ? 29.391 -10.242 0.282 1 81.81 75 TYR B C 1
ATOM 2719 O O . TYR B 1 75 ? 29.219 -11.219 1.014 1 81.81 75 TYR B O 1
ATOM 2727 N N . GLY B 1 76 ? 28.969 -10.172 -0.927 1 86.12 76 GLY B N 1
ATOM 2728 C CA . GLY B 1 76 ? 28.25 -11.305 -1.475 1 86.12 76 GLY B CA 1
ATOM 2729 C C . GLY B 1 76 ? 26.781 -11.297 -1.139 1 86.12 76 GLY B C 1
ATOM 2730 O O . GLY B 1 76 ? 26.172 -10.227 -1.007 1 86.12 76 GLY B O 1
ATOM 2731 N N . GLY B 1 77 ? 26.156 -12.539 -1.19 1 88.5 77 GLY B N 1
ATOM 2732 C CA . GLY B 1 77 ? 24.719 -12.648 -0.991 1 88.5 77 GLY B CA 1
ATOM 2733 C C . GLY B 1 77 ? 24.344 -13.398 0.275 1 88.5 77 GLY B C 1
ATOM 2734 O O . GLY B 1 77 ? 25.094 -14.258 0.738 1 88.5 77 GLY B O 1
ATOM 2735 N N . LYS B 1 78 ? 23.219 -12.93 0.839 1 91.31 78 LYS B N 1
ATOM 2736 C CA . LYS B 1 78 ? 22.641 -13.594 2 1 91.31 78 LYS B CA 1
ATOM 2737 C C . LYS B 1 78 ? 21.125 -13.719 1.871 1 91.31 78 LYS B C 1
ATOM 2739 O O . LYS B 1 78 ? 20.438 -12.719 1.638 1 91.31 78 LYS B O 1
ATOM 2744 N N . ILE B 1 79 ? 20.625 -14.898 2.014 1 94.81 79 ILE B N 1
ATOM 2745 C CA . ILE B 1 79 ? 19.188 -15.141 2.09 1 94.81 79 ILE B CA 1
ATOM 2746 C C . ILE B 1 79 ? 18.781 -15.422 3.535 1 94.81 79 ILE B C 1
ATOM 2748 O O . ILE B 1 79 ? 19.438 -16.203 4.223 1 94.81 79 ILE B O 1
ATOM 2752 N N . PHE B 1 80 ? 17.734 -14.797 3.992 1 94.56 80 PHE B N 1
ATOM 2753 C CA . PHE B 1 80 ? 17.344 -14.891 5.395 1 94.56 80 PHE B CA 1
ATOM 2754 C C . PHE B 1 80 ? 16.391 -16.047 5.621 1 94.56 80 PHE B C 1
ATOM 2756 O O . PHE B 1 80 ? 15.609 -16.406 4.73 1 94.56 80 PHE B O 1
ATOM 2763 N N . PRO B 1 81 ? 16.516 -16.594 6.844 1 92.5 81 PRO B N 1
ATOM 2764 C CA . PRO B 1 81 ? 15.445 -17.531 7.199 1 92.5 81 PRO B CA 1
ATOM 2765 C C . PRO B 1 81 ? 14.062 -16.891 7.207 1 92.5 81 PRO B C 1
ATOM 2767 O O . PRO B 1 81 ? 13.93 -15.719 7.574 1 92.5 81 PRO B O 1
ATOM 2770 N N . PRO B 1 82 ? 13.133 -17.734 6.828 1 93.5 82 PRO B N 1
ATOM 2771 C CA . PRO B 1 82 ? 13.078 -19.141 6.41 1 93.5 82 PRO B CA 1
ATOM 2772 C C . PRO B 1 82 ? 13.273 -19.312 4.906 1 93.5 82 PRO B C 1
ATOM 2774 O O . PRO B 1 82 ? 13.117 -20.422 4.383 1 93.5 82 PRO B O 1
ATOM 2777 N N . TYR B 1 83 ? 13.617 -18.25 4.254 1 94.81 83 TYR B N 1
ATOM 2778 C CA . TYR B 1 83 ? 13.68 -18.25 2.797 1 94.81 83 TYR B CA 1
ATOM 2779 C C . TYR B 1 83 ? 14.914 -19.016 2.305 1 94.81 83 TYR B C 1
ATOM 2781 O O . TYR B 1 83 ? 14.93 -19.5 1.171 1 94.81 83 TYR B O 1
ATOM 2789 N N . ASP B 1 84 ? 15.883 -19.109 3.078 1 94.88 84 ASP B N 1
ATOM 2790 C CA . ASP B 1 84 ? 17.172 -19.656 2.678 1 94.88 84 ASP B CA 1
ATOM 2791 C C . ASP B 1 84 ? 17.062 -21.156 2.377 1 94.88 84 ASP B C 1
ATOM 2793 O O . ASP B 1 84 ? 17.953 -21.734 1.758 1 94.88 84 ASP B O 1
ATOM 2797 N N . GLU B 1 85 ? 16 -21.766 2.729 1 93.25 85 GLU B N 1
ATOM 2798 C CA . GLU B 1 85 ? 15.812 -23.188 2.48 1 93.25 85 GLU B CA 1
ATOM 2799 C C . GLU B 1 85 ? 15.453 -23.453 1.021 1 93.25 85 GLU B C 1
ATOM 2801 O O . GLU B 1 85 ? 15.883 -24.453 0.442 1 93.25 85 GLU B O 1
ATOM 2806 N N . ARG B 1 86 ? 14.711 -22.531 0.42 1 96.25 86 ARG B N 1
ATOM 2807 C CA . ARG B 1 86 ? 14.164 -22.875 -0.889 1 96.25 86 ARG B CA 1
ATOM 2808 C C . ARG B 1 86 ? 14.43 -21.766 -1.901 1 96.25 86 ARG B C 1
ATOM 2810 O O . ARG B 1 86 ? 14.086 -21.891 -3.076 1 96.25 86 ARG B O 1
ATOM 2817 N N . ILE B 1 87 ? 15 -20.688 -1.439 1 95.19 87 ILE B N 1
ATOM 2818 C CA . ILE B 1 87 ? 15.227 -19.578 -2.354 1 95.19 87 ILE B CA 1
ATOM 2819 C C . ILE B 1 87 ? 16.719 -19.422 -2.621 1 95.19 87 ILE B C 1
ATOM 2821 O O . ILE B 1 87 ? 17.531 -19.469 -1.691 1 95.19 87 ILE B O 1
ATOM 2825 N N . HIS B 1 88 ? 17 -19.359 -3.896 1 93.5 88 HIS B N 1
ATOM 2826 C CA . HIS B 1 88 ? 18.375 -19.141 -4.324 1 93.5 88 HIS B CA 1
ATOM 2827 C C . HIS B 1 88 ? 18.516 -17.859 -5.145 1 93.5 88 HIS B C 1
ATOM 2829 O O . HIS B 1 88 ? 17.641 -17.547 -5.965 1 93.5 88 HIS B O 1
ATOM 2835 N N . HIS B 1 89 ? 19.562 -17.156 -4.77 1 90.12 89 HIS B N 1
ATOM 2836 C CA . HIS B 1 89 ? 19.844 -15.914 -5.477 1 90.12 89 HIS B CA 1
ATOM 2837 C C . HIS B 1 89 ? 21.062 -16.047 -6.375 1 90.12 89 HIS B C 1
ATOM 2839 O O . HIS B 1 89 ? 21.984 -16.812 -6.059 1 90.12 89 HIS B O 1
ATOM 2845 N N . SER B 1 90 ? 20.891 -15.5 -7.574 1 85.44 90 SER B N 1
ATOM 2846 C CA . SER B 1 90 ? 22.062 -15.406 -8.453 1 85.44 90 SER B CA 1
ATOM 2847 C C . SER B 1 90 ? 22.188 -14.008 -9.055 1 85.44 90 SER B C 1
ATOM 2849 O O . SER B 1 90 ? 21.188 -13.375 -9.398 1 85.44 90 SER B O 1
ATOM 2851 N N . SER B 1 91 ? 23.422 -13.445 -8.922 1 79.06 91 SER B N 1
ATOM 2852 C CA . SER B 1 91 ? 23.719 -12.156 -9.531 1 79.06 91 SER B CA 1
ATOM 2853 C C . SER B 1 91 ? 24.984 -12.219 -10.375 1 79.06 91 SER B C 1
ATOM 2855 O O . SER B 1 91 ? 26.016 -12.75 -9.93 1 79.06 91 SER B O 1
ATOM 2857 N N . ALA B 1 92 ? 24.781 -12.094 -11.773 1 68.5 92 ALA B N 1
ATOM 2858 C CA . ALA B 1 92 ? 25.969 -12.062 -12.625 1 68.5 92 ALA B CA 1
ATOM 2859 C C . ALA B 1 92 ? 26.75 -10.773 -12.422 1 68.5 92 ALA B C 1
ATOM 2861 O O . ALA B 1 92 ? 27.984 -10.797 -12.328 1 68.5 92 ALA B O 1
ATOM 2862 N N . GLU B 1 93 ? 26.062 -9.656 -12.484 1 78.06 93 GLU B N 1
ATOM 2863 C CA . GLU B 1 93 ? 26.578 -8.312 -12.227 1 78.06 93 GLU B CA 1
ATOM 2864 C C . GLU B 1 93 ? 25.703 -7.562 -11.234 1 78.06 93 GLU B C 1
ATOM 2866 O O . GLU B 1 93 ? 24.609 -8.008 -10.906 1 78.06 93 GLU B O 1
ATOM 2871 N N . LEU B 1 94 ? 26.25 -6.516 -10.633 1 82.75 94 LEU B N 1
ATOM 2872 C CA . LEU B 1 94 ? 25.484 -5.762 -9.641 1 82.75 94 LEU B CA 1
ATOM 2873 C C . LEU B 1 94 ? 24.312 -5.035 -10.297 1 82.75 94 LEU B C 1
ATOM 2875 O O . LEU B 1 94 ? 23.484 -4.434 -9.609 1 82.75 94 LEU B O 1
ATOM 2879 N N . THR B 1 95 ? 24.172 -5.188 -11.578 1 88 95 THR B N 1
ATOM 2880 C CA . THR B 1 95 ? 23.047 -4.543 -12.266 1 88 95 THR B CA 1
ATOM 2881 C C . THR B 1 95 ? 22 -5.566 -12.656 1 88 95 THR B C 1
ATOM 2883 O O . THR B 1 95 ? 20.984 -5.219 -13.281 1 88 95 THR B O 1
ATOM 2886 N N . SER B 1 96 ? 22.297 -6.793 -12.32 1 91.19 96 SER B N 1
ATOM 2887 C CA . SER B 1 96 ? 21.344 -7.859 -12.625 1 91.19 96 SER B CA 1
ATOM 2888 C C . SER B 1 96 ? 21.188 -8.812 -11.445 1 91.19 96 SER B C 1
ATOM 2890 O O . SER B 1 96 ? 22.172 -9.164 -10.789 1 91.19 96 SER B O 1
ATOM 2892 N N . SER B 1 97 ? 19.953 -9.148 -11.18 1 93.5 97 SER B N 1
ATOM 2893 C CA . SER B 1 97 ? 19.688 -10.07 -10.078 1 93.5 97 SER B CA 1
ATOM 2894 C C . SER B 1 97 ? 18.531 -11.016 -10.414 1 93.5 97 SER B C 1
ATOM 2896 O O . SER B 1 97 ? 17.562 -10.609 -11.055 1 93.5 97 SER B O 1
ATOM 2898 N N . SER B 1 98 ? 18.812 -12.258 -10 1 95.12 98 SER B N 1
ATOM 2899 C CA . SER B 1 98 ? 17.781 -13.266 -10.203 1 95.12 98 SER B CA 1
ATOM 2900 C C . SER B 1 98 ? 17.531 -14.062 -8.93 1 95.12 98 SER B C 1
ATOM 2902 O O . SER B 1 98 ? 18.453 -14.359 -8.18 1 95.12 98 SER B O 1
ATOM 2904 N N . MET B 1 99 ? 16.328 -14.344 -8.727 1 95.94 99 MET B N 1
ATOM 2905 C CA . MET B 1 99 ? 15.93 -15.156 -7.578 1 95.94 99 MET B CA 1
ATOM 2906 C C . MET B 1 99 ? 15.031 -16.297 -8.016 1 95.94 99 MET B C 1
ATOM 2908 O O . MET B 1 99 ? 14.055 -16.094 -8.742 1 95.94 99 MET B O 1
ATOM 2912 N N . THR B 1 100 ? 15.43 -17.5 -7.598 1 97.5 100 THR B N 1
ATOM 2913 C CA . THR B 1 100 ? 14.625 -18.672 -7.918 1 97.5 100 THR B CA 1
ATOM 2914 C C . THR B 1 100 ? 14.008 -19.266 -6.656 1 97.5 100 THR B C 1
ATOM 2916 O O . THR B 1 100 ? 14.711 -19.531 -5.684 1 97.5 100 THR B O 1
ATOM 2919 N N . ILE B 1 101 ? 12.75 -19.406 -6.668 1 97.94 101 ILE B N 1
ATOM 2920 C CA . ILE B 1 101 ? 12.023 -20.078 -5.602 1 97.94 101 ILE B CA 1
ATOM 2921 C C . ILE B 1 101 ? 11.758 -21.531 -6 1 97.94 101 ILE B C 1
ATOM 2923 O O . ILE B 1 101 ? 11.016 -21.797 -6.949 1 97.94 101 ILE B O 1
ATOM 2927 N N . TYR B 1 102 ? 12.289 -22.406 -5.242 1 97.44 102 TYR B N 1
ATOM 2928 C CA . TYR B 1 102 ? 12.148 -23.828 -5.562 1 97.44 102 TYR B CA 1
ATOM 2929 C C . TYR B 1 102 ? 10.953 -24.422 -4.844 1 97.44 102 TYR B C 1
ATOM 2931 O O . TYR B 1 102 ? 10.688 -24.109 -3.682 1 97.44 102 TYR B O 1
ATOM 2939 N N . ASN B 1 103 ? 10.258 -25.312 -5.504 1 97.44 103 ASN B N 1
ATOM 2940 C CA . ASN B 1 103 ? 9.148 -26.047 -4.906 1 97.44 103 ASN B CA 1
ATOM 2941 C C . ASN B 1 103 ? 8.133 -25.094 -4.27 1 97.44 103 ASN B C 1
ATOM 2943 O O . ASN B 1 103 ? 7.852 -25.203 -3.074 1 97.44 103 ASN B O 1
ATOM 2947 N N . VAL B 1 104 ? 7.582 -24.281 -5.059 1 97.56 104 VAL B N 1
ATOM 2948 C CA . VAL B 1 104 ? 6.715 -23.219 -4.566 1 97.56 104 VAL B CA 1
ATOM 2949 C C . VAL B 1 104 ? 5.52 -23.828 -3.83 1 97.56 104 VAL B C 1
ATOM 2951 O O . VAL B 1 104 ? 4.996 -24.859 -4.23 1 97.56 104 VAL B O 1
ATOM 2954 N N . THR B 1 105 ? 5.148 -23.234 -2.771 1 96.06 105 THR B N 1
ATOM 2955 C CA . THR B 1 105 ? 3.971 -23.562 -1.979 1 96.06 105 THR B CA 1
ATOM 2956 C C . THR B 1 105 ? 2.914 -22.469 -2.102 1 96.06 105 THR B C 1
ATOM 2958 O O . THR B 1 105 ? 3.156 -21.438 -2.723 1 96.06 105 THR B O 1
ATOM 2961 N N . LEU B 1 106 ? 1.778 -22.703 -1.419 1 94.69 106 LEU B N 1
ATOM 2962 C CA . LEU B 1 106 ? 0.711 -21.719 -1.468 1 94.69 106 LEU B CA 1
ATOM 2963 C C . LEU B 1 106 ? 1.147 -20.406 -0.801 1 94.69 106 LEU B C 1
ATOM 2965 O O . LEU B 1 106 ? 0.653 -19.344 -1.146 1 94.69 106 LEU B O 1
ATOM 2969 N N . GLU B 1 107 ? 2.084 -20.469 0.068 1 93 107 GLU B N 1
ATOM 2970 C CA . GLU B 1 107 ? 2.57 -19.297 0.79 1 93 107 GLU B CA 1
ATOM 2971 C C . GLU B 1 107 ? 3.41 -18.406 -0.116 1 93 107 GLU B C 1
ATOM 2973 O O . GLU B 1 107 ? 3.645 -17.234 0.204 1 93 107 GLU B O 1
ATOM 2978 N N . ASP B 1 108 ? 3.814 -18.938 -1.18 1 96.06 108 ASP B N 1
ATOM 2979 C CA . ASP B 1 108 ? 4.66 -18.188 -2.094 1 96.06 108 ASP B CA 1
ATOM 2980 C C . ASP B 1 108 ? 3.816 -17.344 -3.049 1 96.06 108 ASP B C 1
ATOM 2982 O O . ASP B 1 108 ? 4.352 -16.531 -3.812 1 96.06 108 ASP B O 1
ATOM 2986 N N . ASP B 1 109 ? 2.477 -17.609 -3.014 1 95.69 109 ASP B N 1
ATOM 2987 C CA . ASP B 1 109 ? 1.555 -16.781 -3.777 1 95.69 109 ASP B CA 1
ATOM 2988 C C . ASP B 1 109 ? 1.558 -15.344 -3.26 1 95.69 109 ASP B C 1
ATOM 2990 O O . ASP B 1 109 ? 0.835 -15.016 -2.316 1 95.69 109 ASP B O 1
ATOM 2994 N N . ALA B 1 110 ? 2.359 -14.477 -3.895 1 96.31 110 ALA B N 1
ATOM 2995 C CA . ALA B 1 110 ? 2.578 -13.109 -3.434 1 96.31 110 ALA B CA 1
ATOM 2996 C C . ALA B 1 110 ? 3.266 -12.273 -4.508 1 96.31 110 ALA B C 1
ATOM 2998 O O . ALA B 1 110 ? 3.432 -12.727 -5.645 1 96.31 110 ALA B O 1
ATOM 2999 N N . CYS B 1 111 ? 3.443 -11.07 -4.145 1 96.56 111 CYS B N 1
ATOM 3000 C CA . CYS B 1 111 ? 4.297 -10.211 -4.957 1 96.56 111 CYS B CA 1
ATOM 3001 C C . CYS B 1 111 ? 5.695 -10.102 -4.359 1 96.56 111 CYS B C 1
ATOM 3003 O O . CYS B 1 111 ? 5.867 -10.266 -3.148 1 96.56 111 CYS B O 1
ATOM 3005 N N . TYR B 1 112 ? 6.598 -9.789 -5.215 1 97.06 112 TYR B N 1
ATOM 3006 C CA . TYR B 1 112 ? 8 -9.688 -4.832 1 97.06 112 TYR B CA 1
ATOM 3007 C C . TYR B 1 112 ? 8.648 -8.445 -5.434 1 97.06 112 TYR B C 1
ATOM 3009 O O . TYR B 1 112 ? 8.344 -8.062 -6.566 1 97.06 112 TYR B O 1
ATOM 3017 N N . LYS B 1 113 ? 9.586 -7.898 -4.684 1 95.81 113 LYS B N 1
ATOM 3018 C CA . LYS B 1 113 ? 10.273 -6.684 -5.121 1 95.81 113 LYS B CA 1
ATOM 3019 C C . LYS B 1 113 ? 11.781 -6.891 -5.172 1 95.81 113 LYS B C 1
ATOM 3021 O O . LYS B 1 113 ? 12.359 -7.531 -4.289 1 95.81 113 LYS B O 1
ATOM 3026 N N . CYS B 1 114 ? 12.328 -6.391 -6.246 1 96.25 114 CYS B N 1
ATOM 3027 C CA . CYS B 1 114 ? 13.773 -6.203 -6.293 1 96.25 114 CYS B CA 1
ATOM 3028 C C . CYS B 1 114 ? 14.133 -4.73 -6.168 1 96.25 114 CYS B C 1
ATOM 3030 O O . CYS B 1 114 ? 13.516 -3.877 -6.805 1 96.25 114 CYS B O 1
ATOM 3032 N N . LEU B 1 115 ? 15.102 -4.461 -5.285 1 95.62 115 LEU B N 1
ATOM 3033 C CA . LEU B 1 115 ? 15.469 -3.078 -4.996 1 95.62 115 LEU B CA 1
ATOM 3034 C C . LEU B 1 115 ? 16.969 -2.869 -5.148 1 95.62 115 LEU B C 1
ATOM 3036 O O . LEU B 1 115 ? 17.766 -3.457 -4.406 1 95.62 115 LEU B O 1
ATOM 3040 N N . PHE B 1 116 ? 17.297 -2.033 -6.109 1 94.88 116 PHE B N 1
ATOM 3041 C CA . PHE B 1 116 ? 18.688 -1.626 -6.293 1 94.88 116 PHE B CA 1
ATOM 3042 C C . PHE B 1 116 ? 18.984 -0.342 -5.527 1 94.88 116 PHE B C 1
ATOM 3044 O O . PHE B 1 116 ? 18.406 0.708 -5.824 1 94.88 116 PHE B O 1
ATOM 3051 N N . ASN B 1 117 ? 19.766 -0.485 -4.496 1 93.88 117 ASN B N 1
ATOM 3052 C CA . ASN B 1 117 ? 20.25 0.703 -3.795 1 93.88 117 ASN B CA 1
ATOM 3053 C C . ASN B 1 117 ? 21.438 1.333 -4.508 1 93.88 117 ASN B C 1
ATOM 3055 O O . ASN B 1 117 ? 22.547 0.804 -4.449 1 93.88 117 ASN B O 1
ATOM 3059 N N . VAL B 1 118 ? 21.141 2.529 -5.086 1 91.75 118 VAL B N 1
ATOM 3060 C CA . VAL B 1 118 ? 22.141 3.168 -5.934 1 91.75 118 VAL B CA 1
ATOM 3061 C C . VAL B 1 118 ? 22.594 4.484 -5.305 1 91.75 118 VAL B C 1
ATOM 3063 O O . VAL B 1 118 ? 21.75 5.316 -4.934 1 91.75 118 VAL B O 1
ATOM 3066 N N . PHE B 1 119 ? 23.891 4.66 -5.215 1 87.56 119 PHE B N 1
ATOM 3067 C CA . PHE B 1 119 ? 24.391 5.941 -4.73 1 87.56 119 PHE B CA 1
ATOM 3068 C C . PHE B 1 119 ? 24.766 6.848 -5.895 1 87.56 119 PHE B C 1
ATOM 3070 O O . PHE B 1 119 ? 25.484 6.426 -6.805 1 87.56 119 PHE B O 1
ATOM 3077 N N . PRO B 1 120 ? 24.391 7.992 -5.824 1 89.62 120 PRO B N 1
ATOM 3078 C CA . PRO B 1 120 ? 23.531 8.703 -4.887 1 89.62 120 PRO B CA 1
ATOM 3079 C C . PRO B 1 120 ? 22.078 8.773 -5.367 1 89.62 120 PRO B C 1
ATOM 3081 O O . PRO B 1 120 ? 21.328 9.664 -4.953 1 89.62 120 PRO B O 1
ATOM 3084 N N . ASP B 1 121 ? 21.719 7.871 -6.215 1 91.75 121 ASP B N 1
ATOM 3085 C CA . ASP B 1 121 ? 20.469 8.062 -6.945 1 91.75 121 ASP B CA 1
ATOM 3086 C C . ASP B 1 121 ? 19.281 7.461 -6.184 1 91.75 121 ASP B C 1
ATOM 3088 O O . ASP B 1 121 ? 18.141 7.609 -6.594 1 91.75 121 ASP B O 1
ATOM 3092 N N . GLY B 1 122 ? 19.547 6.777 -5.105 1 93.81 122 GLY B N 1
ATOM 3093 C CA . GLY B 1 122 ? 18.453 6.262 -4.297 1 93.81 122 GLY B CA 1
ATOM 3094 C C . GLY B 1 122 ? 18.078 4.832 -4.633 1 93.81 122 GLY B C 1
ATOM 3095 O O . GLY B 1 122 ? 18.953 4.016 -4.938 1 93.81 122 GLY B O 1
ATOM 3096 N N . ILE B 1 123 ? 16.844 4.512 -4.426 1 94.94 123 ILE B N 1
ATOM 3097 C CA . ILE B 1 123 ? 16.375 3.143 -4.59 1 94.94 123 ILE B CA 1
ATOM 3098 C C . ILE B 1 123 ? 15.562 3.023 -5.875 1 94.94 123 ILE B C 1
ATOM 3100 O O . ILE B 1 123 ? 14.664 3.832 -6.125 1 94.94 123 ILE B O 1
ATOM 3104 N N . HIS B 1 124 ? 15.961 2.057 -6.672 1 94.31 124 HIS B N 1
ATOM 3105 C CA . HIS B 1 124 ? 15.227 1.727 -7.891 1 94.31 124 HIS B CA 1
ATOM 3106 C C . HIS B 1 124 ? 14.859 0.247 -7.93 1 94.31 124 HIS B C 1
ATOM 3108 O O . HIS B 1 124 ? 15.648 -0.604 -7.52 1 94.31 124 HIS B O 1
ATOM 3114 N N . GLY B 1 125 ? 13.641 0.009 -8.383 1 93.25 125 GLY B N 1
ATOM 3115 C CA . GLY B 1 125 ? 13.281 -1.399 -8.383 1 93.25 125 GLY B CA 1
ATOM 3116 C C . GLY B 1 125 ? 11.977 -1.678 -9.109 1 93.25 125 GLY B C 1
ATOM 3117 O O . GLY B 1 125 ? 11.508 -0.853 -9.898 1 93.25 125 GLY B O 1
ATOM 3118 N N . GLY B 1 126 ? 11.609 -2.898 -8.992 1 91.06 126 GLY B N 1
ATOM 3119 C CA . GLY B 1 126 ? 10.359 -3.352 -9.594 1 91.06 126 GLY B CA 1
ATOM 3120 C C . GLY B 1 126 ? 9.641 -4.395 -8.758 1 91.06 126 GLY B C 1
ATOM 3121 O O . GLY B 1 126 ? 10.242 -5.012 -7.875 1 91.06 126 GLY B O 1
ATOM 3122 N N . GLN B 1 127 ? 8.398 -4.488 -9.086 1 93.62 127 GLN B N 1
ATOM 3123 C CA . GLN B 1 127 ? 7.559 -5.465 -8.398 1 93.62 127 GLN B CA 1
ATOM 3124 C C . GLN B 1 127 ? 6.965 -6.469 -9.383 1 93.62 127 GLN B C 1
ATOM 3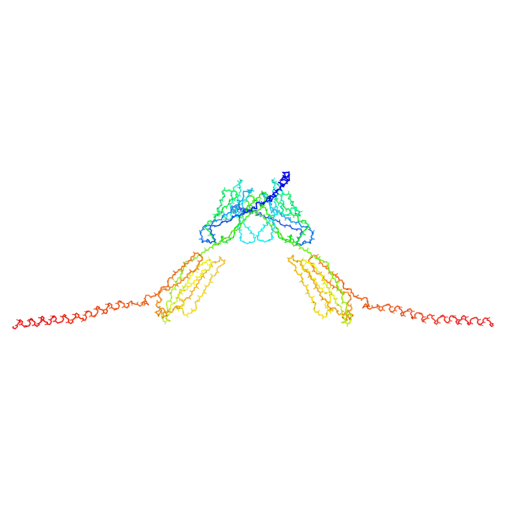126 O O . GLN B 1 127 ? 6.535 -6.098 -10.477 1 93.62 127 GLN B O 1
ATOM 3131 N N . MET B 1 128 ? 7.074 -7.734 -9.023 1 96.56 128 MET B N 1
ATOM 3132 C CA . MET B 1 128 ? 6.484 -8.812 -9.805 1 96.56 128 MET B CA 1
ATOM 3133 C C . MET B 1 128 ? 5.613 -9.711 -8.93 1 96.56 128 MET B C 1
ATOM 3135 O O . MET B 1 128 ? 5.953 -9.969 -7.773 1 96.56 128 MET B O 1
ATOM 3139 N N . CYS B 1 129 ? 4.52 -10.141 -9.594 1 96.94 129 CYS B N 1
ATOM 3140 C CA . CYS B 1 129 ? 3.631 -11.031 -8.859 1 96.94 129 CYS B CA 1
ATOM 3141 C C . CYS B 1 129 ? 3.354 -12.297 -9.648 1 96.94 129 CYS B C 1
ATOM 3143 O O . CYS B 1 129 ? 3.373 -12.289 -10.883 1 96.94 129 CYS B O 1
ATOM 3145 N N . PHE B 1 130 ? 3.27 -13.367 -9.008 1 97.12 130 PHE B N 1
ATOM 3146 C CA . PHE B 1 130 ? 2.799 -14.594 -9.648 1 97.12 130 PHE B CA 1
ATOM 3147 C C . PHE B 1 130 ? 1.83 -15.336 -8.734 1 97.12 130 PHE B C 1
ATOM 3149 O O . PHE B 1 130 ? 1.754 -15.047 -7.535 1 97.12 130 PHE B O 1
ATOM 3156 N N . SER B 1 131 ? 1.096 -16.203 -9.352 1 96.62 131 SER B N 1
ATOM 3157 C CA . SER B 1 131 ? 0.121 -16.984 -8.594 1 96.62 131 SER B CA 1
ATOM 3158 C C . SER B 1 131 ? 0.524 -18.453 -8.516 1 96.62 131 SER B C 1
ATOM 3160 O O . SER B 1 131 ? 1.069 -19 -9.477 1 96.62 131 SER B O 1
ATOM 3162 N N . VAL B 1 132 ? 0.283 -19.031 -7.371 1 97.44 132 VAL B N 1
ATOM 3163 C CA . VAL B 1 132 ? 0.464 -20.484 -7.207 1 97.44 132 VAL B CA 1
ATOM 3164 C C . VAL B 1 132 ? -0.89 -21.172 -7.27 1 97.44 132 VAL B C 1
ATOM 3166 O O . VAL B 1 132 ? -1.81 -20.844 -6.523 1 97.44 132 VAL B O 1
ATOM 3169 N N . GLN B 1 133 ? -0.924 -22.141 -8.148 1 97.88 133 GLN B N 1
ATOM 3170 C CA . GLN B 1 133 ? -2.201 -22.812 -8.359 1 97.88 133 GLN B CA 1
ATOM 3171 C C . GLN B 1 133 ? -2.041 -24.328 -8.312 1 97.88 133 GLN B C 1
ATOM 3173 O O . GLN B 1 133 ? -0.921 -24.844 -8.352 1 97.88 133 GLN B O 1
ATOM 3178 N N . ASN B 1 134 ? -3.145 -25 -8.039 1 96.06 134 ASN B N 1
ATOM 3179 C CA . ASN B 1 134 ? -3.223 -26.453 -8.016 1 96.06 134 ASN B CA 1
ATOM 3180 C C . ASN B 1 134 ? -4.613 -26.953 -8.406 1 96.06 134 ASN B C 1
ATOM 3182 O O . ASN B 1 134 ? -5.613 -26.281 -8.141 1 96.06 134 ASN B O 1
ATOM 3186 N N . VAL B 1 135 ? -4.578 -28.094 -9.133 1 97.12 135 VAL B N 1
ATOM 3187 C CA . VAL B 1 135 ? -5.867 -28.672 -9.492 1 97.12 135 VAL B CA 1
ATOM 3188 C C . VAL B 1 135 ? -5.777 -30.203 -9.453 1 97.12 135 VAL B C 1
ATOM 3190 O O . VAL B 1 135 ? -4.77 -30.781 -9.867 1 97.12 135 VAL B O 1
ATOM 3193 N N . SER B 1 136 ? -6.727 -30.891 -8.898 1 96.94 136 SER B N 1
ATOM 3194 C CA . SER B 1 136 ? -6.777 -32.344 -8.797 1 96.94 136 SER B CA 1
ATOM 3195 C C . SER B 1 136 ? -7.297 -32.969 -10.078 1 96.94 136 SER B C 1
ATOM 3197 O O . SER B 1 136 ? -7.578 -32.281 -11.055 1 96.94 136 SER B O 1
ATOM 3199 N N . GLU B 1 137 ? -7.379 -34.25 -10 1 96.62 137 GLU B N 1
ATOM 3200 C CA . GLU B 1 137 ? -8.086 -34.969 -11.055 1 96.62 137 GLU B CA 1
ATOM 3201 C C . GLU B 1 137 ? -9.594 -34.781 -10.938 1 96.62 137 GLU B C 1
ATOM 3203 O O . GLU B 1 137 ? -10.094 -34.375 -9.883 1 96.62 137 GLU B O 1
ATOM 3208 N N . LEU B 1 138 ? -10.188 -34.938 -12.055 1 98.06 138 LEU B N 1
ATOM 3209 C CA . LEU B 1 138 ? -11.648 -34.938 -12.086 1 98.06 138 LEU B CA 1
ATOM 3210 C C . LEU B 1 138 ? -12.203 -36.312 -11.703 1 98.06 138 LEU B C 1
ATOM 3212 O O . LEU B 1 138 ? -11.844 -37.312 -12.312 1 98.06 138 LEU B O 1
ATOM 3216 N N . ARG B 1 139 ? -13.055 -36.312 -10.68 1 97.56 139 ARG B N 1
ATOM 3217 C CA . ARG B 1 139 ? -13.664 -37.562 -10.227 1 97.56 139 ARG B CA 1
ATOM 3218 C C . ARG B 1 139 ? -15.133 -37.625 -10.633 1 97.56 139 ARG B C 1
ATOM 3220 O O . ARG B 1 139 ? -15.859 -36.625 -10.539 1 97.56 139 ARG B O 1
ATOM 3227 N N . ILE B 1 140 ? -15.492 -38.812 -11.07 1 97.06 140 ILE B N 1
ATOM 3228 C CA . ILE B 1 140 ? -16.891 -39.031 -11.445 1 97.06 140 ILE B CA 1
ATOM 3229 C C . ILE B 1 140 ? -17.438 -40.25 -10.688 1 97.06 140 ILE B C 1
ATOM 3231 O O . ILE B 1 140 ? -16.812 -41.281 -10.625 1 97.06 140 ILE B O 1
ATOM 3235 N N . GLU B 1 141 ? -18.531 -40.094 -10.086 1 95.19 141 GLU B N 1
ATOM 3236 C CA . GLU B 1 141 ? -19.297 -41.188 -9.477 1 95.19 141 GLU B CA 1
ATOM 3237 C C . GLU B 1 141 ? -20.672 -41.312 -10.125 1 95.19 141 GLU B C 1
ATOM 3239 O O . GLU B 1 141 ? -21.406 -40.312 -10.25 1 95.19 141 GLU B O 1
ATOM 3244 N N . CYS B 1 142 ? -21 -42.531 -10.5 1 93.44 142 CYS B N 1
ATOM 3245 C CA . CYS B 1 142 ? -22.281 -42.781 -11.156 1 93.44 142 CYS B CA 1
ATOM 3246 C C . CYS B 1 142 ? -23.203 -43.594 -10.266 1 93.44 142 CYS B C 1
ATOM 3248 O O . CYS B 1 142 ? -22.797 -44.594 -9.688 1 93.44 142 CYS B O 1
ATOM 3250 N N . HIS B 1 143 ? -24.438 -43.094 -10.203 1 91.75 143 HIS B N 1
ATOM 3251 C CA . HIS B 1 143 ? -25.484 -43.75 -9.438 1 91.75 143 HIS B CA 1
ATOM 3252 C C . HIS B 1 143 ? -26.734 -43.969 -10.289 1 91.75 143 HIS B C 1
ATOM 3254 O O . HIS B 1 143 ? -27.609 -43.125 -10.328 1 91.75 143 HIS B O 1
ATOM 3260 N N . PRO B 1 144 ? -26.781 -45.188 -10.852 1 91.06 144 PRO B N 1
ATOM 3261 C CA . PRO B 1 144 ? -27.969 -45.438 -11.68 1 91.06 144 PRO B CA 1
ATOM 3262 C C . PRO B 1 144 ? -29.219 -45.688 -10.852 1 91.06 144 PRO B C 1
ATOM 3264 O O . PRO B 1 144 ? -29.156 -46.281 -9.781 1 91.06 144 PRO B O 1
ATOM 3267 N N . ARG B 1 145 ? -30.234 -45.094 -11.328 1 90 145 ARG B N 1
ATOM 3268 C CA . ARG B 1 145 ? -31.578 -45.312 -10.812 1 90 145 ARG B CA 1
ATOM 3269 C C . ARG B 1 145 ? -32.531 -45.75 -11.93 1 90 145 ARG B C 1
ATOM 3271 O O . ARG B 1 145 ? -33.406 -44.969 -12.328 1 90 145 ARG B O 1
ATOM 3278 N N . PRO B 1 146 ? -32.438 -46.969 -12.375 1 86.44 146 PRO B N 1
ATOM 3279 C CA . PRO B 1 146 ? -33.188 -47.438 -13.539 1 86.44 146 PRO B CA 1
ATOM 3280 C C . PRO B 1 146 ? -34.688 -47.312 -13.344 1 86.44 146 PRO B C 1
ATOM 3282 O O . PRO B 1 146 ? -35.438 -47.031 -14.289 1 86.44 146 PRO B O 1
ATOM 3285 N N . ASP B 1 147 ? -35.125 -47.5 -12.117 1 89.94 147 ASP B N 1
ATOM 3286 C CA . ASP B 1 147 ? -36.531 -47.438 -11.836 1 89.94 147 ASP B CA 1
ATOM 3287 C C . ASP B 1 147 ? -37.062 -46.031 -12.117 1 89.94 147 ASP B C 1
ATOM 3289 O O . ASP B 1 147 ? -38.219 -45.875 -12.531 1 89.94 147 ASP B O 1
ATOM 3293 N N . GLU B 1 148 ? -36.219 -45.125 -11.922 1 90.88 148 GLU B N 1
ATOM 3294 C CA . GLU B 1 148 ? -36.594 -43.719 -12.148 1 90.88 148 GLU B CA 1
ATOM 3295 C C . GLU B 1 148 ? -36.188 -43.25 -13.539 1 90.88 148 GLU B C 1
ATOM 3297 O O . GLU B 1 148 ? -36.531 -42.156 -13.953 1 90.88 148 GLU B O 1
ATOM 3302 N N . GLY B 1 149 ? -35.562 -44.125 -14.281 1 88.88 149 GLY B N 1
ATOM 3303 C CA . GLY B 1 149 ? -35.094 -43.781 -15.617 1 88.88 149 GLY B CA 1
ATOM 3304 C C . GLY B 1 149 ? -33.969 -42.75 -15.625 1 88.88 149 GLY B C 1
ATOM 3305 O O . GLY B 1 149 ? -33.844 -41.969 -16.562 1 88.88 149 GLY B O 1
ATOM 3306 N N . ILE B 1 150 ? -33.281 -42.688 -14.477 1 93.06 150 ILE B N 1
ATOM 3307 C CA . ILE B 1 150 ? -32.281 -41.625 -14.414 1 93.06 150 ILE B CA 1
ATOM 3308 C C . ILE B 1 150 ? -30.938 -42.25 -13.992 1 93.06 150 ILE B C 1
ATOM 3310 O O . ILE B 1 150 ? -30.891 -43.312 -13.414 1 93.06 150 ILE B O 1
ATOM 3314 N N . LEU B 1 151 ? -29.891 -41.531 -14.477 1 93.38 151 LEU B N 1
ATOM 3315 C CA . LEU B 1 151 ? -28.531 -41.719 -13.977 1 93.38 151 LEU B CA 1
ATOM 3316 C C . LEU B 1 151 ? -28.016 -40.469 -13.281 1 93.38 151 LEU B C 1
ATOM 3318 O O . LEU B 1 151 ? -28.016 -39.375 -13.867 1 93.38 151 LEU B O 1
ATOM 3322 N N . ILE B 1 152 ? -27.609 -40.656 -12.055 1 95 152 ILE B N 1
ATOM 3323 C CA . ILE B 1 152 ? -27.031 -39.531 -11.336 1 95 152 ILE B CA 1
ATOM 3324 C C . ILE B 1 152 ? -25.516 -39.594 -11.445 1 95 152 ILE B C 1
ATOM 3326 O O . ILE B 1 152 ? -24.891 -40.531 -10.992 1 95 152 ILE B O 1
ATOM 3330 N N . ALA B 1 153 ? -24.984 -38.531 -12.078 1 95.81 153 ALA B N 1
ATOM 3331 C CA . ALA B 1 153 ? -23.531 -38.406 -12.148 1 95.81 153 ALA B CA 1
ATOM 3332 C C . ALA B 1 153 ? -23.047 -37.312 -11.203 1 95.81 153 ALA B C 1
ATOM 3334 O O . ALA B 1 153 ? -23.531 -36.156 -11.25 1 95.81 153 ALA B O 1
ATOM 3335 N N . ILE B 1 154 ? -22.156 -37.688 -10.352 1 97.31 154 ILE B N 1
ATOM 3336 C CA . ILE B 1 154 ? -21.531 -36.75 -9.445 1 97.31 154 ILE B CA 1
ATOM 3337 C C . ILE B 1 154 ? -20.094 -36.469 -9.883 1 97.31 154 ILE B C 1
ATOM 3339 O O . ILE B 1 154 ? -19.266 -37.375 -9.891 1 97.31 154 ILE B O 1
ATOM 3343 N N . CYS B 1 155 ? -19.844 -35.219 -10.273 1 98.25 155 CYS B N 1
ATOM 3344 C CA . CYS B 1 155 ? -18.5 -34.812 -10.711 1 98.25 155 CYS B CA 1
ATOM 3345 C C . CYS B 1 155 ? -17.859 -33.875 -9.703 1 98.25 155 CYS B C 1
ATOM 3347 O O . CYS B 1 155 ? -18.484 -32.906 -9.273 1 98.25 155 CYS B O 1
ATOM 3349 N N . SER B 1 156 ? -16.656 -34.156 -9.352 1 98.19 156 SER B N 1
ATOM 3350 C CA . SER B 1 156 ? -16 -33.344 -8.328 1 98.19 156 SER B CA 1
ATOM 3351 C C . SER B 1 156 ? -14.523 -33.156 -8.641 1 98.19 156 SER B C 1
ATOM 3353 O O . SER B 1 156 ? -13.906 -33.969 -9.305 1 98.19 156 SER B O 1
ATOM 3355 N N . ALA B 1 157 ? -14.039 -32 -8.234 1 98.19 157 ALA B N 1
ATOM 3356 C CA . ALA B 1 157 ? -12.625 -31.656 -8.359 1 98.19 157 ALA B CA 1
ATOM 3357 C C . ALA B 1 157 ? -12.219 -30.625 -7.32 1 98.19 157 ALA B C 1
ATOM 3359 O O . ALA B 1 157 ? -13.062 -29.891 -6.793 1 98.19 157 ALA B O 1
ATOM 3360 N N . THR B 1 158 ? -10.969 -30.641 -6.969 1 97.69 158 THR B N 1
ATOM 3361 C CA . THR B 1 158 ? -10.398 -29.719 -6 1 97.69 158 THR B CA 1
ATOM 3362 C C . THR B 1 158 ? -9.266 -28.906 -6.629 1 97.69 158 THR B C 1
ATOM 3364 O O . THR B 1 158 ? -8.461 -29.453 -7.398 1 97.69 158 THR B O 1
ATOM 3367 N N . GLY B 1 159 ? -9.328 -27.531 -6.289 1 97.69 159 GLY B N 1
ATOM 3368 C CA . GLY B 1 159 ? -8.227 -26.766 -6.84 1 97.69 159 GLY B CA 1
ATOM 3369 C C . GLY B 1 159 ? -8.203 -25.328 -6.348 1 97.69 159 GLY B C 1
ATOM 3370 O O . GLY B 1 159 ? -9.109 -24.891 -5.621 1 97.69 159 GLY B O 1
ATOM 3371 N N . LYS B 1 160 ? -7.164 -24.594 -6.719 1 97.19 160 LYS B N 1
ATOM 3372 C CA . LYS B 1 160 ? -6.98 -23.156 -6.559 1 97.19 160 LYS B CA 1
ATOM 3373 C C . LYS B 1 160 ? -6.586 -22.5 -7.883 1 97.19 160 LYS B C 1
ATOM 3375 O O . LYS B 1 160 ? -5.496 -22.75 -8.398 1 97.19 160 LYS B O 1
ATOM 3380 N N . PRO B 1 161 ? -7.305 -21.656 -8.453 1 96.62 161 PRO B N 1
ATOM 3381 C CA . PRO B 1 161 ? -8.656 -21.312 -8.008 1 96.62 161 PRO B CA 1
ATOM 3382 C C . PRO B 1 161 ? -9.648 -22.469 -8.172 1 96.62 161 PRO B C 1
ATOM 3384 O O . PRO B 1 161 ? -9.281 -23.531 -8.664 1 96.62 161 PRO B O 1
ATOM 3387 N N . ALA B 1 162 ? -10.812 -22.219 -7.738 1 97.69 162 ALA B N 1
ATOM 3388 C CA . ALA B 1 162 ? -11.844 -23.25 -7.832 1 97.69 162 ALA B CA 1
ATOM 3389 C C . ALA B 1 162 ? -12.086 -23.656 -9.281 1 97.69 162 ALA B C 1
ATOM 3391 O O . ALA B 1 162 ? -12.328 -22.812 -10.141 1 97.69 162 ALA B O 1
ATOM 3392 N N . PRO B 1 163 ? -12.031 -25.016 -9.523 1 97.75 163 PRO B N 1
ATOM 3393 C CA . PRO B 1 163 ? -12.266 -25.453 -10.906 1 97.75 163 PRO B CA 1
ATOM 3394 C C . PRO B 1 163 ? -13.719 -25.266 -11.344 1 97.75 163 PRO B C 1
ATOM 3396 O O . PRO B 1 163 ? -14.633 -25.297 -10.516 1 97.75 163 PRO B O 1
ATOM 3399 N N . HIS B 1 164 ? -13.844 -25.172 -12.633 1 98.06 164 HIS B N 1
ATOM 3400 C CA . HIS B 1 164 ? -15.172 -25.125 -13.227 1 98.06 164 HIS B CA 1
ATOM 3401 C C . HIS B 1 164 ? -15.531 -26.469 -13.867 1 98.06 164 HIS B C 1
ATOM 3403 O O . HIS B 1 164 ? -14.773 -26.984 -14.703 1 98.06 164 HIS B O 1
ATOM 3409 N N . ILE B 1 165 ? -16.641 -26.953 -13.469 1 98 165 ILE B N 1
ATOM 3410 C CA . ILE B 1 165 ? -17.078 -28.25 -13.992 1 98 165 ILE B CA 1
ATOM 3411 C C . ILE B 1 165 ? -18.375 -28.078 -14.781 1 98 165 ILE B C 1
ATOM 3413 O O . ILE B 1 165 ? -19.328 -27.469 -14.305 1 98 165 ILE B O 1
ATOM 3417 N N . ASN B 1 166 ? -18.328 -28.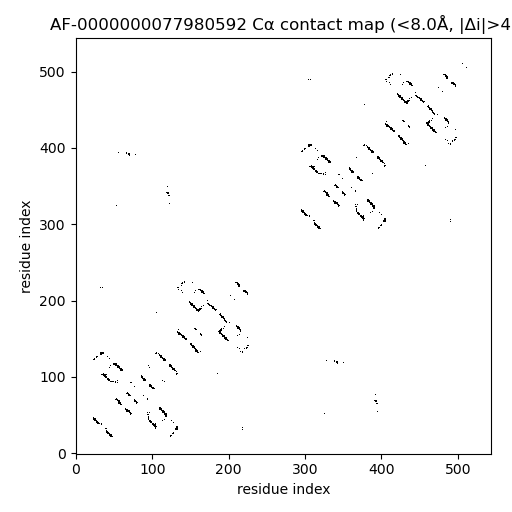641 -15.953 1 97.31 166 ASN B N 1
ATOM 3418 C CA . ASN B 1 166 ? -19.516 -28.609 -16.812 1 97.31 166 ASN B CA 1
ATOM 3419 C C . ASN B 1 166 ? -19.828 -30 -17.375 1 97.31 166 ASN B C 1
ATOM 3421 O O . ASN B 1 166 ? -18.953 -30.875 -17.422 1 97.31 166 ASN B O 1
ATOM 3425 N N . PHE B 1 167 ? -21.094 -30.109 -17.75 1 96.44 167 PHE B N 1
ATOM 3426 C CA . PHE B 1 167 ? -21.547 -31.328 -18.406 1 96.44 167 PHE B CA 1
ATOM 3427 C C . PHE B 1 167 ? -21.641 -31.125 -19.906 1 96.44 167 PHE B C 1
ATOM 3429 O O . PHE B 1 167 ? -22.078 -30.062 -20.375 1 96.44 167 PHE B O 1
ATOM 3436 N N . SER B 1 168 ? -21.188 -32.094 -20.625 1 94.94 168 SER B N 1
ATOM 3437 C CA . SER B 1 168 ? -21 -31.922 -22.062 1 94.94 168 SER B CA 1
ATOM 3438 C C . SER B 1 168 ? -22.328 -31.734 -22.781 1 94.94 168 SER B C 1
ATOM 3440 O O . SER B 1 168 ? -22.375 -31.078 -23.828 1 94.94 168 SER B O 1
ATOM 3442 N N . HIS B 1 169 ? -23.438 -32.375 -22.328 1 93.81 169 HIS B N 1
ATOM 3443 C CA . HIS B 1 169 ? -24.734 -32.344 -23 1 93.81 169 HIS B CA 1
ATOM 3444 C C . HIS B 1 169 ? -25.844 -31.953 -22.047 1 93.81 169 HIS B C 1
ATOM 3446 O O . HIS B 1 169 ? -26.578 -32.812 -21.562 1 93.81 169 HIS B O 1
ATOM 3452 N N . GLU B 1 170 ? -26 -30.75 -22.094 1 92.31 170 GLU B N 1
ATOM 3453 C CA . GLU B 1 170 ? -26.969 -30.234 -21.141 1 92.31 170 GLU B CA 1
ATOM 3454 C C . GLU B 1 170 ? -28.391 -30.641 -21.516 1 92.31 170 GLU B C 1
ATOM 3456 O O . GLU B 1 170 ? -29.281 -30.672 -20.656 1 92.31 170 GLU B O 1
ATOM 3461 N N . SER B 1 171 ? -28.562 -30.953 -22.703 1 92.19 171 SER B N 1
ATOM 3462 C CA . SER B 1 171 ? -29.891 -31.344 -23.172 1 92.19 171 SER B CA 1
ATOM 3463 C C . SER B 1 171 ? -30.344 -32.656 -22.516 1 92.19 171 SER B C 1
ATOM 3465 O O . SER B 1 171 ? -31.547 -32.938 -22.469 1 92.19 171 SER B O 1
ATOM 3467 N N . LEU B 1 172 ? -29.484 -33.375 -21.984 1 94.25 172 LEU B N 1
ATOM 3468 C CA . LEU B 1 172 ? -29.812 -34.656 -21.391 1 94.25 172 LEU B CA 1
ATOM 3469 C C . LEU B 1 172 ? -30.203 -34.5 -19.922 1 94.25 172 LEU B C 1
ATOM 3471 O O . LEU B 1 172 ? -30.688 -35.438 -19.297 1 94.25 172 LEU B O 1
ATOM 3475 N N . LEU B 1 173 ? -30.125 -33.281 -19.391 1 95.25 173 LEU B N 1
ATOM 3476 C CA . LEU B 1 173 ? -30.344 -33.094 -17.969 1 95.25 173 LEU B CA 1
ATOM 3477 C C . LEU B 1 173 ? -31.812 -32.875 -17.656 1 95.25 173 LEU B C 1
ATOM 3479 O O . LEU B 1 173 ? -32.5 -32.156 -18.391 1 95.25 173 LEU B O 1
ATOM 3483 N N . MET B 1 174 ? -32.188 -33.531 -16.547 1 93.62 174 MET B N 1
ATOM 3484 C CA . MET B 1 174 ? -33.562 -33.406 -16.125 1 93.62 174 MET B CA 1
ATOM 3485 C C . MET B 1 174 ? -33.812 -32.062 -15.438 1 93.62 174 MET B C 1
ATOM 3487 O O . MET B 1 174 ? -34.938 -31.531 -15.469 1 93.62 174 MET B O 1
ATOM 3491 N N . GLU B 1 175 ? -32.938 -31.594 -14.789 1 93.44 175 GLU B N 1
ATOM 3492 C CA . GLU B 1 175 ? -33 -30.328 -14.055 1 93.44 175 GLU B CA 1
ATOM 3493 C C . GLU B 1 175 ? -31.625 -29.656 -14.039 1 93.44 175 GLU B C 1
ATOM 3495 O O . GLU B 1 175 ? -30.641 -30.234 -14.469 1 93.44 175 GLU B O 1
ATOM 3500 N N . SER B 1 176 ? -31.703 -28.406 -13.625 1 94.69 176 SER B N 1
ATOM 3501 C CA . SER B 1 176 ? -30.438 -27.703 -13.484 1 94.69 176 SER B CA 1
ATOM 3502 C C . SER B 1 176 ? -29.531 -28.391 -12.477 1 94.69 176 SER B C 1
ATOM 3504 O O . SER B 1 176 ? -29.984 -28.859 -11.43 1 94.69 176 SER B O 1
ATOM 3506 N N . PRO B 1 177 ? -28.359 -28.406 -12.836 1 95.81 177 PRO B N 1
ATOM 3507 C CA . PRO B 1 177 ? -27.422 -29.109 -11.945 1 95.81 177 PRO B CA 1
ATOM 3508 C C . PRO B 1 177 ? -27.281 -28.422 -10.586 1 95.81 177 PRO B C 1
ATOM 3510 O O . PRO B 1 177 ? -27.375 -27.188 -10.5 1 95.81 177 PRO B O 1
ATOM 3513 N N . LYS B 1 178 ? -27.016 -29.172 -9.586 1 96 178 LYS B N 1
ATOM 3514 C CA . LYS B 1 178 ? -26.672 -28.656 -8.258 1 96 178 LYS B CA 1
ATOM 3515 C C . LYS B 1 178 ? -25.172 -28.562 -8.07 1 96 178 LYS B C 1
ATOM 3517 O O . LYS B 1 178 ? -24.438 -29.453 -8.508 1 96 178 LYS B O 1
ATOM 3522 N N . GLU B 1 179 ? -24.75 -27.422 -7.43 1 97.06 179 GLU B N 1
ATOM 3523 C CA . GLU B 1 179 ? -23.328 -27.219 -7.203 1 97.06 179 GLU B CA 1
ATOM 3524 C C . GLU B 1 179 ? -23.047 -26.922 -5.734 1 97.06 179 GLU B C 1
ATOM 3526 O O . GLU B 1 179 ? -23.766 -26.172 -5.094 1 97.06 179 GLU B O 1
ATOM 3531 N N . HIS B 1 180 ? -22.031 -27.594 -5.223 1 97.5 180 HIS B N 1
ATOM 3532 C CA . HIS B 1 180 ? -21.531 -27.297 -3.887 1 97.5 180 HIS B CA 1
ATOM 3533 C C . HIS B 1 180 ? -20.047 -26.953 -3.922 1 97.5 180 HIS B C 1
ATOM 3535 O O . HIS B 1 180 ? -19.234 -27.719 -4.473 1 97.5 180 HIS B O 1
ATOM 3541 N N . ILE B 1 181 ? -19.719 -25.797 -3.324 1 97.31 181 ILE B N 1
ATOM 3542 C CA . ILE B 1 181 ? -18.312 -25.359 -3.281 1 97.31 181 ILE B CA 1
ATOM 3543 C C . ILE B 1 181 ? -17.859 -25.219 -1.83 1 97.31 181 ILE B C 1
ATOM 3545 O O . ILE B 1 181 ? -18.422 -24.438 -1.071 1 97.31 181 ILE B O 1
ATOM 3549 N N . ASP B 1 182 ? -16.922 -26 -1.412 1 96.5 182 ASP B N 1
ATOM 3550 C CA . ASP B 1 182 ? -16.281 -25.891 -0.107 1 96.5 182 ASP B CA 1
ATOM 3551 C C . ASP B 1 182 ? -14.922 -25.203 -0.224 1 96.5 182 ASP B C 1
ATOM 3553 O O . ASP B 1 182 ? -13.945 -25.844 -0.634 1 96.5 182 ASP B O 1
ATOM 3557 N N . GLU B 1 183 ? -14.875 -23.922 0.249 1 94.06 183 GLU B N 1
ATOM 3558 C CA . GLU B 1 183 ? -13.656 -23.141 0.079 1 94.06 183 GLU B CA 1
ATOM 3559 C C . GLU B 1 183 ? -12.875 -23.047 1.387 1 94.06 183 GLU B C 1
ATOM 3561 O O . GLU B 1 183 ? -13.438 -22.703 2.428 1 94.06 183 GLU B O 1
ATOM 3566 N N . ASN B 1 184 ? -11.695 -23.297 1.307 1 92.19 184 ASN B N 1
ATOM 3567 C CA . ASN B 1 184 ? -10.797 -23.203 2.449 1 92.19 184 ASN B CA 1
ATOM 3568 C C . ASN B 1 184 ? -10.086 -21.844 2.49 1 92.19 184 ASN B C 1
ATOM 3570 O O . ASN B 1 184 ? -10.039 -21.141 1.484 1 92.19 184 ASN B O 1
ATOM 3574 N N . PRO B 1 185 ? -9.492 -21.422 3.654 1 89.81 185 PRO B N 1
ATOM 3575 C CA . PRO B 1 185 ? -8.805 -20.141 3.785 1 89.81 185 PRO B CA 1
ATOM 3576 C C . PRO B 1 185 ? -7.59 -20.016 2.869 1 89.81 185 PRO B C 1
ATOM 3578 O O . PRO B 1 185 ? -7.191 -18.906 2.506 1 89.81 185 PRO B O 1
ATOM 3581 N N . ASP B 1 186 ? -7.078 -21.156 2.49 1 88.75 186 ASP B N 1
ATOM 3582 C CA . ASP B 1 186 ? -5.879 -21.125 1.664 1 88.75 186 ASP B CA 1
ATOM 3583 C C . ASP B 1 186 ? -6.23 -20.906 0.193 1 88.75 186 ASP B C 1
ATOM 3585 O O . ASP B 1 186 ? -5.34 -20.797 -0.652 1 88.75 186 ASP B O 1
ATOM 3589 N N . GLY B 1 187 ? -7.434 -20.891 -0.065 1 92.06 187 GLY B N 1
ATOM 3590 C CA . GLY B 1 187 ? -7.875 -20.625 -1.426 1 92.06 187 GLY B CA 1
ATOM 3591 C C . GLY B 1 187 ? -8.25 -21.875 -2.182 1 92.06 187 GLY B C 1
ATOM 3592 O O . GLY B 1 187 ? -8.797 -21.812 -3.287 1 92.06 187 GLY B O 1
ATOM 3593 N N . ILE B 1 188 ? -7.949 -23 -1.539 1 95.19 188 ILE B N 1
ATOM 3594 C CA . ILE B 1 188 ? -8.312 -24.281 -2.16 1 95.19 188 ILE B CA 1
ATOM 3595 C C . ILE B 1 188 ? -9.812 -24.516 -1.999 1 95.19 188 ILE B C 1
ATOM 3597 O O . ILE B 1 188 ? -10.359 -24.359 -0.904 1 95.19 188 ILE B O 1
ATOM 3601 N N . ALA B 1 189 ? -10.383 -24.938 -3.107 1 97.69 189 ALA B N 1
ATOM 3602 C CA . ALA B 1 189 ? -11.82 -25.156 -3.08 1 97.69 189 ALA B CA 1
ATOM 3603 C C . ALA B 1 189 ? -12.172 -26.516 -3.674 1 97.69 189 ALA B C 1
ATOM 3605 O O . ALA B 1 189 ? -11.578 -26.953 -4.664 1 97.69 189 ALA B O 1
ATOM 3606 N N . ASN B 1 190 ? -13.125 -27.188 -2.988 1 97.81 190 ASN B N 1
ATOM 3607 C CA . ASN B 1 190 ? -13.711 -28.406 -3.52 1 97.81 190 ASN B CA 1
ATOM 3608 C C . ASN B 1 190 ? -15.047 -28.141 -4.211 1 97.81 190 ASN B C 1
ATOM 3610 O O . ASN B 1 190 ? -15.969 -27.594 -3.598 1 97.81 190 ASN B O 1
ATOM 3614 N N . VAL B 1 191 ? -15.086 -28.531 -5.402 1 98.44 191 VAL B N 1
ATOM 3615 C CA . VAL B 1 191 ? -16.312 -28.297 -6.168 1 98.44 191 VAL B CA 1
ATOM 3616 C C . VAL B 1 191 ? -16.969 -29.641 -6.492 1 98.44 191 VAL B C 1
ATOM 3618 O O . VAL B 1 191 ? -16.312 -30.562 -6.992 1 98.44 191 VAL B O 1
ATOM 3621 N N . THR B 1 192 ? -18.188 -29.734 -6.168 1 98.25 192 THR B N 1
ATOM 3622 C CA . THR B 1 192 ? -19 -30.922 -6.488 1 98.25 192 THR B CA 1
ATOM 3623 C C . THR B 1 192 ? -20.25 -30.531 -7.246 1 98.25 192 THR B C 1
ATOM 3625 O O . THR B 1 192 ? -20.984 -29.609 -6.836 1 98.25 192 THR B O 1
ATOM 3628 N N . LYS B 1 193 ? -20.5 -31.203 -8.297 1 97.94 193 LYS B N 1
ATOM 3629 C CA . LYS B 1 193 ? -21.719 -30.969 -9.086 1 97.94 193 LYS B CA 1
ATOM 3630 C C . LYS B 1 193 ? -22.5 -32.25 -9.297 1 97.94 193 LYS B C 1
ATOM 3632 O O . LYS B 1 193 ? -21.906 -33.312 -9.531 1 97.94 193 LYS B O 1
ATOM 3637 N N . TRP B 1 194 ? -23.766 -32.094 -9.266 1 96.94 194 TRP B N 1
ATOM 3638 C CA . TRP B 1 194 ? -24.688 -33.219 -9.477 1 96.94 194 TRP B CA 1
ATOM 3639 C C . TRP B 1 194 ? -25.453 -33.062 -10.789 1 96.94 194 TRP B C 1
ATOM 3641 O O . TRP B 1 194 ? -26.094 -32.031 -11.008 1 96.94 194 TRP B O 1
ATOM 3651 N N . TYR B 1 195 ? -25.375 -34.125 -11.531 1 96.5 195 TYR B N 1
ATOM 3652 C CA . TYR B 1 195 ? -26.094 -34.125 -12.797 1 96.5 195 TYR B CA 1
ATOM 3653 C C . TYR B 1 195 ? -27.109 -35.25 -12.859 1 96.5 195 TYR B C 1
ATOM 3655 O O . TYR B 1 195 ? -26.719 -36.438 -12.773 1 96.5 195 TYR B O 1
ATOM 3663 N N . ASN B 1 196 ? -28.328 -34.844 -13.023 1 95.88 196 ASN B N 1
ATOM 3664 C CA . ASN B 1 196 ? -29.391 -35.844 -13.25 1 95.88 196 ASN B CA 1
ATOM 3665 C C . ASN B 1 196 ? -29.641 -36.062 -14.734 1 95.88 196 ASN B C 1
ATOM 3667 O O . ASN B 1 196 ? -30.281 -35.25 -15.391 1 95.88 196 ASN B O 1
ATOM 3671 N N . ILE B 1 197 ? -29.25 -37.25 -15.172 1 95 197 ILE B N 1
ATOM 3672 C CA . ILE B 1 197 ? -29.281 -37.531 -16.594 1 95 197 ILE B CA 1
ATOM 3673 C C . ILE B 1 197 ? -30.469 -38.438 -16.938 1 95 197 ILE B C 1
ATOM 3675 O O . ILE B 1 197 ? -30.688 -39.438 -16.297 1 95 197 ILE B O 1
ATOM 3679 N N . SER B 1 198 ? -31.109 -38.062 -18 1 93.62 198 SER B N 1
ATOM 3680 C CA . SER B 1 198 ? -32.25 -38.844 -18.484 1 93.62 198 SER B CA 1
ATOM 3681 C C . SER B 1 198 ? -31.766 -40 -19.391 1 93.62 198 SER B C 1
ATOM 3683 O O . SER B 1 198 ? -31.203 -39.75 -20.453 1 93.62 198 SER B O 1
ATOM 3685 N N . LEU B 1 199 ? -32.156 -41.156 -18.953 1 89.81 199 LEU B N 1
ATOM 3686 C CA . LEU B 1 199 ? -31.797 -42.312 -19.781 1 89.81 199 LEU B CA 1
ATOM 3687 C C . LEU B 1 199 ? -32.625 -42.375 -21.047 1 89.81 199 LEU B C 1
ATOM 3689 O O . LEU B 1 199 ? -32.156 -42.781 -22.109 1 89.81 199 LEU B O 1
ATOM 3693 N N . GLU B 1 200 ? -33.781 -41.969 -20.938 1 91 200 GLU B N 1
ATOM 3694 C CA . GLU B 1 200 ? -34.656 -41.875 -22.094 1 91 200 GLU B CA 1
ATOM 3695 C C . GLU B 1 200 ? -34.094 -40.906 -23.141 1 91 200 GLU B C 1
ATOM 3697 O O . GLU B 1 200 ? -34.062 -41.25 -24.328 1 91 200 GLU B O 1
ATOM 3702 N N . ALA B 1 201 ? -33.719 -39.781 -22.609 1 92.06 201 ALA B N 1
ATOM 3703 C CA . ALA B 1 201 ? -33.156 -38.781 -23.516 1 92.06 201 ALA B CA 1
ATOM 3704 C C . ALA B 1 201 ? -31.891 -39.281 -24.172 1 92.06 201 ALA B C 1
ATOM 3706 O O . ALA B 1 201 ? -31.656 -39.031 -25.359 1 92.06 201 ALA B O 1
ATOM 3707 N N . MET B 1 202 ? -31.156 -39.969 -23.469 1 89.69 202 MET B N 1
ATOM 3708 C CA . MET B 1 202 ? -29.906 -40.531 -24 1 89.69 202 MET B CA 1
ATOM 3709 C C . MET B 1 202 ? -30.188 -41.5 -25.156 1 89.69 202 MET B C 1
ATOM 3711 O O . MET B 1 202 ? -29.5 -41.438 -26.172 1 89.69 202 MET B O 1
ATOM 3715 N N . ARG B 1 203 ? -31.156 -42.312 -25.016 1 88.31 203 ARG B N 1
ATOM 3716 C CA . ARG B 1 203 ? -31.516 -43.281 -26.047 1 88.31 203 ARG B CA 1
ATOM 3717 C C . ARG B 1 203 ? -32.125 -42.562 -27.25 1 88.31 203 ARG B C 1
ATOM 3719 O O . ARG B 1 203 ? -31.734 -42.844 -28.391 1 88.31 203 ARG B O 1
ATOM 3726 N N . SER B 1 204 ? -32.969 -41.688 -26.984 1 90.94 204 SER B N 1
ATOM 3727 C CA . SER B 1 204 ? -33.656 -41 -28.062 1 90.94 204 SER B CA 1
ATOM 3728 C C . SER B 1 204 ? -32.719 -40.188 -28.906 1 90.94 204 SER B C 1
ATOM 3730 O O . SER B 1 204 ? -32.812 -40.156 -30.141 1 90.94 204 SER B O 1
ATOM 3732 N N . LEU B 1 205 ? -31.75 -39.625 -28.266 1 92.31 205 LEU B N 1
ATOM 3733 C CA . LEU B 1 205 ? -30.844 -38.719 -28.969 1 92.31 205 LEU B CA 1
ATOM 3734 C C . LEU B 1 205 ? -29.578 -39.469 -29.375 1 92.31 205 LEU B C 1
ATOM 3736 O O . LEU B 1 205 ? -28.719 -38.906 -30.078 1 92.31 205 LEU B O 1
ATOM 3740 N N . LYS B 1 206 ? -29.359 -40.625 -29.031 1 88.62 206 LYS B N 1
ATOM 3741 C CA . LYS B 1 206 ? -28.219 -41.469 -29.344 1 88.62 206 LYS B CA 1
ATOM 3742 C C . LYS B 1 206 ? -26.922 -40.812 -28.875 1 88.62 206 LYS B C 1
ATOM 3744 O O . LYS B 1 206 ? -25.938 -40.75 -29.625 1 88.62 206 LYS B O 1
ATOM 3749 N N . LEU B 1 207 ? -27.047 -40.219 -27.766 1 88.62 207 LEU B N 1
ATOM 3750 C CA . LEU B 1 207 ? -25.875 -39.594 -27.141 1 88.62 207 LEU B CA 1
ATOM 3751 C C . LEU B 1 207 ? -25.328 -40.5 -26.031 1 88.62 207 LEU B C 1
ATOM 3753 O O . LEU B 1 207 ? -25.781 -40.438 -24.891 1 88.62 207 LEU B O 1
ATOM 3757 N N . TRP B 1 208 ? -24.312 -41.219 -26.391 1 84.69 208 TRP B N 1
ATOM 3758 C CA . TRP B 1 208 ? -23.781 -42.156 -25.438 1 84.69 208 TRP B CA 1
ATOM 3759 C C . TRP B 1 208 ? -22.438 -41.688 -24.891 1 84.69 208 TRP B C 1
ATOM 3761 O O . TRP B 1 208 ? -21.969 -42.188 -23.844 1 84.69 208 TRP B O 1
ATOM 3771 N N . ASN B 1 209 ? -21.922 -40.781 -25.656 1 88.69 209 ASN B N 1
ATOM 3772 C CA . ASN B 1 209 ? -20.609 -40.312 -25.234 1 88.69 209 ASN B CA 1
ATOM 3773 C C . ASN B 1 209 ? -20.703 -38.969 -24.516 1 88.69 209 ASN B C 1
ATOM 3775 O O . ASN B 1 209 ? -20.422 -37.906 -25.109 1 88.69 209 ASN B O 1
ATOM 3779 N N . VAL B 1 210 ? -21.109 -39.031 -23.219 1 93.94 210 VAL B N 1
ATOM 3780 C CA . VAL B 1 210 ? -21.219 -37.812 -22.438 1 93.94 210 VAL B CA 1
ATOM 3781 C C . VAL B 1 210 ? -20.047 -37.719 -21.453 1 93.94 210 VAL B C 1
ATOM 3783 O O . VAL B 1 210 ? -19.422 -38.719 -21.125 1 93.94 210 VAL B O 1
ATOM 3786 N N . SER B 1 211 ? -19.734 -36.469 -21.078 1 96.12 211 SER B N 1
ATOM 3787 C CA . SER B 1 211 ? -18.578 -36.281 -20.219 1 96.12 211 SER B CA 1
ATOM 3788 C C . SER B 1 211 ? -18.781 -35.125 -19.234 1 96.12 211 SER B C 1
ATOM 3790 O O . SER B 1 211 ? -19.625 -34.25 -19.469 1 96.12 211 SER B O 1
ATOM 3792 N N . CYS B 1 212 ? -18.141 -35.25 -18.125 1 97.25 212 CYS B N 1
ATOM 3793 C CA . CYS B 1 212 ? -17.875 -34.094 -17.297 1 97.25 212 CYS B CA 1
ATOM 3794 C C . CYS B 1 212 ? -16.594 -33.406 -17.719 1 97.25 212 CYS B C 1
ATOM 3796 O O . CYS B 1 212 ? -15.555 -34.031 -17.875 1 97.25 212 CYS B O 1
ATOM 3798 N N . ASP B 1 213 ? -16.703 -32.125 -17.891 1 98 213 ASP B N 1
ATOM 3799 C CA . ASP B 1 213 ? -15.562 -31.328 -18.344 1 98 213 ASP B CA 1
ATOM 3800 C C . ASP B 1 213 ? -15.117 -30.344 -17.266 1 98 213 ASP B C 1
ATOM 3802 O O . ASP B 1 213 ? -15.914 -29.547 -16.781 1 98 213 ASP B O 1
ATOM 3806 N N . MET B 1 214 ? -13.836 -30.406 -16.953 1 98 214 MET B N 1
ATOM 3807 C CA . MET B 1 214 ? -13.258 -29.484 -15.969 1 98 214 MET B CA 1
ATOM 3808 C C . MET B 1 214 ? -12.391 -28.438 -16.656 1 98 214 MET B C 1
ATOM 3810 O O . MET B 1 214 ? -11.539 -28.781 -17.484 1 98 214 MET B O 1
ATOM 3814 N N . ASP B 1 215 ? -12.68 -27.234 -16.312 1 97.75 215 ASP B N 1
ATOM 3815 C CA . ASP B 1 215 ? -11.883 -26.125 -16.812 1 97.75 215 ASP B CA 1
ATOM 3816 C C . ASP B 1 215 ? -11.117 -25.453 -15.672 1 97.75 215 ASP B C 1
ATOM 3818 O O . ASP B 1 215 ? -11.719 -25.016 -14.688 1 97.75 215 ASP B O 1
ATOM 3822 N N . HIS B 1 216 ? -9.82 -25.406 -15.828 1 97.25 216 HIS B N 1
ATOM 3823 C CA . HIS B 1 216 ? -8.898 -24.766 -14.898 1 97.25 216 HIS B CA 1
ATOM 3824 C C . HIS B 1 216 ? -7.723 -24.141 -15.633 1 97.25 216 HIS B C 1
ATOM 3826 O O . HIS B 1 216 ? -7.285 -24.656 -16.656 1 97.25 216 HIS B O 1
ATOM 3832 N N . PRO B 1 217 ? -7.148 -22.984 -15.094 1 95.69 217 PRO B N 1
ATOM 3833 C CA . PRO B 1 217 ? -6.043 -22.328 -15.789 1 95.69 217 PRO B CA 1
ATOM 3834 C C . PRO B 1 217 ? -4.848 -23.25 -16.016 1 95.69 217 PRO B C 1
ATOM 3836 O O . PRO B 1 217 ? -4.129 -23.109 -17 1 95.69 217 PRO B O 1
ATOM 3839 N N . LEU B 1 218 ? -4.656 -24.203 -15.172 1 95.5 218 LEU B N 1
ATOM 3840 C CA . LEU B 1 218 ? -3.518 -25.109 -15.305 1 95.5 218 LEU B CA 1
ATOM 3841 C C . LEU B 1 218 ? -3.801 -26.203 -16.328 1 95.5 218 LEU B C 1
ATOM 3843 O O . LEU B 1 218 ? -2.887 -26.672 -17.016 1 95.5 218 LEU B O 1
ATOM 3847 N N . LYS B 1 219 ? -5.059 -26.641 -16.328 1 94.12 219 LYS B N 1
ATOM 3848 C CA . LYS B 1 219 ? -5.375 -27.734 -17.234 1 94.12 219 LYS B CA 1
ATOM 3849 C C . LYS B 1 219 ? -6.879 -27.844 -17.469 1 94.12 219 LYS B C 1
ATOM 3851 O O . LYS B 1 219 ? -7.672 -27.422 -16.625 1 94.12 219 LYS B O 1
ATOM 3856 N N . LYS B 1 220 ? -7.18 -28.438 -18.594 1 96.62 220 LYS B N 1
ATOM 3857 C CA . LYS B 1 220 ? -8.539 -28.844 -18.938 1 96.62 220 LYS B CA 1
ATOM 3858 C C . LYS B 1 220 ? -8.656 -30.359 -19.031 1 96.62 220 LYS B C 1
ATOM 3860 O O . LYS B 1 220 ? -7.789 -31.031 -19.594 1 96.62 220 LYS B O 1
ATOM 3865 N N . ILE B 1 221 ? -9.711 -30.859 -18.391 1 96.81 221 ILE B N 1
ATOM 3866 C CA . ILE B 1 221 ? -9.875 -32.312 -18.375 1 96.81 221 ILE B CA 1
ATOM 3867 C C . ILE B 1 221 ? -11.297 -32.656 -18.797 1 96.81 221 ILE B C 1
ATOM 3869 O O . ILE B 1 221 ? -12.266 -32.062 -18.328 1 96.81 221 ILE B O 1
ATOM 3873 N N . LYS B 1 222 ? -11.359 -33.625 -19.656 1 96.31 222 LYS B N 1
ATOM 3874 C CA . LYS B 1 222 ? -12.633 -34.25 -20.047 1 96.31 222 LYS B CA 1
ATOM 3875 C C . LYS B 1 222 ? -12.695 -35.719 -19.625 1 96.31 222 LYS B C 1
ATOM 3877 O O . LYS B 1 222 ? -11.828 -36.5 -19.984 1 96.31 222 LYS B O 1
ATOM 3882 N N . LYS B 1 223 ? -13.664 -36.031 -18.844 1 96.38 223 LYS B N 1
ATOM 3883 C CA . LYS B 1 223 ? -13.828 -37.406 -18.406 1 96.38 223 LYS B CA 1
ATOM 3884 C C . LYS B 1 223 ? -15.211 -37.938 -18.766 1 96.38 223 LYS B C 1
ATOM 3886 O O . LYS B 1 223 ? -16.219 -37.344 -18.438 1 96.38 223 LYS B O 1
ATOM 3891 N N . HIS B 1 224 ? -15.281 -39.125 -19.297 1 94.75 224 HIS B N 1
ATOM 3892 C CA . HIS B 1 224 ? -16.531 -39.688 -19.766 1 94.75 224 HIS B CA 1
ATOM 3893 C C . HIS B 1 224 ? -17.297 -40.375 -18.641 1 94.75 224 HIS B C 1
ATOM 3895 O O . HIS B 1 224 ? -16.703 -41 -17.781 1 94.75 224 HIS B O 1
ATOM 3901 N N . VAL B 1 225 ? -18.547 -40.188 -18.75 1 91.25 225 VAL B N 1
ATOM 3902 C CA . VAL B 1 225 ? -19.438 -40.875 -17.812 1 91.25 225 VAL B CA 1
ATOM 3903 C C . VAL B 1 225 ? -19.703 -42.281 -18.281 1 91.25 225 VAL B C 1
ATOM 3905 O O . VAL B 1 225 ? -19.938 -42.531 -19.469 1 91.25 225 VAL B O 1
ATOM 3908 N N . CYS B 1 226 ? -19.562 -43.312 -17.359 1 79.12 226 CYS B N 1
ATOM 3909 C CA . CYS B 1 226 ? -19.781 -44.719 -17.734 1 79.12 226 CYS B CA 1
ATOM 3910 C C . CYS B 1 226 ? -21.219 -45.125 -17.484 1 79.12 226 CYS B C 1
ATOM 3912 O O . CYS B 1 226 ? -21.797 -44.812 -16.453 1 79.12 226 CYS B O 1
ATOM 3914 N N . PHE B 1 227 ? -21.812 -45.625 -18.484 1 77.06 227 PHE B N 1
ATOM 3915 C CA . PHE B 1 227 ? -23.172 -46.125 -18.391 1 77.06 227 PHE B CA 1
ATOM 3916 C C . PHE B 1 227 ? -23.203 -47.625 -18.203 1 77.06 227 PHE B C 1
ATOM 3918 O O . PHE B 1 227 ? -22.344 -48.344 -18.719 1 77.06 227 PHE B O 1
ATOM 3925 N N . PRO B 1 228 ? -23.922 -48.25 -17.25 1 62.22 228 PRO B N 1
ATOM 3926 C CA . PRO B 1 228 ? -24.031 -49.719 -17.156 1 62.22 228 PRO B CA 1
ATOM 3927 C C . PRO B 1 228 ? -24.344 -50.375 -18.5 1 62.22 228 PRO B C 1
ATOM 3929 O O . PRO B 1 228 ? -25 -49.75 -19.359 1 62.22 228 PRO B O 1
ATOM 3932 N N . GLN B 1 229 ? -23.5 -51.312 -18.969 1 57.12 229 GLN B N 1
ATOM 3933 C CA . GLN B 1 229 ? -23.5 -52.094 -20.188 1 57.12 229 GLN B CA 1
ATOM 3934 C C . GLN B 1 229 ? -24.922 -52.375 -20.656 1 57.12 229 GLN B C 1
ATOM 3936 O O . GLN B 1 229 ? -25.188 -52.438 -21.859 1 57.12 229 GLN B O 1
ATOM 3941 N N . GLU B 1 230 ? -25.797 -52.688 -19.797 1 53.97 230 GLU B N 1
ATOM 3942 C CA . GLU B 1 230 ? -27.031 -53.188 -20.375 1 53.97 230 GLU B CA 1
ATOM 3943 C C . GLU B 1 230 ? -27.703 -52.156 -21.266 1 53.97 230 GLU B C 1
ATOM 3945 O O . GLU B 1 230 ? -28.609 -52.438 -22.031 1 53.97 230 GLU B O 1
ATOM 3950 N N . SER B 1 231 ? -27.344 -51.031 -21.141 1 51.78 231 SER B N 1
ATOM 3951 C CA . SER B 1 231 ? -28.141 -49.969 -21.766 1 51.78 231 SER B CA 1
ATOM 3952 C C . SER B 1 231 ? -27.641 -49.688 -23.172 1 51.78 231 SER B C 1
ATOM 3954 O O . SER B 1 231 ? -28.172 -48.781 -23.844 1 51.78 231 SER B O 1
ATOM 3956 N N . LYS B 1 232 ? -26.406 -50.125 -23.562 1 50.44 232 LYS B N 1
ATOM 3957 C CA . LYS B 1 232 ? -26.062 -50.031 -24.984 1 50.44 232 LYS B CA 1
ATOM 3958 C C . LYS B 1 232 ? -26.938 -50.969 -25.812 1 50.44 232 LYS B C 1
ATOM 3960 O O . LYS B 1 232 ? -27.125 -52.125 -25.469 1 50.44 232 LYS B O 1
ATOM 3965 N N . PRO B 1 233 ? -27.859 -50.5 -26.672 1 46.16 233 PRO B N 1
ATOM 3966 C CA . PRO B 1 233 ? -28.562 -51.5 -27.5 1 46.16 233 PRO B CA 1
ATOM 3967 C C . PRO B 1 233 ? -27.609 -52.562 -28.078 1 46.16 233 PRO B C 1
ATOM 3969 O O . PRO B 1 233 ? -26.484 -52.219 -28.453 1 46.16 233 PRO B O 1
ATOM 3972 N N . ILE B 1 234 ? -27.625 -53.844 -27.672 1 42.66 234 ILE B N 1
ATOM 3973 C CA . ILE B 1 234 ? -27.078 -54.938 -28.453 1 42.66 234 ILE B CA 1
ATOM 3974 C C . ILE B 1 234 ? -27.125 -54.594 -29.938 1 42.66 234 ILE B C 1
ATOM 3976 O O . ILE B 1 234 ? -28.188 -54.25 -30.469 1 42.66 234 ILE B O 1
ATOM 3980 N N . SER B 1 235 ? -26.062 -54.219 -30.594 1 44.91 235 SER B N 1
ATOM 3981 C CA . SER B 1 235 ? -26.094 -53.969 -32.031 1 44.91 235 SER B CA 1
ATOM 3982 C C . SER B 1 235 ? -27.094 -54.875 -32.75 1 44.91 235 SER B C 1
ATOM 3984 O O . SER B 1 235 ? -27.078 -56.094 -32.531 1 44.91 235 SER B O 1
ATOM 3986 N N . TYR B 1 236 ? -28.234 -54.375 -33.156 1 43 236 TYR B N 1
ATOM 3987 C CA . TYR B 1 236 ? -29.172 -55.031 -34.062 1 43 236 TYR B CA 1
ATOM 3988 C C . TYR B 1 236 ? -28.438 -55.938 -35.031 1 43 236 TYR B C 1
ATOM 3990 O O . TYR B 1 236 ? -28.969 -56.969 -35.469 1 43 236 TYR B O 1
ATOM 3998 N N . TYR B 1 237 ? -27.156 -55.688 -35.344 1 46.41 237 TYR B N 1
ATOM 3999 C CA . TYR B 1 237 ? -26.422 -56.5 -36.312 1 46.41 237 TYR B CA 1
ATOM 4000 C C . TYR B 1 237 ? -26.109 -57.875 -35.781 1 46.41 237 TYR B C 1
ATOM 4002 O O . TYR B 1 237 ? -26.078 -58.844 -36.531 1 46.41 237 TYR B O 1
ATOM 4010 N N . SER B 1 238 ? -25.984 -57.969 -34.469 1 49.69 238 SER B N 1
ATOM 4011 C CA . SER B 1 238 ? -25.688 -59.312 -33.938 1 49.69 238 SER B CA 1
ATOM 4012 C C . SER B 1 238 ? -26.938 -60.156 -33.875 1 49.69 238 SER B C 1
ATOM 4014 O O . SER B 1 238 ? -26.875 -61.375 -34.094 1 49.69 238 SER B O 1
ATOM 4016 N N . SER B 1 239 ? -28.094 -59.5 -33.625 1 51 239 SER B N 1
ATOM 4017 C CA . SER B 1 239 ? -29.344 -60.219 -33.625 1 51 239 SER B CA 1
ATOM 4018 C C . SER B 1 239 ? -29.703 -60.656 -35.062 1 51 239 SER B C 1
ATOM 4020 O O . SER B 1 239 ? -30.266 -61.75 -35.25 1 51 239 SER B O 1
ATOM 4022 N N . LEU B 1 240 ? -29.312 -59.844 -36.031 1 54.56 240 LEU B N 1
ATOM 4023 C CA . LEU B 1 240 ? -29.578 -60.188 -37.406 1 54.56 240 LEU B CA 1
ATOM 4024 C C . LEU B 1 240 ? -28.703 -61.375 -37.844 1 54.56 240 LEU B C 1
ATOM 4026 O O . LEU B 1 240 ? -29.141 -62.219 -38.625 1 54.56 240 LEU B O 1
ATOM 4030 N N . ARG B 1 241 ? -27.5 -61.562 -37.281 1 53.41 241 ARG B N 1
ATOM 4031 C CA . ARG B 1 241 ? -26.625 -62.688 -37.594 1 53.41 241 ARG B CA 1
ATOM 4032 C C . ARG B 1 241 ? -27.172 -64 -37.031 1 53.41 241 ARG B C 1
ATOM 4034 O O . ARG B 1 241 ? -27.125 -65.062 -37.688 1 53.41 241 ARG B O 1
ATOM 4041 N N . VAL B 1 242 ? -27.812 -63.906 -35.844 1 55.41 242 VAL B N 1
ATOM 4042 C CA . VAL B 1 242 ? -28.391 -65.125 -35.25 1 55.41 242 VAL B CA 1
ATOM 4043 C C . VAL B 1 242 ? -29.625 -65.5 -36.031 1 55.41 242 VAL B C 1
ATOM 4045 O O . VAL B 1 242 ? -29.844 -66.688 -36.25 1 55.41 242 VAL B O 1
ATOM 4048 N N . HIS B 1 243 ? -30.391 -64.5 -36.594 1 58.56 243 HIS B N 1
ATOM 4049 C CA . HIS B 1 243 ? -31.562 -64.812 -37.375 1 58.56 243 HIS B CA 1
ATOM 4050 C C . HIS B 1 243 ? -31.172 -65.438 -38.719 1 58.56 243 HIS B C 1
ATOM 4052 O O . HIS B 1 243 ? -31.844 -66.312 -39.219 1 58.56 243 HIS B O 1
ATOM 4058 N N . LYS B 1 244 ? -29.969 -65.125 -39.375 1 60.59 244 LYS B N 1
ATOM 4059 C CA . LYS B 1 244 ? -29.516 -65.688 -40.625 1 60.59 244 LYS B CA 1
ATOM 4060 C C . LYS B 1 244 ? -29.094 -67.125 -40.438 1 60.59 244 LYS B C 1
ATOM 4062 O O . LYS B 1 244 ? -29.422 -68 -41.281 1 60.59 244 LYS B O 1
ATOM 4067 N N . TYR B 1 245 ? -28.453 -67.438 -39.25 1 62.44 245 TYR B N 1
ATOM 4068 C CA . TYR B 1 245 ? -28.031 -68.812 -38.969 1 62.44 245 TYR B CA 1
ATOM 4069 C C . TYR B 1 245 ? -29.219 -69.688 -38.656 1 62.44 245 TYR B C 1
ATOM 4071 O O . TYR B 1 245 ? -29.266 -70.812 -39.062 1 62.44 245 TYR B O 1
ATOM 4079 N N . LEU B 1 246 ? -30.297 -69.062 -38 1 63.66 246 LEU B N 1
ATOM 4080 C CA . LEU B 1 246 ? -31.516 -69.812 -37.688 1 63.66 246 LEU B CA 1
ATOM 4081 C C . LEU B 1 246 ? -32.312 -70.125 -38.938 1 63.66 246 LEU B C 1
ATOM 4083 O O . LEU B 1 246 ? -32.812 -71.188 -39.156 1 63.66 246 LEU B O 1
ATOM 4087 N N . MET B 1 247 ? -32.344 -69.188 -39.938 1 69.25 247 MET B N 1
ATOM 4088 C CA . MET B 1 247 ? -33.031 -69.375 -41.188 1 69.25 247 MET B CA 1
ATOM 4089 C C . MET B 1 247 ? -32.312 -70.375 -42.062 1 69.25 247 MET B C 1
ATOM 4091 O O . MET B 1 247 ? -32.906 -71.25 -42.688 1 69.25 247 MET B O 1
ATOM 4095 N N . ALA B 1 248 ? -30.906 -70.375 -42.094 1 72.69 248 ALA B N 1
ATOM 4096 C CA . ALA B 1 248 ? -30.094 -71.312 -42.844 1 72.69 248 ALA B CA 1
ATOM 4097 C C . ALA B 1 248 ? -30.25 -72.75 -42.312 1 72.69 248 ALA B C 1
ATOM 4099 O O . ALA B 1 248 ? -30.359 -73.688 -43.094 1 72.69 248 ALA B O 1
ATOM 4100 N N . SER B 1 249 ? -30.438 -72.938 -41 1 69.31 249 SER B N 1
ATOM 4101 C CA . SER B 1 249 ? -30.641 -74.25 -40.375 1 69.31 249 SER B CA 1
ATOM 4102 C C . SER B 1 249 ? -32.031 -74.75 -40.688 1 69.31 249 SER B C 1
ATOM 4104 O O . SER B 1 249 ? -32.188 -76 -40.906 1 69.31 249 SER B O 1
ATOM 4106 N N . LEU B 1 250 ? -33.094 -73.938 -40.844 1 72.38 250 LEU B N 1
ATOM 4107 C CA . LEU B 1 250 ? -34.438 -74.312 -41.188 1 72.38 250 LEU B CA 1
ATOM 4108 C C . LEU B 1 250 ? -34.531 -74.75 -42.656 1 72.38 250 LEU B C 1
ATOM 4110 O O . LEU B 1 250 ? -35.281 -75.688 -42.969 1 72.38 250 LEU B O 1
ATOM 4114 N N . LEU B 1 251 ? -33.625 -74.188 -43.5 1 74.19 251 LEU B N 1
ATOM 4115 C CA . LEU B 1 251 ? -33.625 -74.562 -44.938 1 74.19 251 LEU B CA 1
ATOM 4116 C C . LEU B 1 251 ? -32.844 -75.812 -45.156 1 74.19 251 LEU B C 1
ATOM 4118 O O . LEU B 1 251 ? -33.188 -76.625 -46.031 1 74.19 251 LEU B O 1
ATOM 4122 N N . MET B 1 252 ? -31.875 -76.125 -44.312 1 72.81 252 MET B N 1
ATOM 4123 C CA . MET B 1 252 ? -31.016 -77.312 -44.469 1 72.81 252 MET B CA 1
ATOM 4124 C C . MET B 1 252 ? -31.703 -78.562 -43.969 1 72.81 252 MET B C 1
ATOM 4126 O O . MET B 1 252 ? -31.484 -79.688 -44.5 1 72.81 252 MET B O 1
ATOM 4130 N N . CYS B 1 253 ? -32.719 -78.5 -43.094 1 73.69 253 CYS B N 1
ATOM 4131 C CA . CYS B 1 253 ? -33.375 -79.625 -42.469 1 73.69 253 CYS B CA 1
ATOM 4132 C C . CYS B 1 253 ? -34.281 -80.312 -43.5 1 73.69 253 CYS B C 1
ATOM 4134 O O . CYS B 1 253 ? -34.219 -81.562 -43.625 1 73.69 253 CYS B O 1
ATOM 4136 N N . PRO B 1 254 ? -35.156 -79.625 -44.219 1 79.62 254 PRO B N 1
ATOM 4137 C CA . PRO B 1 254 ? -35.938 -80.312 -45.219 1 79.62 254 PRO B CA 1
ATOM 4138 C C . PRO B 1 254 ? -35.094 -80.938 -46.312 1 79.62 254 PRO B C 1
ATOM 4140 O O . PRO B 1 254 ? -35.406 -82.062 -46.781 1 79.62 254 PRO B O 1
ATOM 4143 N N . LEU B 1 255 ? -33.938 -80.375 -46.688 1 76.31 255 LEU B N 1
ATOM 4144 C CA . LEU B 1 255 ? -33.062 -80.875 -47.719 1 76.31 255 LEU B CA 1
ATOM 4145 C C . LEU B 1 255 ? -32.406 -82.188 -47.312 1 76.31 255 LEU B C 1
ATOM 4147 O O . LEU B 1 255 ? -32.312 -83.125 -48.094 1 76.31 255 LEU B O 1
ATOM 4151 N N . THR B 1 256 ? -32.031 -82.375 -46.094 1 77.88 256 THR B N 1
ATOM 4152 C CA . THR B 1 256 ? -31.484 -83.625 -45.562 1 77.88 256 THR B CA 1
ATOM 4153 C C . THR B 1 256 ? -32.562 -84.688 -45.469 1 77.88 256 THR B C 1
ATOM 4155 O O . THR B 1 256 ? -32.281 -85.875 -45.75 1 77.88 256 THR B O 1
ATOM 4158 N N . PHE B 1 257 ? -33.812 -84.375 -45.188 1 78.12 257 PHE B N 1
ATOM 4159 C CA . PHE B 1 257 ? -34.906 -85.312 -45.125 1 78.12 257 PHE B CA 1
ATOM 4160 C C . PHE B 1 257 ? -35.25 -85.812 -46.5 1 78.12 257 PHE B C 1
ATOM 4162 O O . PHE B 1 257 ? -35.5 -87 -46.656 1 78.12 257 PHE B O 1
ATOM 4169 N N . ILE B 1 258 ? -35.156 -85 -47.531 1 80 258 ILE B N 1
ATOM 4170 C CA . ILE B 1 258 ? -35.469 -85.375 -48.906 1 80 258 ILE B CA 1
ATOM 4171 C C . ILE B 1 258 ? -34.375 -86.312 -49.406 1 80 258 ILE B C 1
ATOM 4173 O O . ILE B 1 258 ? -34.656 -87.312 -50.031 1 80 258 ILE B O 1
ATOM 4177 N N . ILE B 1 259 ? -33.125 -86.062 -48.969 1 81.5 259 ILE B N 1
ATOM 4178 C CA . ILE B 1 259 ? -32 -86.875 -49.406 1 81.5 259 ILE B CA 1
ATOM 4179 C C . ILE B 1 259 ? -32.094 -88.25 -48.719 1 81.5 259 ILE B C 1
ATOM 4181 O O . ILE B 1 259 ? -31.938 -89.312 -49.375 1 81.5 259 ILE B O 1
ATOM 4185 N N . CYS B 1 260 ? -32.5 -88.375 -47.5 1 80.62 260 CYS B N 1
ATOM 4186 C CA . CYS B 1 260 ? -32.688 -89.625 -46.75 1 80.62 260 CYS B CA 1
ATOM 4187 C C . CYS B 1 260 ? -33.844 -90.438 -47.312 1 80.62 260 CYS B C 1
ATOM 4189 O O . CYS B 1 260 ? -33.75 -91.625 -47.438 1 80.62 260 CYS B O 1
ATOM 4191 N N . PHE B 1 261 ? -34.938 -89.75 -47.75 1 80.81 261 PHE B N 1
ATOM 4192 C CA . PHE B 1 261 ? -36.094 -90.375 -48.312 1 80.81 261 PHE B CA 1
ATOM 4193 C C . PHE B 1 261 ? -35.781 -90.938 -49.688 1 80.81 261 PHE B C 1
ATOM 4195 O O . PHE B 1 261 ? -36.188 -92.062 -50 1 80.81 261 PHE B O 1
ATOM 4202 N N . LEU B 1 262 ? -35 -90.25 -50.531 1 83.31 262 LEU B N 1
ATOM 4203 C CA . LEU B 1 262 ? -34.594 -90.75 -51.844 1 83.31 262 LEU B CA 1
ATOM 4204 C C . LEU B 1 262 ? -33.656 -91.938 -51.75 1 83.31 262 LEU B C 1
ATOM 4206 O O . LEU B 1 262 ? -33.781 -92.875 -52.5 1 83.31 262 LEU B O 1
ATOM 4210 N N . ILE B 1 263 ? -32.875 -91.938 -50.719 1 83.44 263 ILE B N 1
ATOM 4211 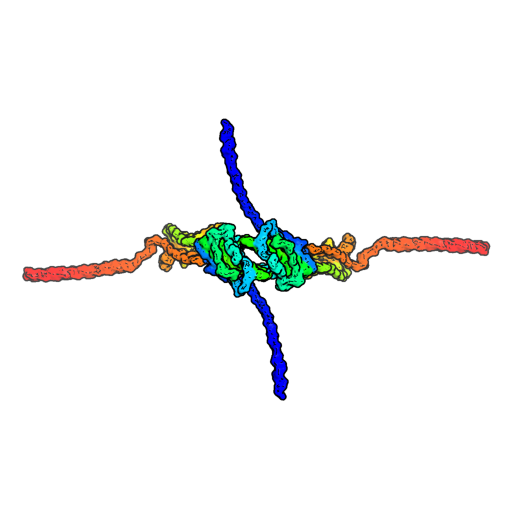C CA . ILE B 1 263 ? -31.984 -93.062 -50.469 1 83.44 263 ILE B CA 1
ATOM 4212 C C . ILE B 1 263 ? -32.781 -94.25 -50 1 83.44 263 ILE B C 1
ATOM 4214 O O . ILE B 1 263 ? -32.562 -95.375 -50.469 1 83.44 263 ILE B O 1
ATOM 4218 N N . PHE B 1 264 ? -33.844 -94.062 -49.188 1 83.38 264 PHE B N 1
ATOM 4219 C CA . PHE B 1 264 ? -34.688 -95.125 -48.688 1 83.38 264 PHE B CA 1
ATOM 4220 C C . PHE B 1 264 ? -35.5 -95.75 -49.812 1 83.38 264 PHE B C 1
ATOM 4222 O O . PHE B 1 264 ? -35.656 -96.938 -49.875 1 83.38 264 PHE B O 1
ATOM 4229 N N . LYS B 1 265 ? -35.969 -94.875 -50.781 1 83.38 265 LYS B N 1
ATOM 4230 C CA . LYS B 1 265 ? -36.781 -95.375 -51.906 1 83.38 265 LYS B CA 1
ATOM 4231 C C . LYS B 1 265 ? -35.906 -96.125 -52.875 1 83.38 265 LYS B C 1
ATOM 4233 O O . LYS B 1 265 ? -36.344 -97.188 -53.406 1 83.38 265 LYS B O 1
ATOM 4238 N N . ILE B 1 266 ? -34.688 -95.75 -53 1 82.94 266 ILE B N 1
ATOM 4239 C CA . ILE B 1 266 ? -33.781 -96.438 -53.938 1 82.94 266 ILE B CA 1
ATOM 4240 C C . ILE B 1 266 ? -33.375 -97.812 -53.344 1 82.94 266 ILE B C 1
ATOM 4242 O O . ILE B 1 266 ? -33.344 -98.812 -54.062 1 82.94 266 ILE B O 1
ATOM 4246 N N . LYS B 1 267 ? -33.312 -97.875 -52.031 1 80.44 267 LYS B N 1
ATOM 4247 C CA . LYS B 1 267 ? -32.938 -99.125 -51.406 1 80.44 267 LYS B CA 1
ATOM 4248 C C . LYS B 1 267 ? -34.094 -100.125 -51.406 1 80.44 267 LYS B C 1
ATOM 4250 O O . LYS B 1 267 ? -33.906 -101.312 -51.531 1 80.44 267 LYS B O 1
ATOM 4255 N N . ARG B 1 268 ? -35.344 -99.625 -51.312 1 77.44 268 ARG B N 1
ATOM 4256 C CA . ARG B 1 268 ? -36.531 -100.5 -51.312 1 77.44 268 ARG B CA 1
ATOM 4257 C C . ARG B 1 268 ? -36.75 -101.062 -52.688 1 77.44 268 ARG B C 1
ATOM 4259 O O . ARG B 1 268 ? -37.156 -102.25 -52.844 1 77.44 268 ARG B O 1
ATOM 4266 N N . LYS B 1 269 ? -36.375 -100.312 -53.781 1 75.75 269 LYS B N 1
ATOM 4267 C CA . LYS B 1 269 ? -36.531 -100.875 -55.125 1 75.75 269 LYS B CA 1
ATOM 4268 C C . LYS B 1 269 ? -35.5 -101.938 -55.406 1 75.75 269 LYS B C 1
ATOM 4270 O O . LYS B 1 269 ? -35.75 -102.875 -56.156 1 75.75 269 LYS B O 1
ATOM 4275 N N . ALA B 1 270 ? -34.375 -101.812 -54.75 1 70.62 270 ALA B N 1
ATOM 4276 C CA . ALA B 1 270 ? -33.375 -102.812 -55.031 1 70.62 270 ALA B CA 1
ATOM 4277 C C . ALA B 1 270 ? -33.688 -104.125 -54.375 1 70.62 270 ALA B C 1
ATOM 4279 O O . ALA B 1 270 ? -33.25 -105.188 -54.844 1 70.62 270 ALA B O 1
ATOM 4280 N N . CYS B 1 271 ? -34.469 -104.125 -53.281 1 66.62 271 CYS B N 1
ATOM 4281 C CA . CYS B 1 271 ? -34.75 -105.375 -52.625 1 66.62 271 CYS B CA 1
ATOM 4282 C C . CYS B 1 271 ? -35.969 -106.062 -53.281 1 66.62 271 CYS B C 1
ATOM 4284 O O . CYS B 1 271 ? -36.188 -107.25 -53.094 1 66.62 271 CYS B O 1
ATOM 4286 N N . GLU B 1 272 ? -36.688 -105.375 -54.031 1 58.09 272 GLU B N 1
ATOM 4287 C CA . GLU B 1 272 ? -37.688 -106.125 -54.812 1 58.09 272 GLU B CA 1
ATOM 4288 C C . GLU B 1 272 ? -37.094 -106.562 -56.156 1 58.09 272 GLU B C 1
ATOM 4290 O O . GLU B 1 272 ? -36.344 -105.812 -56.781 1 58.09 272 GLU B O 1
#